Protein 7REJ (pdb70)

Secondary structure (DSSP, 8-state):
---S---BTB---SS----------S-----TT------B---S---TT-EEEETTTTEEEEEETTTEEEESSS---EEEE----SEEE--TTEEEEE--TTS-EEEEPPPP-STT-EEEEEETTS-TTTSPEEEE-TTS-BTTB---EEE-STT-EEEEEE--TTT-EEEEEEES--EEEEEEEEEEEEE--S-EEEEE-SS--SSEEEEETTEEPPGGGEEEETTEEEEEEEE-TT-EEEEEEEEEEE----EEESGGG----S--EEE-SS--S---EEEETTEEEEBTTTEEEETTTTEEEESSPPPSS--EEEE-S---/---S---BTB---SS----------S-----TT----PPB---S---TT-EEEETTTTEEEEEETTTEEEESS--S-EEEEE---SEEE--TTEEEEE--TTS-EEEE-----STT-EEEEEETTS-TTTSPEEEE-TTS-BSS----EEE-STT-EEEEEE--TTTBEEEEEEES--EEEEEEEEEEEEE-SS--SEEE-SS--SSEEEEETTEEPPTTSEEEETTEEEESS---SS-EEEEEEEEEEE--

Sequence (576 aa):
KPTQPLFPLGLETSESSNIKGFNNSGTIEHSPGAVMTFPEDTEVTGLPSSVRYNPDSDEFEGYYENGGWLSLGGGGIRWETLPHAPSSNLLEGRGYLINNTTGTSTVVLPSPTRIGDSVTICDAYGKFATYPLTVSPSGNNLYGSTEDMAITTDNVSATFTWSGPEQGWVITSGVGLGQGRVYSREIFTQILASETSAVTLNTPPTIVDVYADGKRLAESKYSLDGNVITFSPSLPASTELQVIEYTPIQLGNITWVYNGGSAIGGETEITLDIVVDDVPAIDINGSRQYKNLGFTFDPLTSKITLAQELDAEDEVVVIINGTPKPTQPLFPLGLETSESSNIKGFNNSGTIEHSPGAVMTFPEDTEVTGLPSSVRYNPDSDEFEGYYENGGWLSLGGGGIRWETLPHAPSSNLLEGRGYLINNTTGTSTVVLPSPTRIGDSVTICDAYGKFATYPLTVSPSGNNLYGSTEDMAITTDNVSATFTWSGPEQGWVITSGVGLGQGRVYSREIFTQILASETSAVTLNTPPTIVDVYADGKRLAESKYSLDGNVITFSPSLPASTELQVIEYTPIQLG

Organism: NCBI:txid2886902

Nearest PDB structures (foldseek):
  7rej-assembly1_A  TM=1.003E+00  e=3.665E-66  Kuttervirus CBA120
  7rfo-assembly1_B  TM=7.747E-01  e=1.160E-56  Kuttervirus CBA120
  7rfo-assembly1_C  TM=7.831E-01  e=1.621E-54  Kuttervirus CBA120
  7rej-assembly2_B  TM=8.461E-01  e=1.291E-44  Kuttervirus CBA120
  7rfv-assembly1_A  TM=7.328E-01  e=1.284E-39  Kuttervirus CBA120

Solvent-accessible surface area: 35900 Å² total; per-residue (Å²): 138,130,129,135,107,147,116,111,180,49,120,158,75,97,152,111,55,151,120,214,54,140,146,64,120,53,120,104,139,109,81,140,70,52,135,131,106,63,88,125,48,68,105,139,112,23,132,68,102,44,57,10,53,9,54,119,58,83,52,109,20,5,39,84,117,131,72,11,37,36,30,80,69,54,70,70,89,88,117,61,104,20,100,68,31,118,65,18,121,1,96,66,22,58,0,6,64,2,45,0,70,106,10,58,11,38,1,35,4,25,91,29,105,135,140,40,5,29,1,6,0,24,2,47,126,14,68,0,31,41,39,4,0,34,0,13,1,56,62,54,32,8,71,35,48,71,85,68,5,3,9,8,47,52,92,0,21,1,20,0,21,19,48,4,96,118,96,0,0,38,27,83,67,35,91,49,42,28,67,3,14,36,54,72,157,87,28,29,89,88,125,7,102,73,77,17,72,45,20,93,8,160,60,100,15,109,67,5,0,0,14,16,85,34,86,16,28,47,92,87,99,20,61,49,102,53,55,48,0,60,7,83,98,55,17,94,45,87,9,104,2,50,1,20,27,3,79,56,39,106,50,40,194,138,88,68,84,21,98,75,22,54,9,129,16,58,49,59,77,23,80,7,130,73,106,10,116,56,0,45,2,4,30,39,71,87,59,114,81,115,79,106,148,16,7,67,15,55,68,73,60,5,81,2,56,26,80,152,76,31,104,82,159,22,101,17,41,2,31,27,26,22,138,154,222,121,128,137,112,145,122,112,184,44,120,159,85,99,153,108,55,154,118,214,52,142,146,72,121,56,111,102,141,104,81,88,61,55,132,136,111,67,90,123,47,74,110,131,106,38,133,50,107,36,60,12,47,15,66,121,50,105,72,109,17,8,47,94,142,137,65,10,34,85,55,84,71,63,82,68,84,161,117,62,96,26,110,73,31,118,61,21,117,3,90,77,27,59,0,6,57,3,50,0,55,114,10,65,8,37,0,30,5,28,98,28,118,162,138,38,5,29,1,8,0,25,2,48,106,18,78,0,26,50,28,4,0,30,0,14,2,64,58,56,36,3,68,34,40,75,55,66,0,3,3,11,43,62,84,0,22,0,20,0,23,22,54,5,96,135,96,0,1,36,30,82,69,36,93,41,39,38,76,0,23,24,44,62,165,84,44,47,78,84,77,19,100,84,127,30,35,53,24,106,16,142,76,91,23,110,74,8,4,0,18,11,86,32,88,31,34,57,80,106,110,26,46,58,90,52,52,92,11,51,11,66,98,75,16,91,32,109,14,111,2,55,3,22,35,9,88,47,47,136,32,75

B-factor: mean 80.29, std 32.5, range [29.86, 193.16]

Structure (mmCIF, N/CA/C/O backbone):
data_7REJ
#
_entry.id   7REJ
#
_cell.length_a   78.030
_cell.length_b   78.030
_cell.length_c   326.870
_cell.angle_alpha   90.000
_cell.angle_beta   90.000
_cell.angle_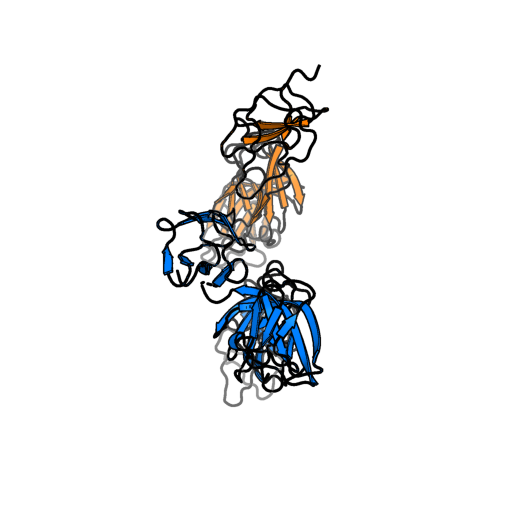gamma   120.000
#
_symmetry.space_group_name_H-M   'H 3'
#
loop_
_entity.id
_entity.type
_entity.pdbx_description
1 polymer 'Tailspike protein'
2 non-polymer IMIDAZOLE
3 water water
#
loop_
_atom_site.group_PDB
_atom_site.id
_atom_site.type_symbol
_atom_site.label_atom_id
_atom_site.label_alt_id
_atom_site.label_comp_id
_atom_site.label_asym_id
_atom_site.label_entity_id
_atom_site.label_seq_id
_atom_site.pdbx_PDB_ins_code
_atom_site.Cartn_x
_atom_site.Cartn_y
_atom_site.Cartn_z
_atom_site.occupancy
_atom_site.B_iso_or_equiv
_atom_site.auth_seq_id
_atom_site.auth_comp_id
_atom_site.auth_asym_id
_atom_site.auth_atom_id
_atom_site.pdbx_PDB_model_num
ATOM 1 N N . LYS A 1 4 ? -71.181 -27.561 -93.996 1.00 104.54 4 LYS A N 1
ATOM 2 C CA . LYS A 1 4 ? -71.583 -27.424 -92.554 1.00 102.59 4 LYS A CA 1
ATOM 3 C C . LYS A 1 4 ? -71.921 -28.807 -91.978 1.00 97.89 4 LYS A C 1
ATOM 4 O O . LYS A 1 4 ? -71.228 -29.269 -91.076 1.00 103.98 4 LYS A O 1
ATOM 6 N N . PRO A 1 5 ? -72.970 -29.526 -92.448 1.00 94.27 5 PRO A N 1
ATOM 7 C CA . PRO A 1 5 ? -73.351 -30.817 -91.857 1.00 92.62 5 PRO A CA 1
ATOM 8 C C . PRO A 1 5 ? -72.142 -31.747 -91.656 1.00 93.12 5 PRO A C 1
ATOM 9 O O . PRO A 1 5 ? -71.407 -32.059 -92.574 1.00 93.84 5 PRO A O 1
ATOM 13 N N . THR A 1 6 ? -71.956 -32.182 -90.421 1.00 95.69 6 THR A N 1
ATOM 14 C CA . THR A 1 6 ? -70.749 -32.949 -89.997 1.00 97.11 6 THR A CA 1
ATOM 15 C C . THR A 1 6 ? -70.988 -34.445 -90.210 1.00 90.18 6 THR A C 1
ATOM 16 O O . THR A 1 6 ? -70.014 -35.185 -90.462 1.00 89.38 6 THR A O 1
ATOM 20 N N . GLN A 1 7 ? -72.239 -34.876 -90.112 1.00 81.67 7 GLN A N 1
ATOM 21 C CA . GLN A 1 7 ? -72.533 -36.317 -90.197 1.00 77.27 7 GLN A CA 1
ATOM 22 C C . GLN A 1 7 ? -73.956 -36.546 -90.668 1.00 70.09 7 GLN A C 1
ATOM 23 O O . GLN A 1 7 ? -74.749 -35.610 -90.698 1.00 71.29 7 GLN A O 1
ATOM 29 N N . PRO A 1 8 ? -74.282 -37.798 -91.037 1.00 64.02 8 PRO A N 1
ATOM 30 C CA . PRO A 1 8 ? -75.605 -38.159 -91.512 1.00 63.61 8 PRO A CA 1
ATOM 31 C C . PRO A 1 8 ? -76.722 -37.796 -90.557 1.00 60.22 8 PRO A C 1
ATOM 32 O O . PRO A 1 8 ? -76.561 -38.030 -89.443 1.00 62.29 8 PRO A O 1
ATOM 36 N N . LEU A 1 9 ? -77.787 -37.242 -91.087 1.00 60.53 9 LEU A N 1
ATOM 37 C CA . LEU A 1 9 ? -78.952 -36.804 -90.306 1.00 63.14 9 LEU A CA 1
ATOM 38 C C . LEU A 1 9 ? -80.123 -37.747 -90.591 1.00 62.33 9 LEU A C 1
ATOM 39 O O . LEU A 1 9 ? -80.416 -38.017 -91.733 1.00 67.60 9 LEU A O 1
ATOM 44 N N . PHE A 1 10 ? -80.773 -38.232 -89.561 1.00 61.88 10 PHE A N 1
ATOM 45 C CA . PHE A 1 10 ? -81.963 -39.126 -89.648 1.00 60.72 10 PHE A CA 1
ATOM 46 C C . PHE A 1 10 ? -83.145 -38.391 -89.016 1.00 64.00 10 PHE A C 1
ATOM 47 O O . PHE A 1 10 ? -83.441 -38.553 -87.837 1.00 71.03 10 PHE A O 1
ATOM 55 N N . PRO A 1 11 ? -83.877 -37.548 -89.756 1.00 60.47 11 PRO A N 1
ATOM 56 C CA . PRO A 1 11 ? -84.930 -36.731 -89.167 1.00 62.07 11 PRO A CA 1
ATOM 57 C C . PRO A 1 11 ? -86.102 -37.407 -88.452 1.00 64.41 11 PRO A C 1
ATOM 58 O O . PRO A 1 11 ? -86.761 -36.731 -87.690 1.00 72.20 11 PRO A O 1
ATOM 62 N N . LEU A 1 12 ? -86.341 -38.685 -88.694 1.00 60.80 12 LEU A N 1
ATOM 63 C CA . LEU A 1 12 ? -87.433 -39.408 -87.989 1.00 59.69 12 LEU A CA 1
ATOM 64 C C . LEU A 1 12 ? -86.834 -40.439 -87.032 1.00 56.67 12 LEU A C 1
ATOM 65 O O . LEU A 1 12 ? -87.540 -41.347 -86.589 1.00 57.93 12 LEU A O 1
ATOM 70 N N . GLY A 1 13 ? -85.559 -40.288 -86.733 1.00 56.31 13 GLY A N 1
ATOM 71 C CA . GLY A 1 13 ? -84.800 -41.300 -85.969 1.00 56.34 13 GLY A CA 1
ATOM 72 C C . GLY A 1 13 ? -84.565 -42.542 -86.806 1.00 54.73 13 GLY A C 1
ATOM 73 O O . GLY A 1 13 ? -84.770 -42.448 -88.014 1.00 54.95 13 GLY A O 1
ATOM 74 N N . LEU A 1 14 ? -84.153 -43.645 -86.182 1.00 55.20 14 LEU A N 1
ATOM 75 C CA . LEU A 1 14 ? -83.914 -44.939 -86.865 1.00 57.91 14 LEU A CA 1
ATOM 76 C C . LEU A 1 14 ? -84.375 -46.044 -85.930 1.00 58.81 14 LEU A C 1
ATOM 77 O O . LEU A 1 14 ? -84.242 -45.847 -84.734 1.00 64.76 14 LEU A O 1
ATOM 82 N N . GLU A 1 15 ? -84.892 -47.139 -86.479 1.00 57.95 15 GLU A N 1
ATOM 83 C CA . GLU A 1 15 ? -85.118 -48.392 -85.732 1.00 59.25 15 GLU A CA 1
ATOM 84 C C . GLU A 1 15 ? -83.907 -49.286 -85.987 1.00 58.31 15 GLU A C 1
ATOM 85 O O . GLU A 1 15 ? -83.306 -49.155 -87.047 1.00 54.58 15 GLU A O 1
ATOM 91 N N . THR A 1 16 ? -83.618 -50.137 -85.012 1.00 59.52 16 THR A N 1
ATOM 92 C CA . THR A 1 16 ? -82.518 -51.124 -85.027 1.00 61.54 16 THR A CA 1
ATOM 93 C C . THR A 1 16 ? -83.032 -52.447 -84.473 1.00 63.64 16 THR A C 1
ATOM 94 O O . THR A 1 16 ? -83.699 -52.416 -83.465 1.00 70.77 16 THR A O 1
ATOM 98 N N . SER A 1 17 ? -82.733 -53.572 -85.107 1.00 63.68 17 SER A N 1
ATOM 99 C CA . SER A 1 17 ? -83.350 -54.866 -84.743 1.00 63.44 17 SER A CA 1
ATOM 100 C C . SER A 1 17 ? -82.305 -55.790 -84.128 1.00 65.53 17 SER A C 1
ATOM 101 O O . SER A 1 17 ? -82.703 -56.848 -83.657 1.00 72.72 17 SER A O 1
ATOM 104 N N . GLU A 1 18 ? -81.017 -55.420 -84.126 1.00 67.26 18 GLU A N 1
ATOM 105 C CA . GLU A 1 18 ? -79.983 -56.156 -83.331 1.00 68.34 18 GLU A CA 1
ATOM 106 C C . GLU A 1 18 ? -79.068 -55.162 -82.618 1.00 64.35 18 GLU A C 1
ATOM 107 O O . GLU A 1 18 ? -79.112 -53.973 -82.885 1.00 62.98 18 GLU A O 1
ATOM 113 N N . SER A 1 19 ? -78.246 -55.657 -81.715 1.00 65.48 19 SER A N 1
ATOM 114 C CA . SER A 1 19 ? -77.416 -54.775 -80.860 1.00 63.55 19 SER A CA 1
ATOM 115 C C . SER A 1 19 ? -76.494 -53.940 -81.755 1.00 60.38 19 SER A C 1
ATOM 116 O O . SER A 1 19 ? -75.783 -54.508 -82.570 1.00 59.29 19 SER A O 1
ATOM 119 N N . SER A 1 20 ? -76.523 -52.628 -81.588 1.00 59.22 20 SER A N 1
ATOM 120 C CA . SER A 1 20 ? -75.561 -51.727 -82.269 1.00 60.55 20 SER A CA 1
ATOM 121 C C . SER A 1 20 ? -74.248 -51.669 -81.495 1.00 61.10 20 SER A C 1
ATOM 122 O O . SER A 1 20 ? -74.190 -52.238 -80.411 1.00 68.72 20 SER A O 1
ATOM 125 N N . ASN A 1 21 ? -73.238 -51.002 -82.043 1.00 58.74 21 ASN A N 1
ATOM 126 C CA . ASN A 1 21 ? -71.899 -50.874 -81.412 1.00 58.76 21 ASN A CA 1
ATOM 127 C C . ASN A 1 21 ? -71.466 -49.424 -81.520 1.00 59.56 21 ASN A C 1
ATOM 128 O O . ASN A 1 21 ? -70.767 -49.072 -82.471 1.00 56.83 21 ASN A O 1
ATOM 133 N N . ILE A 1 22 ? -71.887 -48.627 -80.553 1.00 60.38 22 ILE A N 1
ATOM 134 C CA . ILE A 1 22 ? -71.878 -47.147 -80.642 1.00 61.56 22 ILE A CA 1
ATOM 135 C C . ILE A 1 22 ? -70.767 -46.571 -79.789 1.00 63.56 22 ILE A C 1
ATOM 136 O O . ILE A 1 22 ? -70.771 -46.863 -78.619 1.00 69.36 22 ILE A O 1
ATOM 141 N N . LYS A 1 23 ? -69.867 -45.790 -80.365 1.00 64.96 23 LYS A N 1
ATOM 142 C CA . LYS A 1 23 ? -68.828 -45.060 -79.591 1.00 66.94 23 LYS A CA 1
ATOM 143 C C . LYS A 1 23 ? -69.451 -43.760 -79.073 1.00 65.79 23 LYS A C 1
ATOM 144 O O . LYS A 1 23 ? -69.035 -42.666 -79.454 1.00 70.87 23 LYS A O 1
ATOM 150 N N . GLY A 1 24 ? -70.438 -43.897 -78.213 1.00 64.28 24 GLY A N 1
ATOM 151 C CA . GLY A 1 24 ? -70.976 -42.801 -77.392 1.00 67.64 24 GLY A CA 1
ATOM 152 C C . GLY A 1 24 ? -71.916 -41.877 -78.147 1.00 63.15 24 GLY A C 1
ATOM 153 O O . GLY A 1 24 ? -71.949 -41.946 -79.381 1.00 66.88 24 GLY A O 1
ATOM 154 N N . PHE A 1 25 ? -72.647 -41.045 -77.402 1.00 60.88 25 PHE A N 1
ATOM 155 C CA . PHE A 1 25 ? -73.459 -39.942 -77.960 1.00 60.99 25 PHE A CA 1
ATOM 156 C C . PHE A 1 25 ? -73.886 -38.878 -76.950 1.00 62.94 25 PHE A C 1
ATOM 157 O O . PHE A 1 25 ? -74.283 -39.247 -75.829 1.00 61.38 25 PHE A O 1
ATOM 165 N N . ASN A 1 26 ? -73.809 -37.598 -77.336 1.00 64.47 26 ASN A N 1
ATOM 166 C CA . ASN A 1 26 ? -74.622 -36.569 -76.628 1.00 67.91 26 ASN A CA 1
ATOM 167 C C . ASN A 1 26 ? -76.115 -36.787 -76.931 1.00 67.01 26 ASN A C 1
ATOM 168 O O . ASN A 1 26 ? -76.533 -36.650 -78.102 1.00 75.20 26 ASN A O 1
ATOM 173 N N . ASN A 1 27 ? -76.896 -37.118 -75.906 1.00 64.13 27 ASN A N 1
ATOM 174 C CA . ASN A 1 27 ? -78.360 -37.322 -76.007 1.00 62.32 27 ASN A CA 1
ATOM 175 C C . ASN A 1 27 ? -79.131 -36.087 -75.548 1.00 63.52 27 ASN A C 1
ATOM 176 O O . ASN A 1 27 ? -78.793 -35.503 -74.529 1.00 65.72 27 ASN A O 1
ATOM 181 N N . SER A 1 28 ? -80.147 -35.732 -76.316 1.00 65.38 28 SER A N 1
ATOM 182 C CA . SER A 1 28 ? -80.912 -34.465 -76.216 1.00 68.70 28 SER A CA 1
ATOM 183 C C . SER A 1 28 ? -82.407 -34.747 -75.973 1.00 70.89 28 SER A C 1
ATOM 184 O O . SER A 1 28 ? -83.202 -33.777 -75.919 1.00 77.45 28 SER A O 1
ATOM 187 N N . GLY A 1 29 ? -82.783 -36.024 -75.830 1.00 68.75 29 GLY A N 1
ATOM 188 C CA . GLY A 1 29 ? -84.181 -36.468 -75.696 1.00 69.09 29 GLY A CA 1
ATOM 189 C C . GLY A 1 29 ? -84.359 -37.521 -74.624 1.00 68.13 29 GLY A C 1
ATOM 190 O O . GLY A 1 29 ? -83.449 -37.785 -73.866 1.00 70.28 29 GLY A O 1
ATOM 191 N N . THR A 1 30 ? -85.531 -38.113 -74.568 1.00 69.75 30 THR A N 1
ATOM 192 C CA . THR A 1 30 ? -85.884 -39.126 -73.540 1.00 71.65 30 THR A CA 1
ATOM 193 C C . THR A 1 30 ? -85.285 -40.505 -73.884 1.00 69.95 30 THR A C 1
ATOM 194 O O . THR A 1 30 ? -85.612 -41.087 -74.939 1.00 73.20 30 THR A O 1
ATOM 198 N N . ILE A 1 31 ? -84.423 -41.028 -73.020 1.00 66.31 31 ILE A N 1
ATOM 199 C CA . ILE A 1 31 ? -84.011 -42.463 -73.020 1.00 64.97 31 ILE A CA 1
ATOM 200 C C . ILE A 1 31 ? -85.072 -43.257 -72.253 1.00 68.82 31 ILE A C 1
ATOM 201 O O . ILE A 1 31 ? -85.070 -43.193 -71.025 1.00 70.39 31 ILE A O 1
ATOM 206 N N . GLU A 1 32 ? -85.942 -43.976 -72.957 1.00 71.51 32 GLU A N 1
ATOM 207 C CA . GLU A 1 32 ? -86.999 -44.819 -72.336 1.00 71.91 32 GLU A CA 1
ATOM 208 C C . GLU A 1 32 ? -86.601 -46.278 -72.455 1.00 69.23 32 GLU A C 1
ATOM 209 O O . GLU A 1 32 ? -85.562 -46.536 -72.991 1.00 65.78 32 GLU A O 1
ATOM 215 N N . HIS A 1 33 ? -87.425 -47.186 -71.958 1.00 73.33 33 HIS A N 1
ATOM 216 C CA . HIS A 1 33 ? -87.172 -48.640 -72.068 1.00 72.46 33 HIS A CA 1
ATOM 217 C C . HIS A 1 33 ? -88.483 -49.379 -72.331 1.00 75.10 33 HIS A C 1
ATOM 218 O O . HIS A 1 33 ? -89.558 -48.835 -72.055 1.00 81.83 33 HIS A O 1
ATOM 225 N N . SER A 1 34 ? -88.392 -50.584 -72.851 1.00 74.72 34 SER A N 1
ATOM 226 C CA . SER A 1 34 ? -89.559 -51.451 -73.138 1.00 80.12 34 SER A CA 1
ATOM 227 C C . SER A 1 34 ? -89.438 -52.664 -72.228 1.00 84.29 34 SER A C 1
ATOM 228 O O . SER A 1 34 ? -88.416 -52.854 -71.574 1.00 83.12 34 SER A O 1
ATOM 231 N N . PRO A 1 35 ? -90.460 -53.535 -72.142 1.00 91.46 35 PRO A N 1
ATOM 232 C CA . PRO A 1 35 ? -90.332 -54.717 -71.288 1.00 94.36 35 PRO A CA 1
ATOM 233 C C . PRO A 1 35 ? -89.154 -55.535 -71.853 1.00 93.79 35 PRO A C 1
ATOM 234 O O . PRO A 1 35 ? -89.042 -55.715 -73.065 1.00 92.91 35 PRO A O 1
ATOM 238 N N . GLY A 1 36 ? -88.286 -56.018 -70.980 1.00 91.06 36 GLY A N 1
ATOM 239 C CA . GLY A 1 36 ? -87.143 -56.845 -71.410 1.00 87.93 36 GLY A CA 1
ATOM 240 C C . GLY A 1 36 ? -85.878 -56.013 -71.395 1.00 84.71 36 GLY A C 1
ATOM 241 O O . GLY A 1 36 ? -84.811 -56.581 -71.130 1.00 85.76 36 GLY A O 1
ATOM 242 N N . ALA A 1 37 ? -85.982 -54.711 -71.668 1.00 78.19 37 ALA A N 1
ATOM 243 C CA . ALA A 1 37 ? -84.834 -53.783 -71.705 1.00 72.30 37 ALA A CA 1
ATOM 244 C C . ALA A 1 37 ? -83.967 -53.997 -70.469 1.00 73.50 37 ALA A C 1
ATOM 245 O O . ALA A 1 37 ? -84.388 -53.580 -69.420 1.00 79.70 37 ALA A O 1
ATOM 247 N N . VAL A 1 38 ? -82.799 -54.620 -70.573 1.00 70.84 38 VAL A N 1
ATOM 248 C CA . VAL A 1 38 ? -81.825 -54.606 -69.446 1.00 69.94 38 VAL A CA 1
ATOM 249 C C . VAL A 1 38 ? -80.851 -53.477 -69.752 1.00 65.43 38 VAL A C 1
ATOM 250 O O . VAL A 1 38 ? -80.663 -53.176 -70.909 1.00 65.25 38 VAL A O 1
ATOM 254 N N . MET A 1 39 ? -80.279 -52.905 -68.706 1.00 67.80 39 MET A N 1
ATOM 255 C CA . MET A 1 39 ? -79.416 -51.699 -68.750 1.00 68.14 39 MET A CA 1
ATOM 256 C C . MET A 1 39 ? -78.297 -51.791 -67.714 1.00 69.78 39 MET A C 1
ATOM 257 O O . MET A 1 39 ? -78.501 -52.343 -66.619 1.00 75.12 39 MET A O 1
ATOM 262 N N . THR A 1 40 ? -77.140 -51.255 -68.060 1.00 68.57 40 THR A N 1
ATOM 263 C CA . THR A 1 40 ? -75.889 -51.544 -67.334 1.00 70.68 40 THR A CA 1
ATOM 264 C C . THR A 1 40 ? -75.108 -50.261 -67.120 1.00 69.70 40 THR A C 1
ATOM 265 O O . THR A 1 40 ? -75.305 -49.307 -67.861 1.00 70.19 40 THR A O 1
ATOM 269 N N . PHE A 1 41 ? -74.249 -50.273 -66.119 1.00 71.47 41 PHE A N 1
ATOM 270 C CA . PHE A 1 41 ? -73.230 -49.224 -65.917 1.00 71.20 41 PHE A CA 1
ATOM 271 C C . PHE A 1 41 ? -71.902 -49.805 -66.351 1.00 70.11 41 PHE A C 1
ATOM 272 O O . PHE A 1 41 ? -71.718 -51.010 -66.278 1.00 70.87 41 PHE A O 1
ATOM 280 N N . PRO A 1 42 ? -70.960 -48.972 -66.804 1.00 70.31 42 PRO A N 1
ATOM 281 C CA . PRO A 1 42 ? -69.637 -49.461 -67.183 1.00 74.36 42 PRO A CA 1
ATOM 282 C C . PRO A 1 42 ? -68.770 -49.819 -65.967 1.00 79.66 42 PRO A C 1
ATOM 283 O O . PRO A 1 42 ? -68.783 -49.091 -65.021 1.00 81.36 42 PRO A O 1
ATOM 287 N N . GLU A 1 43 ? -68.039 -50.927 -66.022 1.00 84.96 43 GLU A N 1
ATOM 288 C CA . GLU A 1 43 ? -67.017 -51.269 -64.991 1.00 89.08 43 GLU A CA 1
ATOM 289 C C . GLU A 1 43 ? -65.887 -50.218 -65.038 1.00 90.66 43 GLU A C 1
ATOM 290 O O . GLU A 1 43 ? -65.611 -49.739 -66.130 1.00 91.45 43 GLU A O 1
ATOM 296 N N . ASP A 1 44 ? -65.269 -49.883 -63.894 1.00 93.79 44 ASP A N 1
ATOM 297 C CA . ASP A 1 44 ? -64.202 -48.830 -63.794 1.00 95.96 44 ASP A CA 1
ATOM 298 C C . ASP A 1 44 ? -63.687 -48.684 -62.351 1.00 99.25 44 ASP A C 1
ATOM 299 O O . ASP A 1 44 ? -64.517 -48.465 -61.443 1.00 98.37 44 ASP A O 1
ATOM 304 N N . THR A 1 45 ? -62.364 -48.802 -62.153 1.00 102.53 45 THR A N 1
ATOM 305 C CA . THR A 1 45 ? -61.679 -48.575 -60.854 1.00 105.14 45 THR A CA 1
ATOM 306 C C . THR A 1 45 ? -60.575 -47.542 -61.046 1.00 110.75 45 THR A C 1
ATOM 307 O O . THR A 1 45 ? -59.394 -47.954 -61.134 1.00 121.49 45 THR A O 1
ATOM 311 N N . GLU A 1 46 ? -60.946 -46.262 -61.107 1.00 109.18 46 GLU A N 1
ATOM 312 C CA . GLU A 1 46 ? -60.009 -45.127 -61.351 1.00 111.12 46 GLU A CA 1
ATOM 313 C C . GLU A 1 46 ? -60.479 -43.897 -60.574 1.00 109.05 46 GLU A C 1
ATOM 314 O O . GLU A 1 46 ? -61.662 -43.826 -60.250 1.00 104.39 46 GLU A O 1
ATOM 320 N N . VAL A 1 47 ? -59.551 -42.983 -60.309 1.00 111.22 47 VAL A N 1
ATOM 321 C CA . VAL A 1 47 ? -59.742 -41.809 -59.400 1.00 112.84 47 VAL A CA 1
ATOM 322 C C . VAL A 1 47 ? -60.310 -40.644 -60.225 1.00 115.06 47 VAL A C 1
ATOM 323 O O . VAL A 1 47 ? -61.225 -39.926 -59.742 1.00 119.33 47 VAL A O 1
ATOM 327 N N . THR A 1 48 ? -59.769 -40.477 -61.432 1.00 112.65 48 THR A N 1
ATOM 328 C CA . THR A 1 48 ? -60.236 -39.507 -62.447 1.00 111.10 48 THR A CA 1
ATOM 329 C C . THR A 1 48 ? -61.727 -39.706 -62.719 1.00 109.45 48 THR A C 1
ATOM 330 O O . THR A 1 48 ? -62.159 -40.868 -62.807 1.00 110.03 48 THR A O 1
ATOM 334 N N . GLY A 1 49 ? -62.473 -38.613 -62.846 1.00 109.35 49 GLY A N 1
ATOM 335 C CA . GLY A 1 49 ? -63.917 -38.647 -63.131 1.00 105.65 49 GLY A CA 1
ATOM 336 C C . GLY A 1 49 ? -64.475 -37.248 -63.287 1.00 105.64 49 GLY A C 1
ATOM 337 O O . GLY A 1 49 ? -63.754 -36.282 -62.970 1.00 114.26 49 GLY A O 1
ATOM 338 N N . LEU A 1 50 ? -65.713 -37.134 -63.760 1.00 98.82 50 LEU A N 1
ATOM 339 C CA . LEU A 1 50 ? -66.389 -35.828 -63.893 1.00 99.32 50 LEU A CA 1
ATOM 340 C C . LEU A 1 50 ? -67.749 -35.919 -63.233 1.00 97.30 50 LEU A C 1
ATOM 341 O O . LEU A 1 50 ? -68.389 -36.957 -63.309 1.00 92.72 50 LEU A O 1
ATOM 346 N N . PRO A 1 51 ? -68.239 -34.854 -62.574 1.00 97.88 51 PRO A N 1
ATOM 347 C CA . PRO A 1 51 ? -69.547 -34.917 -61.941 1.00 93.97 51 PRO A CA 1
ATOM 348 C C . PRO A 1 51 ? -70.641 -35.371 -62.910 1.00 87.93 51 PRO A C 1
ATOM 349 O O . PRO A 1 51 ? -70.690 -34.881 -64.011 1.00 84.16 51 PRO A O 1
ATOM 353 N N . SER A 1 52 ? -71.444 -36.299 -62.385 1.00 84.31 52 SER A N 1
ATOM 354 C CA . SER A 1 52 ? -72.607 -37.042 -62.930 1.00 78.06 52 SER A CA 1
ATOM 355 C C . SER A 1 52 ? -72.167 -38.348 -63.574 1.00 75.07 52 SER A C 1
ATOM 356 O O . SER A 1 52 ? -73.081 -39.126 -63.927 1.00 77.65 52 SER A O 1
ATOM 359 N N . SER A 1 53 ? -70.866 -38.589 -63.724 1.00 72.76 53 SER A N 1
ATOM 360 C CA . SER A 1 53 ? -70.400 -39.886 -64.288 1.00 71.84 53 SER A CA 1
ATOM 361 C C . SER A 1 53 ? -70.847 -40.979 -63.319 1.00 73.93 53 SER A C 1
ATOM 362 O O . SER A 1 53 ? -70.646 -40.783 -62.138 1.00 80.57 53 SER A O 1
ATOM 365 N N . VAL A 1 54 ? -71.425 -42.087 -63.755 1.00 72.41 54 VAL A N 1
ATOM 366 C CA . VAL A 1 54 ? -71.798 -43.153 -62.777 1.00 72.24 54 VAL A CA 1
ATOM 367 C C . VAL A 1 54 ? -71.080 -44.439 -63.174 1.00 72.45 54 VAL A C 1
ATOM 368 O O . VAL A 1 54 ? -70.768 -44.596 -64.385 1.00 69.75 54 VAL A O 1
ATOM 372 N N . ARG A 1 55 ? -70.827 -45.326 -62.207 1.00 74.05 55 ARG A N 1
ATOM 373 C CA . ARG A 1 55 ? -70.126 -46.612 -62.509 1.00 78.13 55 ARG A CA 1
ATOM 374 C C . ARG A 1 55 ? -70.552 -47.742 -61.590 1.00 77.39 55 ARG A C 1
ATOM 375 O O . ARG A 1 55 ? -71.135 -47.494 -60.552 1.00 84.97 55 ARG A O 1
ATOM 383 N N . TYR A 1 56 ? -70.236 -48.952 -62.018 1.00 77.06 56 TYR A N 1
ATOM 384 C CA . TYR A 1 56 ? -70.229 -50.152 -61.158 1.00 80.71 56 TYR A CA 1
ATOM 385 C C . TYR A 1 56 ? -68.757 -50.485 -60.880 1.00 84.68 56 TYR A C 1
ATOM 386 O O . TYR A 1 56 ? -68.007 -50.686 -61.872 1.00 82.02 56 TYR A O 1
ATOM 395 N N . ASN A 1 57 ? -68.369 -50.538 -59.591 1.00 86.65 57 ASN A N 1
ATOM 396 C CA . ASN A 1 57 ? -67.004 -50.949 -59.178 1.00 90.34 57 ASN A CA 1
ATOM 397 C C . ASN A 1 57 ? -66.955 -52.454 -59.000 1.00 94.21 57 ASN A C 1
ATOM 398 O O . ASN A 1 57 ? -67.604 -52.969 -58.094 1.00 93.00 57 ASN A O 1
ATOM 403 N N . PRO A 1 58 ? -66.187 -53.177 -59.857 1.00 99.88 58 PRO A N 1
ATOM 404 C CA . PRO A 1 58 ? -66.156 -54.648 -59.833 1.00 103.92 58 PRO A CA 1
ATOM 405 C C . PRO A 1 58 ? -65.313 -55.212 -58.674 1.00 105.31 58 PRO A C 1
ATOM 406 O O . PRO A 1 58 ? -65.645 -56.260 -58.131 1.00 105.79 58 PRO A O 1
ATOM 410 N N . ASP A 1 59 ? -64.246 -54.485 -58.340 1.00 106.44 59 ASP A N 1
ATOM 411 C CA . ASP A 1 59 ? -63.371 -54.764 -57.174 1.00 108.55 59 ASP A CA 1
ATOM 412 C C . ASP A 1 59 ? -64.234 -54.739 -55.908 1.00 110.92 59 ASP A C 1
ATOM 413 O O . ASP A 1 59 ? -64.251 -55.774 -55.178 1.00 116.17 59 ASP A O 1
ATOM 418 N N . SER A 1 60 ? -64.903 -53.595 -55.690 1.00 106.61 60 SER A N 1
ATOM 419 C CA . SER A 1 60 ? -65.638 -53.219 -54.448 1.00 103.67 60 SER A CA 1
ATOM 420 C C . SER A 1 60 ? -67.113 -53.668 -54.470 1.00 102.31 60 SER A C 1
ATOM 421 O O . SER A 1 60 ? -67.763 -53.583 -53.417 1.00 105.49 60 SER A O 1
ATOM 424 N N . ASP A 1 61 ? -67.638 -54.126 -55.602 1.00 98.63 61 ASP A N 1
ATOM 425 C CA . ASP A 1 61 ? -69.055 -54.565 -55.737 1.00 99.64 61 ASP A CA 1
ATOM 426 C C . ASP A 1 61 ? -70.057 -53.440 -55.390 1.00 97.75 61 ASP A C 1
ATOM 427 O O . ASP A 1 61 ? -71.188 -53.768 -55.000 1.00 96.32 61 ASP A O 1
ATOM 432 N N . GLU A 1 62 ? -69.673 -52.166 -55.522 1.00 98.22 62 GLU A N 1
ATOM 433 C CA . GLU A 1 62 ? -70.542 -51.012 -55.172 1.00 100.19 62 GLU A CA 1
ATOM 434 C C . GLU A 1 62 ? -70.787 -50.147 -56.411 1.00 99.14 62 GLU A C 1
ATOM 435 O O . GLU A 1 62 ? -69.816 -49.846 -57.180 1.00 95.54 62 GLU A O 1
ATOM 441 N N . PHE A 1 63 ? -72.058 -49.767 -56.587 1.00 97.36 63 PHE A N 1
ATOM 442 C CA . PHE A 1 63 ? -72.510 -48.763 -57.596 1.00 90.23 63 PHE A CA 1
ATOM 443 C C . PHE A 1 63 ? -72.157 -47.356 -57.104 1.00 91.16 63 PHE A C 1
ATOM 444 O O . PHE A 1 63 ? -72.830 -46.791 -56.195 1.00 98.15 63 PHE A O 1
ATOM 452 N N . GLU A 1 64 ? -71.109 -46.801 -57.700 1.00 87.74 64 GLU A N 1
ATOM 453 C CA . GLU A 1 64 ? -70.566 -45.478 -57.306 1.00 88.66 64 GLU A CA 1
ATOM 454 C C . GLU A 1 64 ? -71.042 -44.465 -58.337 1.00 83.74 64 GLU A C 1
ATOM 455 O O . GLU A 1 64 ? -71.105 -44.852 -59.480 1.00 87.18 64 GLU A O 1
ATOM 461 N N . GLY A 1 65 ? -71.356 -43.234 -57.935 1.00 83.49 65 GLY A N 1
ATOM 462 C CA . GLY A 1 65 ? -71.384 -42.032 -58.795 1.00 79.07 65 GLY A CA 1
ATOM 463 C C . GLY A 1 65 ? -70.212 -41.140 -58.439 1.00 80.98 65 GLY A C 1
ATOM 464 O O . GLY A 1 65 ? -69.631 -41.317 -57.324 1.00 86.09 65 GLY A O 1
ATOM 465 N N . TYR A 1 66 ? -69.854 -40.216 -59.317 1.00 78.29 66 TYR A N 1
ATOM 466 C CA . TYR A 1 66 ? -68.678 -39.332 -59.110 1.00 82.28 66 TYR A CA 1
ATOM 467 C C . TYR A 1 66 ? -69.167 -37.941 -58.721 1.00 85.77 66 TYR A C 1
ATOM 468 O O . TYR A 1 66 ? -69.614 -37.175 -59.611 1.00 82.39 66 TYR A O 1
ATOM 477 N N . TYR A 1 67 ? -69.077 -37.639 -57.417 1.00 91.44 67 TYR A N 1
ATOM 478 C CA . TYR A 1 67 ? -69.610 -36.393 -56.806 1.00 93.40 67 TYR A CA 1
ATOM 479 C C . TYR A 1 67 ? -68.538 -35.311 -56.895 1.00 97.77 67 TYR A C 1
ATOM 480 O O . TYR A 1 67 ? -67.356 -35.648 -56.676 1.00 99.41 67 TYR A O 1
ATOM 489 N N . GLU A 1 68 ? -68.964 -34.079 -57.205 1.00 103.36 68 GLU A N 1
ATOM 490 C CA . GLU A 1 68 ? -68.108 -32.871 -57.431 1.00 110.58 68 GLU A CA 1
ATOM 491 C C . GLU A 1 68 ? -66.939 -32.882 -56.427 1.00 114.40 68 GLU A C 1
ATOM 492 O O . GLU A 1 68 ? -65.750 -33.012 -56.819 1.00 115.52 68 GLU A O 1
ATOM 498 N N . ASN A 1 69 ? -67.274 -32.747 -55.161 1.00 114.40 69 ASN A N 1
ATOM 499 C CA . ASN A 1 69 ? -66.297 -32.729 -54.057 1.00 121.40 69 ASN A CA 1
ATOM 500 C C . ASN A 1 69 ? -66.166 -34.160 -53.530 1.00 119.34 69 ASN A C 1
ATOM 501 O O . ASN A 1 69 ? -67.139 -34.641 -52.876 1.00 112.86 69 ASN A O 1
ATOM 506 N N . GLY A 1 70 ? -65.023 -34.808 -53.799 1.00 119.11 70 GLY A N 1
ATOM 507 C CA . GLY A 1 70 ? -64.712 -36.153 -53.272 1.00 115.13 70 GLY A CA 1
ATOM 508 C C . GLY A 1 70 ? -64.853 -37.236 -54.329 1.00 109.48 70 GLY A C 1
ATOM 509 O O . GLY A 1 70 ? -64.790 -38.422 -53.959 1.00 105.61 70 GLY A O 1
ATOM 510 N N . GLY A 1 71 ? -65.035 -36.847 -55.595 1.00 105.69 71 GLY A N 1
ATOM 511 C CA . GLY A 1 71 ? -65.170 -37.770 -56.739 1.00 100.29 71 GLY A CA 1
ATOM 512 C C . GLY A 1 71 ? -66.077 -38.963 -56.456 1.00 96.62 71 GLY A C 1
ATOM 513 O O . GLY A 1 71 ? -67.232 -38.797 -55.990 1.00 94.08 71 GLY A O 1
ATOM 514 N N . TRP A 1 72 ? -65.557 -40.150 -56.737 1.00 94.70 72 TRP A N 1
ATOM 515 C CA . TRP A 1 72 ? -66.281 -41.431 -56.602 1.00 93.55 72 TRP A CA 1
ATOM 516 C C . TRP A 1 72 ? -66.815 -41.622 -55.178 1.00 94.45 72 TRP A C 1
ATOM 517 O O . TRP A 1 72 ? -66.085 -41.341 -54.202 1.00 91.49 72 TRP A O 1
ATOM 528 N N . LEU A 1 73 ? -68.059 -42.090 -55.083 1.00 94.11 73 LEU A N 1
ATOM 529 C CA . LEU A 1 73 ? -68.733 -42.410 -53.802 1.00 93.64 73 LEU A CA 1
ATOM 530 C C . LEU A 1 73 ? -69.971 -43.248 -54.114 1.00 90.61 73 LEU A C 1
ATOM 531 O O . LEU A 1 73 ? -70.402 -43.258 -55.261 1.00 88.41 73 LEU A O 1
ATOM 533 N N . SER A 1 74 ? -70.513 -43.922 -53.119 1.00 93.38 74 SER A N 1
ATOM 534 C CA . SER A 1 74 ? -71.702 -44.797 -53.288 1.00 93.53 74 SER A CA 1
ATOM 535 C C . SER A 1 74 ? -72.890 -43.915 -53.645 1.00 94.56 74 SER A C 1
ATOM 536 O O . SER A 1 74 ? -72.858 -42.744 -53.232 1.00 94.14 74 SER A O 1
ATOM 539 N N . LEU A 1 75 ? -73.872 -44.448 -54.367 1.00 99.10 75 LEU A N 1
ATOM 540 C CA . LEU A 1 75 ? -74.952 -43.594 -54.915 1.00 102.65 75 LEU A CA 1
ATOM 541 C C . LEU A 1 75 ? -75.996 -43.304 -53.832 1.00 118.93 75 LEU A C 1
ATOM 542 O O . LEU A 1 75 ? -76.385 -44.253 -53.095 1.00 122.05 75 LEU A O 1
ATOM 547 N N . GLY A 1 76 ? -76.421 -42.034 -53.755 1.00 113.93 76 GLY A N 1
ATOM 548 C CA . GLY A 1 76 ? -77.199 -41.493 -52.621 1.00 116.88 76 GLY A CA 1
ATOM 549 C C . GLY A 1 76 ? -76.525 -41.871 -51.309 1.00 117.86 76 GLY A C 1
ATOM 550 O O . GLY A 1 76 ? -77.035 -42.802 -50.639 1.00 123.28 76 GLY A O 1
ATOM 551 N N . GLY A 1 77 ? -75.426 -41.181 -50.955 1.00 120.40 77 GLY A N 1
ATOM 552 C CA . GLY A 1 77 ? -74.576 -41.538 -49.794 1.00 121.85 77 GLY A CA 1
ATOM 553 C C . GLY A 1 77 ? -74.340 -43.047 -49.727 1.00 122.94 77 GLY A C 1
ATOM 554 O O . GLY A 1 77 ? -73.916 -43.597 -50.759 1.00 130.66 77 GLY A O 1
ATOM 555 N N . GLY A 1 78 ? -74.595 -43.703 -48.581 1.00 116.89 78 GLY A N 1
ATOM 556 C CA . GLY A 1 78 ? -74.482 -45.173 -48.414 1.00 111.84 78 GLY A CA 1
ATOM 557 C C . GLY A 1 78 ? -75.678 -45.818 -47.712 1.00 104.02 78 GLY A C 1
ATOM 558 O O . GLY A 1 78 ? -76.830 -45.453 -48.046 1.00 108.83 78 GLY A O 1
ATOM 559 N N . GLY A 1 79 ? -75.393 -46.740 -46.779 1.00 91.79 79 GLY A N 1
ATOM 560 C CA . GLY A 1 79 ? -76.350 -47.654 -46.113 1.00 86.27 79 GLY A CA 1
ATOM 561 C C . GLY A 1 79 ? -75.715 -48.993 -45.727 1.00 78.78 79 GLY A C 1
ATOM 562 O O . GLY A 1 79 ? -74.610 -49.327 -46.249 1.00 81.99 79 GLY A O 1
ATOM 563 N N . ILE A 1 80 ? -76.358 -49.762 -44.846 1.00 65.04 80 ILE A N 1
ATOM 564 C CA . ILE A 1 80 ? -75.674 -50.939 -44.223 1.00 60.53 80 ILE A CA 1
ATOM 565 C C . ILE A 1 80 ? -75.929 -52.236 -44.986 1.00 59.36 80 ILE A C 1
ATOM 566 O O . ILE A 1 80 ? -77.056 -52.516 -45.284 1.00 67.12 80 ILE A O 1
ATOM 571 N N . ARG A 1 81 ? -74.890 -52.991 -45.279 1.00 57.45 81 ARG A N 1
ATOM 572 C CA . ARG A 1 81 ? -75.051 -54.309 -45.942 1.00 63.15 81 ARG A CA 1
ATOM 573 C C . ARG A 1 81 ? -74.952 -55.395 -44.869 1.00 57.18 81 ARG A C 1
ATOM 574 O O . ARG A 1 81 ? -73.854 -55.777 -44.500 1.00 53.64 81 ARG A O 1
ATOM 582 N N . TRP A 1 82 ? -76.089 -55.861 -44.398 1.00 54.94 82 TRP A N 1
ATOM 583 C CA . TRP A 1 82 ? -76.159 -56.863 -43.298 1.00 54.72 82 TRP A CA 1
ATOM 584 C C . TRP A 1 82 ? -75.783 -58.242 -43.818 1.00 56.91 82 TRP A C 1
ATOM 585 O O . TRP A 1 82 ? -76.194 -58.556 -44.943 1.00 61.45 82 TRP A O 1
ATOM 596 N N . GLU A 1 83 ? -75.034 -58.995 -43.004 1.00 55.76 83 GLU A N 1
ATOM 597 C CA . GLU A 1 83 ? -74.762 -60.431 -43.201 1.00 57.22 83 GLU A CA 1
ATOM 598 C C . GLU A 1 83 ? -74.561 -61.120 -41.848 1.00 53.37 83 GLU A C 1
ATOM 599 O O . GLU A 1 83 ? -74.059 -60.509 -40.980 1.00 47.89 83 GLU A O 1
ATOM 605 N N . THR A 1 84 ? -74.972 -62.385 -41.728 1.00 56.97 84 THR A N 1
ATOM 606 C CA . THR A 1 84 ? -74.628 -63.307 -40.615 1.00 53.10 84 THR A CA 1
ATOM 607 C C . THR A 1 84 ? -73.112 -63.479 -40.604 1.00 56.32 84 THR A C 1
ATOM 608 O O . THR A 1 84 ? -72.508 -63.464 -41.690 1.00 63.84 84 THR A O 1
ATOM 612 N N . LEU A 1 85 ? -72.521 -63.634 -39.416 1.00 55.43 85 LEU A N 1
ATOM 613 C CA . LEU A 1 85 ? -71.069 -63.884 -39.255 1.00 52.51 85 LEU A CA 1
ATOM 614 C C . LEU A 1 85 ? -70.883 -65.249 -38.617 1.00 52.43 85 LEU A C 1
ATOM 615 O O . LEU A 1 85 ? -71.336 -65.466 -37.504 1.00 49.87 85 LEU A O 1
ATOM 620 N N . PRO A 1 86 ? -70.211 -66.187 -39.319 1.00 54.62 86 PRO A N 1
ATOM 621 C CA . PRO A 1 86 ? -69.832 -67.465 -38.711 1.00 51.81 86 PRO A CA 1
ATOM 622 C C . PRO A 1 86 ? -69.003 -67.129 -37.479 1.00 51.19 86 PRO A C 1
ATOM 623 O O . PRO A 1 86 ? -68.016 -66.344 -37.566 1.00 54.19 86 PRO A O 1
ATOM 627 N N . HIS A 1 87 ? -69.393 -67.710 -36.359 1.00 50.42 87 HIS A N 1
ATOM 628 C CA . HIS A 1 87 ? -68.561 -67.628 -35.143 1.00 51.27 87 HIS A CA 1
ATOM 629 C C . HIS A 1 87 ? -67.177 -68.177 -35.483 1.00 57.18 87 HIS A C 1
ATOM 630 O O . HIS A 1 87 ? -67.059 -69.372 -35.776 1.00 68.54 87 HIS A O 1
ATOM 637 N N . ALA A 1 88 ? -66.155 -67.336 -35.449 1.00 55.31 88 ALA A N 1
ATOM 638 C CA . ALA A 1 88 ? -64.753 -67.765 -35.628 1.00 55.26 88 ALA A CA 1
ATOM 639 C C . ALA A 1 88 ? -64.009 -67.176 -34.445 1.00 56.61 88 ALA A C 1
ATOM 640 O O . ALA A 1 88 ? -64.484 -66.195 -33.876 1.00 53.39 88 ALA A O 1
ATOM 642 N N . PRO A 1 89 ? -62.845 -67.713 -34.014 1.00 61.84 89 PRO A N 1
ATOM 643 C CA . PRO A 1 89 ? -62.034 -66.992 -33.042 1.00 60.72 89 PRO A CA 1
ATOM 644 C C . PRO A 1 89 ? -61.748 -65.587 -33.604 1.00 57.54 89 PRO A C 1
ATOM 645 O O . PRO A 1 89 ? -61.798 -64.647 -32.861 1.00 57.75 89 PRO A O 1
ATOM 649 N N . SER A 1 90 ? -61.456 -65.450 -34.894 1.00 52.01 90 SER A N 1
ATOM 650 C CA . SER A 1 90 ? -61.197 -64.112 -35.468 1.00 50.09 90 SER A CA 1
ATOM 651 C C . SER A 1 90 ? -61.720 -63.980 -36.895 1.00 52.41 90 SER A C 1
ATOM 652 O O . SER A 1 90 ? -61.810 -64.972 -37.607 1.00 59.65 90 SER A O 1
ATOM 655 N N . SER A 1 91 ? -62.047 -62.746 -37.260 1.00 50.35 91 SER A N 1
ATOM 656 C CA . SER A 1 91 ? -62.827 -62.390 -38.457 1.00 49.01 91 SER A CA 1
ATOM 657 C C . SER A 1 91 ? -62.403 -60.990 -38.911 1.00 51.66 91 SER A C 1
ATOM 658 O O . SER A 1 91 ? -62.420 -60.074 -38.043 1.00 52.99 91 SER A O 1
ATOM 661 N N . ASN A 1 92 ? -62.045 -60.830 -40.192 1.00 49.91 92 ASN A N 1
ATOM 662 C CA . ASN A 1 92 ? -61.797 -59.509 -40.798 1.00 49.56 92 ASN A CA 1
ATOM 663 C C . ASN A 1 92 ? -63.150 -58.992 -41.277 1.00 48.05 92 ASN A C 1
ATOM 664 O O . ASN A 1 92 ? -63.817 -59.720 -41.941 1.00 49.60 92 ASN A O 1
ATOM 669 N N . LEU A 1 93 ? -63.524 -57.760 -40.935 1.00 49.71 93 LEU A N 1
ATOM 670 C CA . LEU A 1 93 ? -64.762 -57.109 -41.467 1.00 51.45 93 LEU A CA 1
ATOM 671 C C . LEU A 1 93 ? -64.406 -56.129 -42.591 1.00 51.73 93 LEU A C 1
ATOM 672 O O . LEU A 1 93 ? -63.263 -55.648 -42.645 1.00 49.94 93 LEU A O 1
ATOM 677 N N . LEU A 1 94 ? -65.388 -55.867 -43.446 1.00 49.14 94 LEU A N 1
ATOM 678 C CA . LEU A 1 94 ? -65.262 -54.986 -44.626 1.00 46.79 94 LEU A CA 1
ATOM 679 C C . LEU A 1 94 ? -66.043 -53.694 -44.399 1.00 45.28 94 LEU A C 1
ATOM 680 O O . LEU A 1 94 ? -67.068 -53.722 -43.700 1.00 41.59 94 LEU A O 1
ATOM 685 N N . GLU A 1 95 ? -65.553 -52.604 -44.981 1.00 46.29 95 GLU A N 1
ATOM 686 C CA . GLU A 1 95 ? -66.233 -51.302 -44.875 1.00 46.25 95 GLU A CA 1
ATOM 687 C C . GLU A 1 95 ? -67.660 -51.539 -45.383 1.00 46.97 95 GLU A C 1
ATOM 688 O O . GLU A 1 95 ? -67.804 -52.366 -46.289 1.00 50.29 95 GLU A O 1
ATOM 694 N N . GLY A 1 96 ? -68.657 -50.844 -44.818 1.00 44.60 96 GLY A N 1
ATOM 695 C CA . GLY A 1 96 ? -70.034 -50.798 -45.339 1.00 45.94 96 GLY A CA 1
ATOM 696 C C . GLY A 1 96 ? -70.900 -51.991 -44.978 1.00 46.24 96 GLY A C 1
ATOM 697 O O . GLY A 1 96 ? -72.137 -51.873 -45.129 1.00 49.35 96 GLY A O 1
ATOM 698 N N . ARG A 1 97 ? -70.312 -53.091 -44.527 1.00 47.23 97 ARG A N 1
ATOM 699 C CA . ARG A 1 97 ? -71.079 -54.266 -44.076 1.00 50.61 97 ARG A CA 1
ATOM 700 C C . ARG A 1 97 ? -71.589 -54.016 -42.657 1.00 49.70 97 ARG A C 1
ATOM 701 O O . ARG A 1 97 ? -71.061 -53.123 -41.997 1.00 49.29 97 ARG A O 1
ATOM 709 N N . GLY A 1 98 ? -72.587 -54.795 -42.221 1.00 48.80 98 GLY A N 1
ATOM 710 C CA . GLY A 1 98 ? -72.948 -54.991 -40.806 1.00 45.64 98 GLY A CA 1
ATOM 711 C C . GLY A 1 98 ? -72.891 -56.469 -40.444 1.00 46.33 98 GLY A C 1
ATOM 712 O O . GLY A 1 98 ? -73.275 -57.314 -41.245 1.00 49.95 98 GLY A O 1
ATOM 713 N N . TYR A 1 99 ? -72.428 -56.807 -39.271 1.00 43.66 99 TYR A N 1
ATOM 714 C CA . TYR A 1 99 ? -72.212 -58.213 -38.902 1.00 45.63 99 TYR A CA 1
ATOM 715 C C . TYR A 1 99 ? -73.110 -58.540 -37.705 1.00 47.27 99 TYR A C 1
ATOM 716 O O . TYR A 1 99 ? -72.903 -58.046 -36.598 1.00 47.47 99 TYR A O 1
ATOM 725 N N . LEU A 1 100 ? -74.105 -59.378 -37.945 1.00 49.35 100 LEU A N 1
ATOM 726 C CA . LEU A 1 100 ? -74.818 -60.111 -36.882 1.00 45.80 100 LEU A CA 1
ATOM 727 C C . LEU A 1 100 ? -73.816 -61.118 -36.337 1.00 46.82 100 LEU A C 1
ATOM 728 O O . LEU A 1 100 ? -73.422 -61.991 -37.091 1.00 56.09 100 LEU A O 1
ATOM 733 N N . ILE A 1 101 ? -73.448 -60.961 -35.067 1.00 44.90 101 ILE A N 1
ATOM 734 C CA . ILE A 1 101 ? -72.498 -61.829 -34.319 1.00 44.68 101 ILE A CA 1
ATOM 735 C C . ILE A 1 101 ? -73.262 -62.839 -33.462 1.00 44.57 101 ILE A C 1
ATOM 736 O O . ILE A 1 101 ? -74.293 -62.487 -32.867 1.00 45.00 101 ILE A O 1
ATOM 741 N N . ASN A 1 102 ? -72.764 -64.066 -33.402 1.00 48.40 102 ASN A N 1
ATOM 742 C CA . ASN A 1 102 ? -73.299 -65.163 -32.529 1.00 46.69 102 ASN A CA 1
ATOM 743 C C . ASN A 1 102 ? -72.163 -65.649 -31.606 1.00 46.12 102 ASN A C 1
ATOM 744 O O . ASN A 1 102 ? -71.317 -66.451 -32.068 1.00 47.82 102 ASN A O 1
ATOM 749 N N . ASN A 1 103 ? -72.173 -65.163 -30.358 1.00 45.91 103 ASN A N 1
ATOM 750 C CA . ASN A 1 103 ? -71.157 -65.431 -29.302 1.00 44.98 103 ASN A CA 1
ATOM 751 C C . ASN A 1 103 ? -71.762 -66.397 -28.272 1.00 47.38 103 ASN A C 1
ATOM 752 O O . ASN A 1 103 ? -71.165 -66.582 -27.221 1.00 52.12 103 ASN A O 1
ATOM 757 N N . THR A 1 104 ? -72.915 -66.990 -28.580 1.00 48.07 104 THR A N 1
ATOM 758 C CA . THR A 1 104 ? -73.535 -68.126 -27.832 1.00 51.33 104 THR A CA 1
ATOM 759 C C . THR A 1 104 ? -72.459 -69.146 -27.406 1.00 51.20 104 THR A C 1
ATOM 760 O O . THR A 1 104 ? -72.522 -69.644 -26.314 1.00 54.71 104 THR A O 1
ATOM 764 N N . THR A 1 105 ? -71.507 -69.429 -28.269 1.00 52.17 105 THR A N 1
ATOM 765 C CA . THR A 1 105 ? -70.534 -70.531 -28.080 1.00 52.95 105 THR A CA 1
ATOM 766 C C . THR A 1 105 ? -69.332 -70.071 -27.273 1.00 53.54 105 THR A C 1
ATOM 767 O O . THR A 1 105 ? -68.706 -70.912 -26.634 1.00 56.66 105 THR A O 1
ATOM 771 N N . GLY A 1 106 ? -69.042 -68.782 -27.319 1.00 52.91 106 GLY A N 1
ATOM 772 C CA . GLY A 1 106 ? -67.898 -68.225 -26.587 1.00 53.61 106 GLY A CA 1
ATOM 773 C C . GLY A 1 106 ? -67.432 -66.885 -27.124 1.00 53.45 106 GLY A C 1
ATOM 774 O O . GLY A 1 106 ? -68.032 -66.356 -28.091 1.00 51.42 106 GLY A O 1
ATOM 775 N N . THR A 1 107 ? -66.381 -66.330 -26.518 1.00 52.43 107 THR A N 1
ATOM 776 C CA . THR A 1 107 ? -65.886 -64.999 -26.944 1.00 47.98 107 THR A CA 1
ATOM 777 C C . THR A 1 107 ? -65.435 -65.069 -28.411 1.00 49.36 107 THR A C 1
ATOM 778 O O . THR A 1 107 ? -65.306 -66.133 -28.976 1.00 48.16 107 THR A O 1
ATOM 782 N N . SER A 1 108 ? -65.203 -63.915 -29.006 1.00 52.70 108 SER A N 1
ATOM 783 C CA . SER A 1 108 ? -64.659 -63.791 -30.381 1.00 50.79 108 SER A CA 1
ATOM 784 C C . SER A 1 108 ? -64.130 -62.371 -30.599 1.00 50.00 108 SER A C 1
ATOM 785 O O . SER A 1 108 ? -64.399 -61.441 -29.757 1.00 45.53 108 SER A O 1
ATOM 788 N N . THR A 1 109 ? -63.406 -62.238 -31.700 1.00 49.09 109 THR A N 1
ATOM 789 C CA . THR A 1 109 ? -62.622 -61.028 -32.051 1.00 51.56 109 THR A CA 1
ATOM 790 C C . THR A 1 109 ? -63.018 -60.618 -33.459 1.00 50.31 109 THR A C 1
ATOM 791 O O . THR A 1 109 ? -63.150 -61.509 -34.325 1.00 51.98 109 THR A O 1
ATOM 795 N N . VAL A 1 110 ? -63.199 -59.322 -33.679 1.00 47.12 110 VAL A N 1
ATOM 796 C CA . VAL A 1 110 ? -63.350 -58.820 -35.064 1.00 44.23 110 VAL A CA 1
ATOM 797 C C . VAL A 1 110 ? -62.297 -57.771 -35.295 1.00 45.39 110 VAL A C 1
ATOM 798 O O . VAL A 1 110 ? -61.933 -57.058 -34.393 1.00 53.67 110 VAL A O 1
ATOM 802 N N . VAL A 1 111 ? -61.839 -57.715 -36.517 1.00 47.13 111 VAL A N 1
ATOM 803 C CA . VAL A 1 111 ? -60.704 -56.839 -36.887 1.00 45.94 111 VAL A CA 1
ATOM 804 C C . VAL A 1 111 ? -61.228 -55.845 -37.891 1.00 43.84 111 VAL A C 1
ATOM 805 O O . VAL A 1 111 ? -61.732 -56.273 -38.915 1.00 41.74 111 VAL A O 1
ATOM 809 N N . LEU A 1 112 ? -61.093 -54.571 -37.565 1.00 46.58 112 LEU A N 1
ATOM 810 C CA . LEU A 1 112 ? -61.569 -53.470 -38.422 1.00 44.60 112 LEU A CA 1
ATOM 811 C C . LEU A 1 112 ? -60.684 -53.414 -39.658 1.00 45.76 112 LEU A C 1
ATOM 812 O O . LEU A 1 112 ? -59.495 -53.748 -39.604 1.00 47.64 112 LEU A O 1
ATOM 817 N N . PRO A 1 113 ? -61.232 -52.995 -40.810 1.00 46.51 113 PRO A N 1
ATOM 818 C CA . PRO A 1 113 ? -60.456 -52.915 -42.055 1.00 49.72 113 PRO A CA 1
ATOM 819 C C . PRO A 1 113 ? -59.489 -51.744 -42.116 1.00 48.84 113 PRO A C 1
ATOM 820 O O . PRO A 1 113 ? -59.575 -50.905 -41.252 1.00 50.34 113 PRO A O 1
ATOM 824 N N . SER A 1 114 ? -58.617 -51.720 -43.113 1.00 54.64 114 SER A N 1
ATOM 825 C CA . SER A 1 114 ? -57.728 -50.546 -43.308 1.00 55.51 114 SER A CA 1
ATOM 826 C C . SER A 1 114 ? -58.629 -49.421 -43.726 1.00 55.40 114 SER A C 1
ATOM 827 O O . SER A 1 114 ? -59.382 -49.603 -44.669 1.00 62.87 114 SER A O 1
ATOM 830 N N . PRO A 1 115 ? -58.601 -48.256 -43.074 1.00 55.23 115 PRO A N 1
ATOM 831 C CA . PRO A 1 115 ? -59.470 -47.160 -43.484 1.00 53.69 115 PRO A CA 1
ATOM 832 C C . PRO A 1 115 ? -58.862 -46.510 -44.724 1.00 53.69 115 PRO A C 1
ATOM 833 O O . PRO A 1 115 ? -57.676 -46.474 -44.813 1.00 57.30 115 PRO A O 1
ATOM 837 N N . THR A 1 116 ? -59.708 -46.032 -45.617 1.00 56.77 116 THR A N 1
ATOM 838 C CA . THR A 1 116 ? -59.278 -45.400 -46.893 1.00 58.92 116 THR A CA 1
ATOM 839 C C . THR A 1 116 ? -59.946 -44.046 -47.032 1.00 58.26 116 THR A C 1
ATOM 840 O O . THR A 1 116 ? -59.444 -43.258 -47.790 1.00 61.72 116 THR A O 1
ATOM 844 N N . ARG A 1 117 ? -61.030 -43.807 -46.322 1.00 56.50 117 ARG A N 1
ATOM 845 C CA . ARG A 1 117 ? -61.799 -42.551 -46.457 1.00 55.79 117 ARG A CA 1
ATOM 846 C C . ARG A 1 117 ? -62.386 -42.146 -45.109 1.00 52.48 117 ARG A C 1
ATOM 847 O O . ARG A 1 117 ? -62.765 -42.974 -44.302 1.00 52.45 117 ARG A O 1
ATOM 855 N N . ILE A 1 118 ? -62.470 -40.875 -44.853 1.00 53.32 118 ILE A N 1
ATOM 856 C CA . ILE A 1 118 ? -63.106 -40.364 -43.626 1.00 49.65 118 ILE A CA 1
ATOM 857 C C . ILE A 1 118 ? -64.561 -40.808 -43.737 1.00 48.38 118 ILE A C 1
ATOM 858 O O . ILE A 1 118 ? -65.125 -40.608 -44.793 1.00 48.06 118 ILE A O 1
ATOM 863 N N . GLY A 1 119 ? -65.144 -41.387 -42.697 1.00 46.77 119 GLY A N 1
ATOM 864 C CA . GLY A 1 119 ? -66.543 -41.873 -42.743 1.00 46.92 119 GLY A CA 1
ATOM 865 C C . GLY A 1 119 ? -66.682 -43.343 -43.108 1.00 45.25 119 GLY A C 1
ATOM 866 O O . GLY A 1 119 ? -67.828 -43.857 -43.097 1.00 46.11 119 GLY A O 1
ATOM 867 N N . ASP A 1 120 ? -65.577 -44.021 -43.425 1.00 46.15 120 ASP A N 1
ATOM 868 C CA . ASP A 1 120 ? -65.532 -45.504 -43.537 1.00 44.87 120 ASP A CA 1
ATOM 869 C C . ASP A 1 120 ? -66.184 -46.071 -42.274 1.00 45.46 120 ASP A C 1
ATOM 870 O O . ASP A 1 120 ? -65.819 -45.645 -41.152 1.00 47.66 120 ASP A O 1
ATOM 875 N N . SER A 1 121 ? -67.121 -47.004 -42.431 1.00 45.24 121 SER A N 1
ATOM 876 C CA . SER A 1 121 ? -68.015 -47.488 -41.347 1.00 42.86 121 SER A CA 1
ATOM 877 C C . SER A 1 121 ? -68.200 -49.010 -41.392 1.00 47.58 121 SER A C 1
ATOM 878 O O . SER A 1 121 ? -68.223 -49.621 -42.492 1.00 51.63 121 SER A O 1
ATOM 881 N N . VAL A 1 122 ? -68.328 -49.595 -40.204 1.00 48.07 122 VAL A N 1
ATOM 882 C CA . VAL A 1 122 ? -68.527 -51.044 -39.956 1.00 45.98 122 VAL A CA 1
ATOM 883 C C . VAL A 1 122 ? -69.449 -51.159 -38.756 1.00 41.53 122 VAL A C 1
ATOM 884 O O . VAL A 1 122 ? -69.194 -50.508 -37.769 1.00 40.26 122 VAL A O 1
ATOM 888 N N . THR A 1 123 ? -70.478 -51.972 -38.868 1.00 40.20 123 THR A N 1
ATOM 889 C CA . THR A 1 123 ? -71.506 -52.140 -37.821 1.00 40.31 123 THR A CA 1
ATOM 890 C C . THR A 1 123 ? -71.431 -53.559 -37.285 1.00 40.09 123 THR A C 1
ATOM 891 O O . THR A 1 123 ? -71.338 -54.464 -38.060 1.00 41.23 123 THR A O 1
ATOM 895 N N . ILE A 1 124 ? -71.471 -53.727 -35.978 1.00 44.15 124 ILE A N 1
ATOM 896 C CA . ILE A 1 124 ? -71.585 -55.079 -35.368 1.00 44.51 124 ILE A CA 1
ATOM 897 C C . ILE A 1 124 ? -72.828 -55.118 -34.481 1.00 47.44 124 ILE A C 1
ATOM 898 O O . ILE A 1 124 ? -73.362 -54.033 -34.071 1.00 45.84 124 ILE A O 1
ATOM 903 N N . CYS A 1 125 ? -73.280 -56.341 -34.192 1.00 46.93 125 CYS A N 1
ATOM 904 C CA . CYS A 1 125 ? -74.534 -56.544 -33.424 1.00 44.01 125 CYS A CA 1
ATOM 905 C C . CYS A 1 125 ? -74.568 -57.905 -32.742 1.00 43.78 125 CYS A C 1
ATOM 906 O O . CYS A 1 125 ? -74.521 -58.969 -33.411 1.00 39.29 125 CYS A O 1
ATOM 909 N N . ASP A 1 126 ? -74.652 -57.836 -31.417 1.00 45.48 126 ASP A N 1
ATOM 910 C CA . ASP A 1 126 ? -74.881 -58.988 -30.526 1.00 41.98 126 ASP A CA 1
ATOM 911 C C . ASP A 1 126 ? -76.328 -59.419 -30.752 1.00 42.60 126 ASP A C 1
ATOM 912 O O . ASP A 1 126 ? -77.197 -59.103 -29.975 1.00 46.72 126 ASP A O 1
ATOM 917 N N . ALA A 1 127 ? -76.560 -60.139 -31.824 1.00 46.09 127 ALA A N 1
ATOM 918 C CA . ALA A 1 127 ? -77.919 -60.531 -32.238 1.00 48.60 127 ALA A CA 1
ATOM 919 C C . ALA A 1 127 ? -78.472 -61.533 -31.230 1.00 44.00 127 ALA A C 1
ATOM 920 O O . ALA A 1 127 ? -79.693 -61.618 -31.120 1.00 43.17 127 ALA A O 1
ATOM 922 N N . TYR A 1 128 ? -77.614 -62.261 -30.525 1.00 43.75 128 TYR A N 1
ATOM 923 C CA . TYR A 1 128 ? -78.051 -63.395 -29.635 1.00 45.33 128 TYR A CA 1
ATOM 924 C C . TYR A 1 128 ? -78.059 -62.956 -28.156 1.00 48.76 128 TYR A C 1
ATOM 925 O O . TYR A 1 128 ? -78.374 -63.774 -27.285 1.00 50.64 128 TYR A O 1
ATOM 934 N N . GLY A 1 129 ? -77.725 -61.693 -27.849 1.00 52.17 129 GLY A N 1
ATOM 935 C CA . GLY A 1 129 ? -77.663 -61.179 -26.462 1.00 49.88 129 GLY A CA 1
ATOM 936 C C . GLY A 1 129 ? -76.692 -61.993 -25.608 1.00 48.75 129 GLY A C 1
ATOM 937 O O . GLY A 1 129 ? -77.130 -62.547 -24.579 1.00 52.61 129 GLY A O 1
ATOM 938 N N . LYS A 1 130 ? -75.420 -62.061 -26.021 1.00 47.30 130 LYS A N 1
ATOM 939 C CA . LYS A 1 130 ? -74.410 -62.944 -25.399 1.00 48.90 130 LYS A CA 1
ATOM 940 C C . LYS A 1 130 ? -73.120 -62.216 -25.007 1.00 49.84 130 LYS A C 1
ATOM 941 O O . LYS A 1 130 ? -72.162 -62.928 -24.615 1.00 55.19 130 LYS A O 1
ATOM 947 N N . PHE A 1 131 ? -73.033 -60.886 -25.083 1.00 48.32 131 PHE A N 1
ATOM 948 C CA . PHE A 1 131 ? -71.723 -60.186 -24.904 1.00 48.45 131 PHE A CA 1
ATOM 949 C C . PHE A 1 131 ? -71.414 -59.988 -23.421 1.00 47.36 131 PHE A C 1
ATOM 950 O O . PHE A 1 131 ? -70.242 -59.876 -23.078 1.00 50.91 131 PHE A O 1
ATOM 958 N N . ALA A 1 132 ? -72.422 -59.944 -22.552 1.00 47.37 132 ALA A N 1
ATOM 959 C CA . ALA A 1 132 ? -72.192 -59.878 -21.090 1.00 46.07 132 ALA A CA 1
ATOM 960 C C . ALA A 1 132 ? -71.356 -61.102 -20.707 1.00 48.41 132 ALA A C 1
ATOM 961 O O . ALA A 1 132 ? -70.459 -60.959 -19.858 1.00 49.92 132 ALA A O 1
ATOM 963 N N . THR A 1 133 ? -71.650 -62.256 -21.320 1.00 48.86 133 THR A N 1
ATOM 964 C CA . THR A 1 133 ? -71.033 -63.527 -20.877 1.00 52.72 133 THR A CA 1
ATOM 965 C C . THR A 1 133 ? -69.908 -63.933 -21.809 1.00 53.87 133 THR A C 1
ATOM 966 O O . THR A 1 133 ? -68.964 -64.560 -21.316 1.00 60.24 133 THR A O 1
ATOM 970 N N . TYR A 1 134 ? -70.007 -63.595 -23.079 1.00 48.55 134 TYR A N 1
ATOM 971 C CA . TYR A 1 134 ? -68.950 -63.919 -24.060 1.00 49.30 134 TYR A CA 1
ATOM 972 C C . TYR A 1 134 ? -68.627 -62.638 -24.819 1.00 48.00 134 TYR A C 1
ATOM 973 O O . TYR A 1 134 ? -69.072 -62.480 -25.949 1.00 45.46 134 TYR A O 1
ATOM 982 N N . PRO A 1 135 ? -67.853 -61.698 -24.226 1.00 47.08 135 PRO A N 1
ATOM 983 C CA . PRO A 1 135 ? -67.475 -60.452 -24.873 1.00 44.40 135 PRO A CA 1
ATOM 984 C C . PRO A 1 135 ? -66.904 -60.630 -26.263 1.00 46.22 135 PRO A C 1
ATOM 985 O O . PRO A 1 135 ? -66.211 -61.607 -26.567 1.00 46.79 135 PRO A O 1
ATOM 989 N N . LEU A 1 136 ? -67.260 -59.615 -27.047 1.00 48.54 136 LEU A N 1
ATOM 990 C CA . LEU A 1 136 ? -66.686 -59.345 -28.373 1.00 44.88 136 LEU A CA 1
ATOM 991 C C . LEU A 1 136 ? -65.529 -58.376 -28.240 1.00 44.37 136 LEU A C 1
ATOM 992 O O . LEU A 1 136 ? -65.761 -57.301 -27.697 1.00 46.74 136 LEU A O 1
ATOM 997 N N . THR A 1 137 ? -64.357 -58.768 -28.725 1.00 45.58 137 THR A N 1
ATOM 998 C CA . THR A 1 137 ? -63.181 -57.881 -28.816 1.00 48.16 137 THR A CA 1
ATOM 999 C C . THR A 1 137 ? -63.154 -57.276 -30.220 1.00 47.92 137 THR A C 1
ATOM 1000 O O . THR A 1 137 ? -63.338 -58.022 -31.194 1.00 46.59 137 THR A O 1
ATOM 1004 N N . VAL A 1 138 ? -62.928 -55.974 -30.292 1.00 49.71 138 VAL A N 1
ATOM 1005 C CA . VAL A 1 138 ? -62.902 -55.183 -31.552 1.00 50.60 138 VAL A CA 1
ATOM 1006 C C . VAL A 1 138 ? -61.458 -54.731 -31.681 1.00 52.41 138 VAL A C 1
ATOM 1007 O O . VAL A 1 138 ? -60.940 -54.166 -30.732 1.00 54.42 138 VAL A O 1
ATOM 1011 N N . SER A 1 139 ? -60.846 -54.982 -32.826 1.00 54.42 139 SER A N 1
ATOM 1012 C CA . SER A 1 139 ? -59.423 -54.652 -33.074 1.00 56.08 139 SER A CA 1
ATOM 1013 C C . SER A 1 139 ? -59.252 -53.563 -34.131 1.00 52.40 139 SER A C 1
ATOM 1014 O O . SER A 1 139 ? -59.709 -53.723 -35.250 1.00 53.76 139 SER A O 1
ATOM 1017 N N . PRO A 1 140 ? -58.595 -52.420 -33.841 1.00 52.01 140 PRO A N 1
ATOM 1018 C CA . PRO A 1 140 ? -58.365 -51.381 -34.844 1.00 53.36 140 PRO A CA 1
ATOM 1019 C C . PRO A 1 140 ? -57.082 -51.714 -35.605 1.00 57.75 140 PRO A C 1
ATOM 1020 O O . PRO A 1 140 ? -56.513 -50.852 -36.241 1.00 60.46 140 PRO A O 1
ATOM 1024 N N . SER A 1 141 ? -56.653 -52.972 -35.520 1.00 63.27 141 SER A N 1
ATOM 1025 C CA . SER A 1 141 ? -55.374 -53.382 -36.144 1.00 63.72 141 SER A CA 1
ATOM 1026 C C . SER A 1 141 ? -54.301 -52.429 -35.595 1.00 61.62 141 SER A C 1
ATOM 1027 O O . SER A 1 141 ? -54.180 -52.331 -34.343 1.00 69.81 141 SER A O 1
ATOM 1030 N N . GLY A 1 142 ? -53.554 -51.754 -36.442 1.00 52.45 142 GLY A N 1
ATOM 1031 C CA . GLY A 1 142 ? -52.498 -50.861 -35.946 1.00 55.35 142 GLY A CA 1
ATOM 1032 C C . GLY A 1 142 ? -53.000 -49.440 -35.816 1.00 58.90 142 GLY A C 1
ATOM 1033 O O . GLY A 1 142 ? -52.350 -48.614 -35.158 1.00 65.41 142 GLY A O 1
ATOM 1034 N N . ASN A 1 143 ? -54.142 -49.135 -36.429 1.00 56.25 143 ASN A N 1
ATOM 1035 C CA . ASN A 1 143 ? -54.729 -47.776 -36.332 1.00 52.91 143 ASN A CA 1
ATOM 1036 C C . ASN A 1 143 ? -55.353 -47.581 -34.960 1.00 50.34 143 ASN A C 1
ATOM 1037 O O . ASN A 1 143 ? -55.753 -48.537 -34.360 1.00 51.27 143 ASN A O 1
ATOM 1042 N N . ASN A 1 144 ? -55.436 -46.363 -34.468 1.00 52.38 144 ASN A N 1
ATOM 1043 C CA . ASN A 1 144 ? -55.993 -46.221 -33.104 1.00 58.25 144 ASN A CA 1
ATOM 1044 C C . ASN A 1 144 ? -57.525 -46.150 -33.140 1.00 55.54 144 ASN A C 1
ATOM 1045 O O . ASN A 1 144 ? -58.123 -45.798 -34.146 1.00 55.77 144 ASN A O 1
ATOM 1050 N N . LEU A 1 145 ? -58.094 -46.510 -31.990 1.00 56.93 145 LEU A N 1
ATOM 1051 C CA . LEU A 1 145 ? -59.525 -46.489 -31.643 1.00 50.41 145 LEU A CA 1
ATOM 1052 C C . LEU A 1 145 ? -59.620 -45.574 -30.435 1.00 48.05 145 LEU A C 1
ATOM 1053 O O . LEU A 1 145 ? -58.951 -45.781 -29.416 1.00 45.23 145 LEU A O 1
ATOM 1058 N N . TYR A 1 146 ? -60.444 -44.562 -30.540 1.00 48.67 146 TYR A N 1
ATOM 1059 C CA . TYR A 1 146 ? -60.566 -43.531 -29.483 1.00 48.45 146 TYR A CA 1
ATOM 1060 C C . TYR A 1 146 ? -59.165 -43.041 -29.097 1.00 51.19 146 TYR A C 1
ATOM 1061 O O . TYR A 1 146 ? -58.839 -42.988 -27.922 1.00 56.08 146 TYR A O 1
ATOM 1070 N N . GLY A 1 147 ? -58.351 -42.689 -30.084 1.00 49.80 147 GLY A N 1
ATOM 1071 C CA . GLY A 1 147 ? -57.017 -42.117 -29.859 1.00 51.06 147 GLY A CA 1
ATOM 1072 C C . GLY A 1 147 ? -55.971 -43.157 -29.412 1.00 53.80 147 GLY A C 1
ATOM 1073 O O . GLY A 1 147 ? -54.800 -42.783 -29.186 1.00 55.65 147 GLY A O 1
ATOM 1074 N N . SER A 1 148 ? -56.305 -44.437 -29.266 1.00 54.92 148 SER A N 1
ATOM 1075 C CA . SER A 1 148 ? -55.298 -45.462 -28.865 1.00 55.73 148 SER A CA 1
ATOM 1076 C C . SER A 1 148 ? -55.430 -46.731 -29.712 1.00 51.70 148 SER A C 1
ATOM 1077 O O . SER A 1 148 ? -56.556 -47.001 -30.160 1.00 51.19 148 SER A O 1
ATOM 1080 N N . THR A 1 149 ? -54.329 -47.462 -29.911 1.00 50.31 149 THR A N 1
ATOM 1081 C CA . THR A 1 149 ? -54.294 -48.666 -30.794 1.00 52.03 149 THR A CA 1
ATOM 1082 C C . THR A 1 149 ? -54.700 -49.924 -30.035 1.00 53.68 149 THR A C 1
ATOM 1083 O O . THR A 1 149 ? -54.725 -51.039 -30.619 1.00 52.42 149 THR A O 1
ATOM 1087 N N . GLU A 1 150 ? -55.010 -49.748 -28.765 1.00 58.22 150 GLU A N 1
ATOM 1088 C CA . GLU A 1 150 ? -55.496 -50.844 -27.908 1.00 61.16 150 GLU A CA 1
ATOM 1089 C C . GLU A 1 150 ? -56.817 -51.412 -28.435 1.00 61.66 150 GLU A C 1
ATOM 1090 O O . GLU A 1 150 ? -57.753 -50.640 -28.740 1.00 62.31 150 GLU A O 1
ATOM 1096 N N . ASP A 1 151 ? -56.879 -52.745 -28.534 1.00 63.11 151 ASP A N 1
ATOM 1097 C CA . ASP A 1 151 ? -58.132 -53.504 -28.765 1.00 55.07 151 ASP A CA 1
ATOM 1098 C C . ASP A 1 151 ? -59.141 -53.048 -27.712 1.00 53.05 151 ASP A C 1
ATOM 1099 O O . ASP A 1 151 ? -58.702 -52.569 -26.676 1.00 53.46 151 ASP A O 1
ATOM 1104 N N . MET A 1 152 ? -60.441 -53.198 -27.977 1.00 50.97 152 MET A N 1
ATOM 1105 C CA . MET A 1 152 ? -61.548 -52.920 -27.019 1.00 48.13 152 MET A CA 1
ATOM 1106 C C . MET A 1 152 ? -62.560 -54.080 -26.999 1.00 47.97 152 MET A C 1
ATOM 1107 O O . MET A 1 152 ? -62.856 -54.704 -28.043 1.00 45.15 152 MET A O 1
ATOM 1112 N N . ALA A 1 153 ? -63.091 -54.374 -25.827 1.00 46.73 153 ALA A N 1
ATOM 1113 C CA . ALA A 1 153 ? -64.100 -55.453 -25.681 1.00 46.47 153 ALA A CA 1
ATOM 1114 C C . ALA A 1 153 ? -65.480 -54.879 -25.305 1.00 45.91 153 ALA A C 1
ATOM 1115 O O . ALA A 1 153 ? -65.594 -53.967 -24.498 1.00 42.53 153 ALA A O 1
ATOM 1117 N N . ILE A 1 154 ? -66.525 -55.411 -25.888 1.00 43.63 154 ILE A N 1
ATOM 1118 C CA . ILE A 1 154 ? -67.872 -54.968 -25.514 1.00 46.28 154 ILE A CA 1
ATOM 1119 C C . ILE A 1 154 ? -68.517 -56.090 -24.688 1.00 45.69 154 ILE A C 1
ATOM 1120 O O . ILE A 1 154 ? -68.728 -57.203 -25.190 1.00 47.64 154 ILE A O 1
ATOM 1125 N N . THR A 1 155 ? -68.818 -55.785 -23.437 1.00 46.31 155 THR A N 1
ATOM 1126 C CA . THR A 1 155 ? -69.329 -56.778 -22.483 1.00 44.91 155 THR A CA 1
ATOM 1127 C C . THR A 1 155 ? -70.778 -56.495 -22.103 1.00 44.55 155 THR A C 1
ATOM 1128 O O . THR A 1 155 ? -71.151 -56.903 -21.014 1.00 46.14 155 THR A O 1
ATOM 1132 N N . THR A 1 156 ? -71.549 -55.836 -22.952 1.00 43.93 156 THR A N 1
ATOM 1133 C CA . THR A 1 156 ? -72.988 -55.636 -22.714 1.00 45.00 156 THR A CA 1
ATOM 1134 C C . THR A 1 156 ? -73.721 -56.473 -23.736 1.00 46.05 156 THR A C 1
ATOM 1135 O O . THR A 1 156 ? -73.421 -56.310 -24.922 1.00 47.51 156 THR A O 1
ATOM 1139 N N . ASP A 1 157 ? -74.650 -57.343 -23.343 1.00 54.72 157 ASP A N 1
ATOM 1140 C CA . ASP A 1 157 ? -75.341 -58.125 -24.409 1.00 63.15 157 ASP A CA 1
ATOM 1141 C C . ASP A 1 157 ? -76.416 -57.265 -25.084 1.00 58.18 157 ASP A C 1
ATOM 1142 O O . ASP A 1 157 ? -76.880 -56.306 -24.426 1.00 52.13 157 ASP A O 1
ATOM 1147 N N . ASN A 1 158 ? -76.776 -57.616 -26.345 1.00 53.96 158 ASN A N 1
ATOM 1148 C CA . ASN A 1 158 ? -77.795 -56.910 -27.182 1.00 49.11 158 ASN A CA 1
ATOM 1149 C C . ASN A 1 158 ? -77.245 -55.550 -27.635 1.00 45.83 158 ASN A C 1
ATOM 1150 O O . ASN A 1 158 ? -77.950 -54.733 -28.128 1.00 49.01 158 ASN A O 1
ATOM 1155 N N . VAL A 1 159 ? -75.982 -55.288 -27.480 1.00 46.24 159 VAL A N 1
ATOM 1156 C CA . VAL A 1 159 ? -75.413 -54.008 -27.966 1.00 49.92 159 VAL A CA 1
ATOM 1157 C C . VAL A 1 159 ? -75.188 -54.085 -29.473 1.00 47.64 159 VAL A C 1
ATOM 1158 O O . VAL A 1 159 ? -74.758 -55.145 -29.999 1.00 51.14 159 VAL A O 1
ATOM 1162 N N . SER A 1 160 ? -75.477 -52.979 -30.138 1.00 42.97 160 SER A N 1
ATOM 1163 C CA . SER A 1 160 ? -75.144 -52.795 -31.556 1.00 41.81 160 SER A CA 1
ATOM 1164 C C . SER A 1 160 ? -74.343 -51.492 -31.704 1.00 39.25 160 SER A C 1
ATOM 1165 O O . SER A 1 160 ? -74.514 -50.608 -30.917 1.00 41.03 160 SER A O 1
ATOM 1168 N N . ALA A 1 161 ? -73.487 -51.388 -32.696 1.00 39.54 161 ALA A N 1
ATOM 1169 C CA . ALA A 1 161 ? -72.462 -50.319 -32.738 1.00 41.89 161 ALA A CA 1
ATOM 1170 C C . ALA A 1 161 ? -71.861 -50.160 -34.136 1.00 42.02 161 ALA A C 1
ATOM 1171 O O . ALA A 1 161 ? -71.349 -51.196 -34.691 1.00 38.52 161 ALA A O 1
ATOM 1173 N N . THR A 1 162 ? -71.939 -48.913 -34.641 1.00 39.09 162 THR A N 1
ATOM 1174 C CA . THR A 1 162 ? -71.223 -48.515 -35.877 1.00 40.87 162 THR A CA 1
ATOM 1175 C C . THR A 1 162 ? -69.926 -47.789 -35.554 1.00 39.58 162 THR A C 1
ATOM 1176 O O . THR A 1 162 ? -69.992 -46.744 -34.844 1.00 38.66 162 THR A O 1
ATOM 1180 N N . PHE A 1 163 ? -68.819 -48.327 -36.057 1.00 38.78 163 PHE A N 1
ATOM 1181 C CA . PHE A 1 163 ? -67.478 -47.719 -35.918 1.00 40.80 163 PHE A CA 1
ATOM 1182 C C . PHE A 1 163 ? -67.229 -46.900 -37.169 1.00 41.25 163 PHE A C 1
ATOM 1183 O O . PHE A 1 163 ? -67.468 -47.411 -38.232 1.00 40.95 163 PHE A O 1
ATOM 1191 N N . THR A 1 164 ? -66.761 -45.664 -37.014 1.00 43.56 164 THR A N 1
ATOM 1192 C CA . THR A 1 164 ? -66.571 -44.707 -38.126 1.00 43.42 164 THR A CA 1
ATOM 1193 C C . THR A 1 164 ? -65.170 -44.114 -38.043 1.00 43.63 164 THR A C 1
ATOM 1194 O O . THR A 1 164 ? -64.738 -43.719 -36.966 1.00 46.74 164 THR A O 1
ATOM 1198 N N . TRP A 1 165 ? -64.488 -44.062 -39.175 1.00 41.87 165 TRP A N 1
ATOM 1199 C CA . TRP A 1 165 ? -63.110 -43.558 -39.238 1.00 40.13 165 TRP A CA 1
ATOM 1200 C C . TRP A 1 165 ? -63.111 -42.043 -39.207 1.00 39.26 165 TRP A C 1
ATOM 1201 O O . TRP A 1 165 ? -63.649 -41.486 -40.114 1.00 40.60 165 TRP A O 1
ATOM 1212 N N . SER A 1 166 ? -62.519 -41.428 -38.185 1.00 39.95 166 SER A N 1
ATOM 1213 C CA . SER A 1 166 ? -62.467 -39.964 -37.993 1.00 41.51 166 SER A CA 1
ATOM 1214 C C . SER A 1 166 ? -61.149 -39.422 -38.538 1.00 45.01 166 SER A C 1
ATOM 1215 O O . SER A 1 166 ? -60.917 -38.235 -38.398 1.00 50.81 166 SER A O 1
ATOM 1218 N N . GLY A 1 167 ? -60.329 -40.287 -39.138 1.00 48.73 167 GLY A N 1
ATOM 1219 C CA . GLY A 1 167 ? -58.906 -40.028 -39.438 1.00 48.85 167 GLY A CA 1
ATOM 1220 C C . GLY A 1 167 ? -57.973 -40.583 -38.369 1.00 49.56 167 GLY A C 1
ATOM 1221 O O . GLY A 1 167 ? -58.366 -40.990 -37.298 1.00 52.89 167 GLY A O 1
ATOM 1222 N N . PRO A 1 168 ? -56.664 -40.615 -38.634 1.00 56.03 168 PRO A N 1
ATOM 1223 C CA . PRO A 1 168 ? -55.720 -41.387 -37.832 1.00 54.01 168 PRO A CA 1
ATOM 1224 C C . PRO A 1 168 ? -55.481 -40.868 -36.417 1.00 52.11 168 PRO A C 1
ATOM 1225 O O . PRO A 1 168 ? -55.002 -41.619 -35.594 1.00 57.84 168 PRO A O 1
ATOM 1229 N N . GLU A 1 169 ? -55.805 -39.624 -36.149 1.00 49.51 169 GLU A N 1
ATOM 1230 C CA . GLU A 1 169 ? -55.451 -39.048 -34.824 1.00 55.06 169 GLU A CA 1
ATOM 1231 C C . GLU A 1 169 ? -56.361 -39.710 -33.774 1.00 51.96 169 GLU A C 1
ATOM 1232 O O . GLU A 1 169 ? -55.857 -40.341 -32.867 1.00 51.25 169 GLU A O 1
ATOM 1238 N N . GLN A 1 170 ? -57.666 -39.586 -33.874 1.00 49.65 170 GLN A N 1
ATOM 1239 C CA . GLN A 1 170 ? -58.531 -40.316 -32.931 1.00 46.48 170 GLN A CA 1
ATOM 1240 C C . GLN A 1 170 ? -58.902 -41.673 -33.498 1.00 45.20 170 GLN A C 1
ATOM 1241 O O . GLN A 1 170 ? -59.233 -42.560 -32.720 1.00 47.95 170 GLN A O 1
ATOM 1247 N N . GLY A 1 171 ? -58.859 -41.858 -34.804 1.00 42.56 171 GLY A N 1
ATOM 1248 C CA . GLY A 1 171 ? -59.134 -43.189 -35.373 1.00 41.68 171 GLY A CA 1
ATOM 1249 C C . GLY A 1 171 ? -60.610 -43.563 -35.333 1.00 41.11 171 GLY A C 1
ATOM 1250 O O . GLY A 1 171 ? -61.468 -42.669 -35.471 1.00 41.12 171 GLY A O 1
ATOM 1251 N N . TRP A 1 172 ? -60.916 -44.848 -35.150 1.00 41.10 172 TRP A N 1
ATOM 1252 C CA . TRP A 1 172 ? -62.317 -45.324 -35.161 1.00 38.67 172 TRP A CA 1
ATOM 1253 C C . TRP A 1 172 ? -62.988 -44.727 -33.931 1.00 40.24 172 TRP A C 1
ATOM 1254 O O . TRP A 1 172 ? -62.330 -44.707 -32.876 1.00 41.59 172 TRP A O 1
ATOM 1265 N N . VAL A 1 173 ? -64.236 -44.270 -34.083 1.00 39.36 173 VAL A N 1
ATOM 1266 C CA . VAL A 1 173 ? -65.126 -43.763 -33.003 1.00 39.39 173 VAL A CA 1
ATOM 1267 C C . VAL A 1 173 ? -66.493 -44.379 -33.262 1.00 41.52 173 VAL A C 1
ATOM 1268 O O . VAL A 1 173 ? -66.809 -44.606 -34.462 1.00 45.32 173 VAL A O 1
ATOM 1272 N N . ILE A 1 174 ? -67.291 -44.652 -32.232 1.00 39.94 174 ILE A N 1
ATOM 1273 C CA . ILE A 1 174 ? -68.632 -45.239 -32.498 1.00 40.55 174 ILE A CA 1
ATOM 1274 C C . ILE A 1 174 ? -69.560 -44.067 -32.811 1.00 40.51 174 ILE A C 1
ATOM 1275 O O . ILE A 1 174 ? -69.604 -43.208 -32.011 1.00 37.74 174 ILE A O 1
ATOM 1280 N N . THR A 1 175 ? -70.254 -44.082 -33.948 1.00 40.60 175 THR A N 1
ATOM 1281 C CA . THR A 1 175 ? -71.132 -42.947 -34.336 1.00 42.88 175 THR A CA 1
ATOM 1282 C C . THR A 1 175 ? -72.591 -43.286 -34.112 1.00 40.37 175 THR A C 1
ATOM 1283 O O . THR A 1 175 ? -73.373 -42.392 -34.186 1.00 37.99 175 THR A O 1
ATOM 1287 N N . SER A 1 176 ? -72.900 -44.542 -33.853 1.00 39.97 176 SER A N 1
ATOM 1288 C CA . SER A 1 176 ? -74.290 -45.027 -33.796 1.00 41.88 176 SER A CA 1
ATOM 1289 C C . SER A 1 176 ? -74.332 -46.339 -33.058 1.00 42.72 176 SER A C 1
ATOM 1290 O O . SER A 1 176 ? -73.372 -47.084 -33.142 1.00 47.03 176 SER A O 1
ATOM 1293 N N . GLY A 1 177 ? -75.412 -46.607 -32.359 1.00 45.44 177 GLY A N 1
ATOM 1294 C CA . GLY A 1 177 ? -75.420 -47.803 -31.501 1.00 44.34 177 GLY A CA 1
ATOM 1295 C C . GLY A 1 177 ? -76.594 -47.863 -30.565 1.00 44.20 177 GLY A C 1
ATOM 1296 O O . GLY A 1 177 ? -77.453 -46.964 -30.590 1.00 49.16 177 GLY A O 1
ATOM 1297 N N . VAL A 1 178 ? -76.609 -48.907 -29.766 1.00 43.86 178 VAL A N 1
ATOM 1298 C CA . VAL A 1 178 ? -77.718 -49.186 -28.805 1.00 48.83 178 VAL A CA 1
ATOM 1299 C C . VAL A 1 178 ? -77.130 -50.110 -27.755 1.00 48.69 178 VAL A C 1
ATOM 1300 O O . VAL A 1 178 ? -76.316 -50.942 -28.150 1.00 45.90 178 VAL A O 1
ATOM 1304 N N . GLY A 1 179 ? -77.532 -49.958 -26.489 1.00 51.90 179 GLY A N 1
ATOM 1305 C CA . GLY A 1 179 ? -77.057 -50.838 -25.397 1.00 52.84 179 GLY A CA 1
ATOM 1306 C C . GLY A 1 179 ? -75.653 -50.502 -24.871 1.00 56.04 179 GLY A C 1
ATOM 1307 O O . GLY A 1 179 ? -75.190 -51.189 -23.948 1.00 61.65 179 GLY A O 1
ATOM 1308 N N . LEU A 1 180 ? -74.967 -49.496 -25.406 1.00 55.89 180 LEU A N 1
ATOM 1309 C CA . LEU A 1 180 ? -73.545 -49.289 -25.070 1.00 55.43 180 LEU A CA 1
ATOM 1310 C C . LEU A 1 180 ? -73.377 -48.871 -23.603 1.00 58.55 180 LEU A C 1
ATOM 1311 O O . LEU A 1 180 ? -73.908 -47.809 -23.241 1.00 55.94 180 LEU A O 1
ATOM 1316 N N . GLY A 1 181 ? -72.660 -49.696 -22.817 1.00 59.17 181 GLY A N 1
ATOM 1317 C CA . GLY A 1 181 ? -72.128 -49.337 -21.483 1.00 62.86 181 GLY A CA 1
ATOM 1318 C C . GLY A 1 181 ? -70.664 -48.903 -21.448 1.00 61.92 181 GLY A C 1
ATOM 1319 O O . GLY A 1 181 ? -70.284 -47.989 -22.184 1.00 60.54 181 GLY A O 1
ATOM 1320 N N . GLN A 1 182 ? -69.852 -49.548 -20.603 1.00 63.01 182 GLN A N 1
ATOM 1321 C CA . GLN A 1 182 ? -68.390 -49.282 -20.515 1.00 64.83 182 GLN A CA 1
ATOM 1322 C C . GLN A 1 182 ? -67.650 -50.202 -21.479 1.00 61.71 182 GLN A C 1
ATOM 1323 O O . GLN A 1 182 ? -67.675 -51.462 -21.303 1.00 67.69 182 GLN A O 1
ATOM 1329 N N . GLY A 1 183 ? -67.003 -49.632 -22.475 1.00 61.15 183 GLY A N 1
ATOM 1330 C CA . GLY A 1 183 ? -65.932 -50.389 -23.146 1.00 58.34 183 GLY A CA 1
ATOM 1331 C C . GLY A 1 183 ? -64.864 -50.785 -22.129 1.00 59.76 183 GLY A C 1
ATOM 1332 O O . GLY A 1 183 ? -64.684 -50.073 -21.120 1.00 61.47 183 GLY A O 1
ATOM 1333 N N . ARG A 1 184 ? -64.180 -51.887 -22.391 1.00 56.82 184 ARG A N 1
ATOM 1334 C CA . ARG A 1 184 ? -63.052 -52.367 -21.574 1.00 57.49 184 ARG A CA 1
ATOM 1335 C C . ARG A 1 184 ? -61.838 -52.349 -22.483 1.00 56.61 184 ARG A C 1
ATOM 1336 O O . ARG A 1 184 ? -61.964 -52.828 -23.622 1.00 55.71 184 ARG A O 1
ATOM 1344 N N . VAL A 1 185 ? -60.730 -51.815 -21.979 1.00 59.71 185 VAL A N 1
ATOM 1345 C CA . VAL A 1 185 ? -59.395 -51.927 -22.631 1.00 60.24 185 VAL A CA 1
ATOM 1346 C C . VAL A 1 185 ? -58.476 -52.762 -21.744 1.00 63.92 185 VAL A C 1
ATOM 1347 O O . VAL A 1 185 ? -57.759 -52.176 -20.955 1.00 70.75 185 VAL A O 1
ATOM 1351 N N . TYR A 1 186 ? -58.526 -54.087 -21.901 1.00 66.90 186 TYR A N 1
ATOM 1352 C CA . TYR A 1 186 ? -57.726 -55.019 -21.068 1.00 73.13 186 TYR A CA 1
ATOM 1353 C C . TYR A 1 186 ? -56.232 -54.670 -21.218 1.00 78.13 186 TYR A C 1
ATOM 1354 O O . TYR A 1 186 ? -55.716 -54.712 -22.346 1.00 76.86 186 TYR A O 1
ATOM 1363 N N . SER A 1 187 ? -55.560 -54.335 -20.108 1.00 84.54 187 SER A N 1
ATOM 1364 C CA . SER A 1 187 ? -54.097 -54.051 -20.042 1.00 91.50 187 SER A CA 1
ATOM 1365 C C . SER A 1 187 ? -53.317 -55.361 -19.810 1.00 98.42 187 SER A C 1
ATOM 1366 O O . SER A 1 187 ? -52.384 -55.651 -20.599 1.00 107.07 187 SER A O 1
ATOM 1369 N N . ARG A 1 188 ? -53.681 -56.118 -18.771 1.00 95.05 188 ARG A N 1
ATOM 1370 C CA . ARG A 1 188 ? -52.883 -57.288 -18.328 1.00 100.31 188 ARG A CA 1
ATOM 1371 C C . ARG A 1 188 ? -53.766 -58.411 -17.767 1.00 96.71 188 ARG A C 1
ATOM 1372 O O . ARG A 1 188 ? -54.617 -58.122 -16.900 1.00 91.84 188 ARG A O 1
ATOM 1380 N N . GLU A 1 189 ? -53.546 -59.641 -18.266 1.00 91.38 189 GLU A N 1
ATOM 1381 C CA . GLU A 1 189 ? -53.953 -60.900 -17.580 1.00 92.03 189 GLU A CA 1
ATOM 1382 C C . GLU A 1 189 ? -53.103 -61.061 -16.307 1.00 90.89 189 GLU A C 1
ATOM 1383 O O . GLU A 1 189 ? -52.020 -61.669 -16.392 1.00 98.37 189 GLU A O 1
ATOM 1389 N N . ILE A 1 190 ? -53.579 -60.538 -15.173 1.00 85.10 190 ILE A N 1
ATOM 1390 C CA . ILE A 1 190 ? -52.772 -60.355 -13.937 1.00 89.22 190 ILE A CA 1
ATOM 1391 C C . ILE A 1 190 ? -52.882 -61.589 -13.045 1.00 89.95 190 ILE A C 1
ATOM 1392 O O . ILE A 1 190 ? -52.163 -61.653 -12.026 1.00 94.78 190 ILE A O 1
ATOM 1397 N N . PHE A 1 191 ? -53.750 -62.532 -13.414 1.00 85.20 191 PHE A N 1
ATOM 1398 C CA . PHE A 1 191 ? -53.887 -63.827 -12.702 1.00 83.45 191 PHE A CA 1
ATOM 1399 C C . PHE A 1 191 ? -54.383 -64.904 -13.654 1.00 80.80 191 PHE A C 1
ATOM 1400 O O . PHE A 1 191 ? -55.359 -64.666 -14.373 1.00 76.95 191 PHE A O 1
ATOM 1408 N N . THR A 1 192 ? -53.703 -66.054 -13.631 1.00 87.08 192 THR A N 1
ATOM 1409 C CA . THR A 1 192 ? -54.076 -67.263 -14.419 1.00 88.57 192 THR A CA 1
ATOM 1410 C C . THR A 1 192 ? -53.930 -68.491 -13.518 1.00 90.89 192 THR A C 1
ATOM 1411 O O . THR A 1 192 ? -52.947 -68.533 -12.746 1.00 94.30 192 THR A O 1
ATOM 1415 N N . GLN A 1 193 ? -54.869 -69.445 -13.613 1.00 88.71 193 GLN A N 1
ATOM 1416 C CA . GLN A 1 193 ? -54.829 -70.661 -12.749 1.00 87.87 193 GLN A CA 1
ATOM 1417 C C . GLN A 1 193 ? -55.940 -71.658 -13.088 1.00 83.91 193 GLN A C 1
ATOM 1418 O O . GLN A 1 193 ? -57.128 -71.250 -13.118 1.00 77.29 193 GLN A O 1
ATOM 1424 N N . ILE A 1 194 ? -55.554 -72.918 -13.332 1.00 82.62 194 ILE A N 1
ATOM 1425 C CA . ILE A 1 194 ? -56.455 -74.096 -13.199 1.00 77.96 194 ILE A CA 1
ATOM 1426 C C . ILE A 1 194 ? -56.627 -74.376 -11.714 1.00 79.37 194 ILE A C 1
ATOM 1427 O O . ILE A 1 194 ? -55.727 -75.011 -11.154 1.00 81.04 194 ILE A O 1
ATOM 1432 N N . LEU A 1 195 ? -57.743 -73.909 -11.139 1.00 77.79 195 LEU A N 1
ATOM 1433 C CA . LEU A 1 195 ? -58.148 -74.132 -9.722 1.00 81.41 195 LEU A CA 1
ATOM 1434 C C . LEU A 1 195 ? -58.097 -75.615 -9.344 1.00 85.33 195 LEU A C 1
ATOM 1435 O O . LEU A 1 195 ? -58.584 -76.442 -10.124 1.00 86.60 195 LEU A O 1
ATOM 1440 N N . ALA A 1 196 ? -57.521 -75.912 -8.179 1.00 88.34 196 ALA A N 1
ATOM 1441 C CA . ALA A 1 196 ? -57.228 -77.279 -7.694 1.00 92.54 196 ALA A CA 1
ATOM 1442 C C . ALA A 1 196 ? -58.253 -77.698 -6.647 1.00 94.89 196 ALA A C 1
ATOM 1443 O O . ALA A 1 196 ? -58.452 -78.909 -6.503 1.00 98.69 196 ALA A O 1
ATOM 1445 N N . SER A 1 197 ? -58.864 -76.731 -5.959 1.00 93.88 197 SER A N 1
ATOM 1446 C CA . SER A 1 197 ? -59.993 -76.976 -5.009 1.00 92.68 197 SER A CA 1
ATOM 1447 C C . SER A 1 197 ? -61.141 -76.002 -5.264 1.00 86.28 197 SER A C 1
ATOM 1448 O O . SER A 1 197 ? -60.989 -75.123 -6.116 1.00 82.28 197 SER A O 1
ATOM 1451 N N . GLU A 1 198 ? -62.244 -76.177 -4.532 1.00 85.86 198 GLU A N 1
ATOM 1452 C CA . GLU A 1 198 ? -63.359 -75.187 -4.459 1.00 85.48 198 GLU A CA 1
ATOM 1453 C C . GLU A 1 198 ? -62.796 -73.889 -3.860 1.00 88.69 198 GLU A C 1
ATOM 1454 O O . GLU A 1 198 ? -62.041 -73.944 -2.859 1.00 93.21 198 GLU A O 1
ATOM 1456 N N . THR A 1 199 ? -63.154 -72.753 -4.458 1.00 85.70 199 THR A N 1
ATOM 1457 C CA . THR A 1 199 ? -62.407 -71.474 -4.302 1.00 86.90 199 THR A CA 1
ATOM 1458 C C . THR A 1 199 ? -63.365 -70.337 -3.919 1.00 86.59 199 THR A C 1
ATOM 1459 O O . THR A 1 199 ? -64.112 -69.881 -4.772 1.00 84.17 199 THR A O 1
ATOM 1463 N N . SER A 1 200 ? -63.332 -69.903 -2.666 1.00 91.61 200 SER A N 1
ATOM 1464 C CA . SER A 1 200 ? -64.153 -68.770 -2.161 1.00 92.83 200 SER A CA 1
ATOM 1465 C C . SER A 1 200 ? -63.449 -67.458 -2.485 1.00 92.59 200 SER A C 1
ATOM 1466 O O . SER A 1 200 ? -64.127 -66.426 -2.632 1.00 91.73 200 SER A O 1
ATOM 1469 N N . ALA A 1 201 ? -62.127 -67.505 -2.590 1.00 95.02 201 ALA A N 1
ATOM 1470 C CA . ALA A 1 201 ? -61.288 -66.296 -2.730 1.00 98.43 201 ALA A CA 1
ATOM 1471 C C . ALA A 1 201 ? -59.931 -66.645 -3.330 1.00 96.30 201 ALA A C 1
ATOM 1472 O O . ALA A 1 201 ? -59.521 -67.823 -3.284 1.00 94.48 201 ALA A O 1
ATOM 1474 N N . VAL A 1 202 ? -59.272 -65.629 -3.872 1.00 95.37 202 VAL A N 1
ATOM 1475 C CA . VAL A 1 202 ? -57.885 -65.757 -4.387 1.00 99.48 202 VAL A CA 1
ATOM 1476 C C . VAL A 1 202 ? -57.158 -64.448 -4.107 1.00 102.89 202 VAL A C 1
ATOM 1477 O O . VAL A 1 202 ? -57.813 -63.393 -4.114 1.00 106.44 202 VAL A O 1
ATOM 1481 N N . THR A 1 203 ? -55.855 -64.522 -3.871 1.00 103.94 203 THR A N 1
ATOM 1482 C CA . THR A 1 203 ? -55.037 -63.329 -3.582 1.00 106.38 203 THR A CA 1
ATOM 1483 C C . THR A 1 203 ? -54.168 -63.090 -4.808 1.00 104.55 203 THR A C 1
ATOM 1484 O O . THR A 1 203 ? -53.618 -64.069 -5.322 1.00 102.09 203 THR A O 1
ATOM 1488 N N . LEU A 1 204 ? -54.088 -61.823 -5.212 1.00 107.44 204 LEU A N 1
ATOM 1489 C CA . LEU A 1 204 ? -53.341 -61.339 -6.413 1.00 107.06 204 LEU A CA 1
ATOM 1490 C C . LEU A 1 204 ? -51.911 -60.893 -6.011 1.00 116.24 204 LEU A C 1
ATOM 1491 O O . LEU A 1 204 ? -51.689 -60.525 -4.811 1.00 115.91 204 LEU A O 1
ATOM 1496 N N . ASN A 1 205 ? -50.976 -60.925 -6.980 1.00 118.64 205 ASN A N 1
ATOM 1497 C CA . ASN A 1 205 ? -49.560 -60.470 -6.813 1.00 125.00 205 ASN A CA 1
ATOM 1498 C C . ASN A 1 205 ? -49.476 -58.946 -6.605 1.00 124.42 205 ASN A C 1
ATOM 1499 O O . ASN A 1 205 ? -48.376 -58.445 -6.265 1.00 122.00 205 ASN A O 1
ATOM 1504 N N . THR A 1 206 ? -50.590 -58.239 -6.801 1.00 120.88 206 THR A N 1
ATOM 1505 C CA . THR A 1 206 ? -50.666 -56.758 -6.839 1.00 122.51 206 THR A CA 1
ATOM 1506 C C . THR A 1 206 ? -52.110 -56.331 -6.567 1.00 123.36 206 THR A C 1
ATOM 1507 O O . THR A 1 206 ? -53.041 -56.984 -7.045 1.00 125.73 206 THR A O 1
ATOM 1511 N N . PRO A 1 207 ? -52.372 -55.238 -5.802 1.00 123.63 207 PRO A N 1
ATOM 1512 C CA . PRO A 1 207 ? -53.718 -54.653 -5.751 1.00 118.76 207 PRO A CA 1
ATOM 1513 C C . PRO A 1 207 ? -54.089 -54.050 -7.108 1.00 111.42 207 PRO A C 1
ATOM 1514 O O . PRO A 1 207 ? -53.410 -53.140 -7.596 1.00 110.58 207 PRO A O 1
ATOM 1518 N N . PRO A 1 208 ? -55.170 -54.523 -7.771 1.00 102.59 208 PRO A N 1
ATOM 1519 C CA . PRO A 1 208 ? -55.552 -53.983 -9.071 1.00 96.33 208 PRO A CA 1
ATOM 1520 C C . PRO A 1 208 ? -56.531 -52.818 -8.907 1.00 93.56 208 PRO A C 1
ATOM 1521 O O . PRO A 1 208 ? -57.151 -52.654 -7.863 1.00 92.59 208 PRO A O 1
ATOM 1525 N N . THR A 1 209 ? -56.640 -52.029 -9.966 1.00 94.43 209 THR A N 1
ATOM 1526 C CA . THR A 1 209 ? -57.613 -50.907 -10.043 1.00 91.70 209 THR A CA 1
ATOM 1527 C C . THR A 1 209 ? -59.007 -51.537 -10.194 1.00 87.24 209 THR A C 1
ATOM 1528 O O . THR A 1 209 ? -59.763 -51.561 -9.193 1.00 86.46 209 THR A O 1
ATOM 1532 N N . ILE A 1 210 ? -59.347 -52.032 -11.385 1.00 81.64 210 ILE A N 1
ATOM 1533 C CA . ILE A 1 210 ? -60.637 -52.750 -11.618 1.00 83.24 210 ILE A CA 1
ATOM 1534 C C . ILE A 1 210 ? -60.448 -53.971 -12.544 1.00 77.03 210 ILE A C 1
ATOM 1535 O O . ILE A 1 210 ? -59.653 -53.889 -13.496 1.00 76.41 210 ILE A O 1
ATOM 1540 N N . VAL A 1 211 ? -61.158 -55.074 -12.275 1.00 73.30 211 VAL A N 1
ATOM 1541 C CA . VAL A 1 211 ? -60.894 -56.364 -12.986 1.00 73.92 211 VAL A CA 1
ATOM 1542 C C . VAL A 1 211 ? -62.180 -56.996 -13.523 1.00 72.66 211 VAL A C 1
ATOM 1543 O O . VAL A 1 211 ? -63.230 -56.883 -12.857 1.00 72.05 211 VAL A O 1
ATOM 1547 N N . ASP A 1 212 ? -62.054 -57.634 -14.696 1.00 69.36 212 ASP A N 1
ATOM 1548 C CA . ASP A 1 212 ? -63.011 -58.659 -15.193 1.00 64.54 212 ASP A CA 1
ATOM 1549 C C . ASP A 1 212 ? -62.451 -60.021 -14.755 1.00 63.96 212 ASP A C 1
ATOM 1550 O O . ASP A 1 212 ? -61.238 -60.156 -14.565 1.00 63.65 212 ASP A O 1
ATOM 1555 N N . VAL A 1 213 ? -63.335 -60.998 -14.599 1.00 65.02 213 VAL A N 1
ATOM 1556 C CA . VAL A 1 213 ? -63.021 -62.403 -14.199 1.00 63.91 213 VAL A CA 1
ATOM 1557 C C . VAL A 1 213 ? -63.702 -63.325 -15.213 1.00 58.90 213 VAL A C 1
ATOM 1558 O O . VAL A 1 213 ? -64.826 -63.067 -15.585 1.00 52.10 213 VAL A O 1
ATOM 1562 N N . TYR A 1 214 ? -62.982 -64.363 -15.610 1.00 60.16 214 TYR A N 1
ATOM 1563 C CA . TYR A 1 214 ? -63.366 -65.335 -16.661 1.00 56.63 214 TYR A CA 1
ATOM 1564 C C . TYR A 1 214 ? -63.177 -66.743 -16.100 1.00 55.44 214 TYR A C 1
ATOM 1565 O O . TYR A 1 214 ? -62.094 -67.107 -15.716 1.00 53.41 214 TYR A O 1
ATOM 1574 N N . ALA A 1 215 ? -64.249 -67.514 -16.065 1.00 57.15 215 ALA A N 1
ATOM 1575 C CA . ALA A 1 215 ? -64.273 -68.954 -15.706 1.00 56.01 215 ALA A CA 1
ATOM 1576 C C . ALA A 1 215 ? -64.518 -69.787 -16.977 1.00 55.35 215 ALA A C 1
ATOM 1577 O O . ALA A 1 215 ? -65.625 -69.712 -17.542 1.00 53.22 215 ALA A O 1
ATOM 1579 N N . ASP A 1 216 ? -63.509 -70.550 -17.401 1.00 58.51 216 ASP A N 1
ATOM 1580 C CA . ASP A 1 216 ? -63.552 -71.433 -18.598 1.00 57.98 216 ASP A CA 1
ATOM 1581 C C . ASP A 1 216 ? -64.022 -70.617 -19.805 1.00 57.09 216 ASP A C 1
ATOM 1582 O O . ASP A 1 216 ? -64.954 -71.080 -20.550 1.00 58.78 216 ASP A O 1
ATOM 1587 N N . GLY A 1 217 ? -63.389 -69.450 -19.971 1.00 56.59 217 GLY A N 1
ATOM 1588 C CA . GLY A 1 217 ? -63.567 -68.488 -21.084 1.00 54.40 217 GLY A CA 1
ATOM 1589 C C . GLY A 1 217 ? -64.893 -67.743 -21.064 1.00 52.63 217 GLY A C 1
ATOM 1590 O O . GLY A 1 217 ? -65.195 -67.113 -22.062 1.00 51.45 217 GLY A O 1
ATOM 1591 N N . LYS A 1 218 ? -65.638 -67.827 -19.965 1.00 53.04 218 LYS A N 1
ATOM 1592 C CA . LYS A 1 218 ? -66.933 -67.145 -19.799 1.00 51.94 218 LYS A CA 1
ATOM 1593 C C . LYS A 1 218 ? -66.846 -66.080 -18.707 1.00 51.43 218 LYS A C 1
ATOM 1594 O O . LYS A 1 218 ? -66.616 -66.415 -17.552 1.00 49.76 218 LYS A O 1
ATOM 1600 N N . ARG A 1 219 ? -67.032 -64.821 -19.095 1.00 53.63 219 ARG A N 1
ATOM 1601 C CA . ARG A 1 219 ? -66.965 -63.643 -18.196 1.00 53.77 219 ARG A CA 1
ATOM 1602 C C . ARG A 1 219 ? -68.035 -63.701 -17.121 1.00 51.50 219 ARG A C 1
ATOM 1603 O O . ARG A 1 219 ? -69.229 -63.889 -17.402 1.00 48.07 219 ARG A O 1
ATOM 1611 N N . LEU A 1 220 ? -67.566 -63.534 -15.909 1.00 56.93 220 LEU A N 1
ATOM 1612 C CA . LEU A 1 220 ? -68.364 -63.636 -14.681 1.00 60.15 220 LEU A CA 1
ATOM 1613 C C . LEU A 1 220 ? -68.959 -62.261 -14.468 1.00 62.23 220 LEU A C 1
ATOM 1614 O O . LEU A 1 220 ? -68.239 -61.294 -14.733 1.00 67.69 220 LEU A O 1
ATOM 1619 N N . ALA A 1 221 ? -70.208 -62.177 -14.012 1.00 64.02 221 ALA A N 1
ATOM 1620 C CA . ALA A 1 221 ? -70.896 -60.895 -13.714 1.00 61.81 221 ALA A CA 1
ATOM 1621 C C . ALA A 1 221 ? -70.385 -60.313 -12.383 1.00 65.07 221 ALA A C 1
ATOM 1622 O O . ALA A 1 221 ? -70.098 -61.124 -11.465 1.00 63.40 221 ALA A O 1
ATOM 1624 N N . GLU A 1 222 ? -70.286 -58.972 -12.304 1.00 64.80 222 GLU A N 1
ATOM 1625 C CA . GLU A 1 222 ? -69.737 -58.214 -11.149 1.00 69.49 222 GLU A CA 1
ATOM 1626 C C . GLU A 1 222 ? -70.506 -58.553 -9.874 1.00 74.99 222 GLU A C 1
ATOM 1627 O O . GLU A 1 222 ? -69.943 -58.370 -8.791 1.00 83.11 222 GLU A O 1
ATOM 1633 N N . SER A 1 223 ? -71.745 -59.029 -9.979 1.00 76.16 223 SER A N 1
ATOM 1634 C CA . SER A 1 223 ? -72.563 -59.488 -8.822 1.00 77.31 223 SER A CA 1
ATOM 1635 C C . SER A 1 223 ? -71.962 -60.732 -8.178 1.00 80.91 223 SER A C 1
ATOM 1636 O O . SER A 1 223 ? -72.285 -60.991 -7.012 1.00 88.53 223 SER A O 1
ATOM 1639 N N . LYS A 1 224 ? -71.121 -61.478 -8.901 1.00 83.35 224 LYS A N 1
ATOM 1640 C CA . LYS A 1 224 ? -70.725 -62.869 -8.507 1.00 83.31 224 LYS A CA 1
ATOM 1641 C C . LYS A 1 224 ? -69.369 -62.893 -7.790 1.00 78.37 224 LYS A C 1
ATOM 1642 O O . LYS A 1 224 ? -69.005 -63.955 -7.254 1.00 75.83 224 LYS A O 1
ATOM 1648 N N . TYR A 1 225 ? -68.650 -61.784 -7.777 1.00 77.80 225 TYR A N 1
ATOM 1649 C CA . TYR A 1 225 ? -67.307 -61.735 -7.154 1.00 83.79 225 TYR A CA 1
ATOM 1650 C C . TYR A 1 225 ? -67.018 -60.330 -6.640 1.00 86.34 225 TYR A C 1
ATOM 1651 O O . TYR A 1 225 ? -67.625 -59.389 -7.170 1.00 86.26 225 TYR A O 1
ATOM 1660 N N . SER A 1 226 ? -66.136 -60.177 -5.656 1.00 92.51 226 SER A N 1
ATOM 1661 C CA . SER A 1 226 ? -65.796 -58.830 -5.132 1.00 94.87 226 SER A CA 1
ATOM 1662 C C . SER A 1 226 ? -64.294 -58.669 -4.968 1.00 95.86 226 SER A C 1
ATOM 1663 O O . SER A 1 226 ? -63.675 -59.570 -4.368 1.00 100.32 226 SER A O 1
ATOM 1666 N N . LEU A 1 227 ? -63.742 -57.573 -5.476 1.00 95.28 227 LEU A N 1
ATOM 1667 C CA . LEU A 1 227 ? -62.291 -57.286 -5.359 1.00 99.89 227 LEU A CA 1
ATOM 1668 C C . LEU A 1 227 ? -62.080 -56.258 -4.247 1.00 104.74 227 LEU A C 1
ATOM 1669 O O . LEU A 1 227 ? -62.395 -55.082 -4.460 1.00 108.17 227 LEU A O 1
ATOM 1674 N N . ASP A 1 228 ? -61.566 -56.686 -3.104 1.00 109.91 228 ASP A N 1
ATOM 1675 C CA . ASP A 1 228 ? -61.261 -55.771 -1.975 1.00 118.02 228 ASP A CA 1
ATOM 1676 C C . ASP A 1 228 ? -59.750 -55.813 -1.714 1.00 124.73 228 ASP A C 1
ATOM 1677 O O . ASP A 1 228 ? -59.236 -56.907 -1.399 1.00 125.77 228 ASP A O 1
ATOM 1682 N N . GLY A 1 229 ? -59.071 -54.667 -1.842 1.00 129.47 229 GLY A N 1
ATOM 1683 C CA . GLY A 1 229 ? -57.599 -54.570 -1.814 1.00 131.64 229 GLY A CA 1
ATOM 1684 C C . GLY A 1 229 ? -56.971 -55.400 -2.927 1.00 127.39 229 GLY A C 1
ATOM 1685 O O . GLY A 1 229 ? -56.996 -54.948 -4.096 1.00 121.27 229 GLY A O 1
ATOM 1686 N N . ASN A 1 230 ? -56.427 -56.573 -2.575 1.00 131.47 230 ASN A N 1
ATOM 1687 C CA . ASN A 1 230 ? -55.761 -57.518 -3.523 1.00 128.61 230 ASN A CA 1
ATOM 1688 C C . ASN A 1 230 ? -56.332 -58.944 -3.328 1.00 122.63 230 ASN A C 1
ATOM 1689 O O . ASN A 1 230 ? -55.682 -59.943 -3.721 1.00 124.11 230 ASN A O 1
ATOM 1694 N N . VAL A 1 231 ? -57.520 -59.058 -2.736 1.00 113.81 231 VAL A N 1
ATOM 1695 C CA . VAL A 1 231 ? -58.253 -60.350 -2.675 1.00 105.70 231 VAL A CA 1
ATOM 1696 C C . VAL A 1 231 ? -59.568 -60.214 -3.434 1.00 99.11 231 VAL A C 1
ATOM 1697 O O . VAL A 1 231 ? -60.346 -59.288 -3.111 1.00 96.03 231 VAL A O 1
ATOM 1701 N N . ILE A 1 232 ? -59.762 -61.125 -4.395 1.00 93.71 232 ILE A N 1
ATOM 1702 C CA . ILE A 1 232 ? -61.062 -61.413 -5.052 1.00 86.14 232 ILE A CA 1
ATOM 1703 C C . ILE A 1 232 ? -61.763 -62.504 -4.269 1.00 85.72 232 ILE A C 1
ATOM 1704 O O . ILE A 1 232 ? -61.159 -63.561 -4.110 1.00 85.72 232 ILE A O 1
ATOM 1709 N N . THR A 1 233 ? -62.984 -62.213 -3.822 1.00 86.52 233 THR A N 1
ATOM 1710 C CA . THR A 1 233 ? -63.892 -63.156 -3.127 1.00 89.37 233 THR A CA 1
ATOM 1711 C C . THR A 1 233 ? -65.020 -63.551 -4.076 1.00 87.37 233 THR A C 1
ATOM 1712 O O . THR A 1 233 ? -65.484 -62.669 -4.843 1.00 82.69 233 THR A O 1
ATOM 1716 N N . PHE A 1 234 ? -65.433 -64.823 -4.019 1.00 88.20 234 PHE A N 1
ATOM 1717 C CA . PHE A 1 234 ? -66.363 -65.439 -5.012 1.00 84.68 234 PHE A CA 1
ATOM 1718 C C . PHE A 1 234 ? -67.634 -65.951 -4.364 1.00 88.12 234 PHE A C 1
ATOM 1719 O O . PHE A 1 234 ? -67.531 -66.924 -3.600 1.00 94.04 234 PHE A O 1
ATOM 1727 N N . SER A 1 235 ? -68.766 -65.302 -4.677 1.00 90.15 235 SER A N 1
ATOM 1728 C CA . SER A 1 235 ? -70.114 -65.622 -4.127 1.00 91.60 235 SER A CA 1
ATOM 1729 C C . SER A 1 235 ? -71.125 -65.865 -5.250 1.00 90.20 235 SER A C 1
ATOM 1730 O O . SER A 1 235 ? -71.680 -64.911 -5.798 1.00 99.05 235 SER A O 1
ATOM 1733 N N . PRO A 1 236 ? -71.407 -67.136 -5.637 1.00 84.48 236 PRO A N 1
ATOM 1734 C CA . PRO A 1 236 ? -70.891 -68.306 -4.929 1.00 81.59 236 PRO A CA 1
ATOM 1735 C C . PRO A 1 236 ? -69.430 -68.611 -5.292 1.00 81.57 236 PRO A C 1
ATOM 1736 O O . PRO A 1 236 ? -68.793 -67.897 -6.063 1.00 84.68 236 PRO A O 1
ATOM 1740 N N . SER A 1 237 ? -68.925 -69.690 -4.715 1.00 82.82 237 SER A N 1
ATOM 1741 C CA . SER A 1 237 ? -67.589 -70.265 -5.015 1.00 83.34 237 SER A CA 1
ATOM 1742 C C . SER A 1 237 ? -67.555 -70.826 -6.438 1.00 78.29 237 SER A C 1
ATOM 1743 O O . SER A 1 237 ? -68.645 -70.841 -7.102 1.00 75.50 237 SER A O 1
ATOM 1746 N N . LEU A 1 238 ? -66.345 -71.254 -6.853 1.00 74.68 238 LEU A N 1
ATOM 1747 C CA . LEU A 1 238 ? -66.055 -71.926 -8.156 1.00 69.50 238 LEU A CA 1
ATOM 1748 C C . LEU A 1 238 ? -65.497 -73.332 -7.954 1.00 71.80 238 LEU A C 1
ATOM 1749 O O . LEU A 1 238 ? -64.646 -73.556 -7.073 1.00 72.20 238 LEU A O 1
ATOM 1754 N N . PRO A 1 239 ? -65.959 -74.319 -8.763 1.00 69.38 239 PRO A N 1
ATOM 1755 C CA . PRO A 1 239 ? -65.477 -75.688 -8.642 1.00 68.89 239 PRO A CA 1
ATOM 1756 C C . PRO A 1 239 ? -64.011 -75.845 -9.048 1.00 69.94 239 PRO A C 1
ATOM 1757 O O . PRO A 1 239 ? -63.564 -75.116 -9.941 1.00 67.08 239 PRO A O 1
ATOM 1761 N N . ALA A 1 240 ? -63.327 -76.787 -8.377 1.00 73.51 240 ALA A N 1
ATOM 1762 C CA . ALA A 1 240 ? -62.027 -77.369 -8.795 1.00 74.83 240 ALA A CA 1
ATOM 1763 C C . ALA A 1 240 ? -62.094 -77.709 -10.288 1.00 72.97 240 ALA A C 1
ATOM 1764 O O . ALA A 1 240 ? -63.205 -78.057 -10.734 1.00 72.07 240 ALA A O 1
ATOM 1766 N N . SER A 1 241 ? -60.958 -77.609 -11.004 1.00 72.01 241 SER A N 1
ATOM 1767 C CA . SER A 1 241 ? -60.757 -77.815 -12.475 1.00 69.40 241 SER A CA 1
ATOM 1768 C C . SER A 1 241 ? -61.050 -76.542 -13.279 1.00 65.99 241 SER A C 1
ATOM 1769 O O . SER A 1 241 ? -60.798 -76.521 -14.451 1.00 65.29 241 SER A O 1
ATOM 1772 N N . THR A 1 242 ? -61.572 -75.496 -12.671 1.00 65.90 242 THR A N 1
ATOM 1773 C CA . THR A 1 242 ? -62.035 -74.299 -13.404 1.00 64.39 242 THR A CA 1
ATOM 1774 C C . THR A 1 242 ? -60.823 -73.538 -13.938 1.00 63.30 242 THR A C 1
ATOM 1775 O O . THR A 1 242 ? -59.892 -73.272 -13.184 1.00 61.22 242 THR A O 1
ATOM 1779 N N . GLU A 1 243 ? -60.872 -73.210 -15.223 1.00 68.48 243 GLU A N 1
ATOM 1780 C CA . GLU A 1 243 ? -59.925 -72.262 -15.902 1.00 73.58 243 GLU A CA 1
ATOM 1781 C C . GLU A 1 243 ? -60.244 -70.794 -15.555 1.00 69.00 243 GLU A C 1
ATOM 1782 O O . GLU A 1 243 ? -61.059 -70.144 -16.215 1.00 65.33 243 GLU A O 1
ATOM 1788 N N . LEU A 1 244 ? -59.585 -70.299 -14.515 1.00 73.38 244 LEU A N 1
ATOM 1789 C CA . LEU A 1 244 ? -59.766 -68.934 -13.976 1.00 72.87 244 LEU A CA 1
ATOM 1790 C C . LEU A 1 244 ? -58.737 -67.958 -14.562 1.00 70.22 244 LEU A C 1
ATOM 1791 O O . LEU A 1 244 ? -57.502 -68.297 -14.641 1.00 70.08 244 LEU A O 1
ATOM 1796 N N . GLN A 1 245 ? -59.258 -66.795 -14.949 1.00 64.52 245 GLN A N 1
ATOM 1797 C CA . GLN A 1 245 ? -58.479 -65.645 -15.450 1.00 67.12 245 GLN A CA 1
ATOM 1798 C C . GLN A 1 245 ? -59.029 -64.374 -14.787 1.00 69.85 245 GLN A C 1
ATOM 1799 O O . GLN A 1 245 ? -60.302 -64.204 -14.712 1.00 65.39 245 GLN A O 1
ATOM 1805 N N . VAL A 1 246 ? -58.104 -63.519 -14.327 1.00 70.62 246 VAL A N 1
ATOM 1806 C CA . VAL A 1 246 ? -58.422 -62.152 -13.822 1.00 71.34 246 VAL A CA 1
ATOM 1807 C C . VAL A 1 246 ? -57.759 -61.167 -14.774 1.00 70.89 246 VAL A C 1
ATOM 1808 O O . VAL A 1 246 ? -56.601 -61.415 -15.126 1.00 76.90 246 VAL A O 1
ATOM 1812 N N . ILE A 1 247 ? -58.463 -60.106 -15.165 1.00 69.74 247 ILE A N 1
ATOM 1813 C CA . ILE A 1 247 ? -57.915 -59.169 -16.195 1.00 66.90 247 ILE A CA 1
ATOM 1814 C C . ILE A 1 247 ? -58.197 -57.731 -15.792 1.00 67.50 247 ILE A C 1
ATOM 1815 O O . ILE A 1 247 ? -59.383 -57.346 -15.768 1.00 60.65 247 ILE A O 1
ATOM 1820 N N . GLU A 1 248 ? -57.106 -57.010 -15.499 1.00 71.88 248 GLU A N 1
ATOM 1821 C CA . GLU A 1 248 ? -57.084 -55.548 -15.304 1.00 71.67 248 GLU A CA 1
ATOM 1822 C C . GLU A 1 248 ? -57.557 -54.907 -16.611 1.00 67.25 248 GLU A C 1
ATOM 1823 O O . GLU A 1 248 ? -57.177 -55.366 -17.707 1.00 60.57 248 GLU A O 1
ATOM 1829 N N . TYR A 1 249 ? -58.371 -53.868 -16.508 1.00 67.46 249 TYR A N 1
ATOM 1830 C CA . TYR A 1 249 ? -58.775 -53.077 -17.693 1.00 67.69 249 TYR A CA 1
ATOM 1831 C C . TYR A 1 249 ? -59.096 -51.637 -17.310 1.00 67.30 249 TYR A C 1
ATOM 1832 O O . TYR A 1 249 ? -59.380 -51.351 -16.157 1.00 73.06 249 TYR A O 1
ATOM 1841 N N . THR A 1 250 ? -59.037 -50.774 -18.307 1.00 65.56 250 THR A N 1
ATOM 1842 C CA . THR A 1 250 ? -59.407 -49.338 -18.239 1.00 67.45 250 THR A CA 1
ATOM 1843 C C . THR A 1 250 ? -60.762 -49.128 -18.913 1.00 65.45 250 THR A C 1
ATOM 1844 O O . THR A 1 250 ? -60.979 -49.470 -20.087 1.00 62.56 250 THR A O 1
ATOM 1848 N N . PRO A 1 251 ? -61.747 -48.557 -18.214 1.00 64.28 251 PRO A N 1
ATOM 1849 C CA . PRO A 1 251 ? -63.044 -48.353 -18.843 1.00 66.16 251 PRO A CA 1
ATOM 1850 C C . PRO A 1 251 ? -63.012 -47.280 -19.936 1.00 67.12 251 PRO A C 1
ATOM 1851 O O . PRO A 1 251 ? -62.138 -46.440 -19.911 1.00 65.89 251 PRO A O 1
ATOM 1855 N N . ILE A 1 252 ? -63.969 -47.352 -20.848 1.00 66.48 252 ILE A N 1
ATOM 1856 C CA . ILE A 1 252 ? -64.134 -46.295 -21.873 1.00 70.61 252 ILE A CA 1
ATOM 1857 C C . ILE A 1 252 ? -65.623 -45.934 -21.805 1.00 72.42 252 ILE A C 1
ATOM 1858 O O . ILE A 1 252 ? -66.460 -46.781 -22.101 1.00 67.98 252 ILE A O 1
ATOM 1863 N N . GLN A 1 253 ? -65.935 -44.705 -21.420 1.00 82.82 253 GLN A N 1
ATOM 1864 C CA . GLN A 1 253 ? -67.327 -44.346 -21.078 1.00 96.14 253 GLN A CA 1
ATOM 1865 C C . GLN A 1 253 ? -68.051 -43.842 -22.325 1.00 97.59 253 GLN A C 1
ATOM 1866 O O . GLN A 1 253 ? -67.602 -42.874 -22.970 1.00 103.84 253 GLN A O 1
ATOM 1872 N N . LEU A 1 254 ? -69.151 -44.497 -22.642 1.00 102.24 254 LEU A N 1
ATOM 1873 C CA . LEU A 1 254 ? -70.009 -44.087 -23.783 1.00 106.81 254 LEU A CA 1
ATOM 1874 C C . LEU A 1 254 ? -71.265 -43.437 -23.184 1.00 124.88 254 LEU A C 1
ATOM 1875 O O . LEU A 1 254 ? -71.350 -42.161 -23.255 1.00 120.56 254 LEU A O 1
ATOM 1880 N N . GLY A 1 255 ? -72.176 -44.263 -22.629 1.00 128.66 255 GLY A N 1
ATOM 1881 C CA . GLY A 1 255 ? -73.462 -43.838 -22.036 1.00 130.98 255 GLY A CA 1
ATOM 1882 C C . GLY A 1 255 ? -73.278 -42.733 -21.001 1.00 143.80 255 GLY A C 1
ATOM 1883 O O . GLY A 1 255 ? -72.508 -42.959 -20.047 1.00 161.79 255 GLY A O 1
ATOM 1884 N N . ASN A 1 256 ? -73.954 -41.583 -21.175 1.00 141.19 256 ASN A N 1
ATOM 1885 C CA . ASN A 1 256 ? -73.942 -40.430 -20.222 1.00 134.48 256 ASN A CA 1
ATOM 1886 C C . ASN A 1 256 ? -72.499 -40.151 -19.773 1.00 134.02 256 ASN A C 1
ATOM 1887 O O . ASN A 1 256 ? -72.308 -39.211 -18.978 1.00 127.33 256 ASN A O 1
ATOM 1892 N N . ILE A 1 265 ? -69.814 -47.997 -4.381 1.00 111.32 265 ILE A N 1
ATOM 1893 C CA . ILE A 1 265 ? -68.730 -47.004 -4.106 1.00 111.23 265 ILE A CA 1
ATOM 1894 C C . ILE A 1 265 ? -68.563 -46.823 -2.595 1.00 107.39 265 ILE A C 1
ATOM 1895 O O . ILE A 1 265 ? -68.815 -45.699 -2.105 1.00 104.36 265 ILE A O 1
ATOM 1900 N N . THR A 1 266 ? -68.159 -47.871 -1.879 1.00 106.00 266 THR A N 1
ATOM 1901 C CA . THR A 1 266 ? -68.064 -47.833 -0.401 1.00 103.30 266 THR A CA 1
ATOM 1902 C C . THR A 1 266 ? -66.640 -48.094 0.061 1.00 104.44 266 THR A C 1
ATOM 1903 O O . THR A 1 266 ? -66.026 -49.024 -0.475 1.00 106.23 266 THR A O 1
ATOM 1907 N N . TRP A 1 267 ? -66.145 -47.303 1.018 1.00 106.06 267 TRP A N 1
ATOM 1908 C CA . TRP A 1 267 ? -64.761 -47.452 1.540 1.00 106.43 267 TRP A CA 1
ATOM 1909 C C . TRP A 1 267 ? -64.768 -47.952 2.983 1.00 107.93 267 TRP A C 1
ATOM 1910 O O . TRP A 1 267 ? -65.488 -47.377 3.836 1.00 104.98 267 TRP A O 1
ATOM 1921 N N . VAL A 1 268 ? -63.978 -48.995 3.218 1.00 112.71 268 VAL A N 1
ATOM 1922 C CA . VAL A 1 268 ? -63.852 -49.656 4.544 1.00 115.99 268 VAL A CA 1
ATOM 1923 C C . VAL A 1 268 ? -62.528 -49.175 5.147 1.00 118.20 268 VAL A C 1
ATOM 1924 O O . VAL A 1 268 ? -61.490 -49.300 4.445 1.00 117.85 268 VAL A O 1
ATOM 1928 N N . TYR A 1 269 ? -62.566 -48.654 6.382 1.00 117.79 269 TYR A N 1
ATOM 1929 C CA . TYR A 1 269 ? -61.395 -48.085 7.102 1.00 118.32 269 TYR A CA 1
ATOM 1930 C C . TYR A 1 269 ? -60.905 -49.076 8.171 1.00 122.07 269 TYR A C 1
ATOM 1931 O O . TYR A 1 269 ? -61.704 -49.341 9.107 1.00 125.45 269 TYR A O 1
ATOM 1933 N N . ASN A 1 270 ? -59.666 -49.584 8.032 1.00 122.21 270 ASN A N 1
ATOM 1934 C CA . ASN A 1 270 ? -58.995 -50.477 9.030 1.00 123.25 270 ASN A CA 1
ATOM 1935 C C . ASN A 1 270 ? -59.874 -51.708 9.338 1.00 120.78 270 ASN A C 1
ATOM 1936 O O . ASN A 1 270 ? -60.007 -52.070 10.530 1.00 121.04 270 ASN A O 1
ATOM 1941 N N . GLY A 1 271 ? -60.449 -52.323 8.304 1.00 118.33 271 GLY A N 1
ATOM 1942 C CA . GLY A 1 271 ? -61.302 -53.529 8.425 1.00 119.11 271 GLY A CA 1
ATOM 1943 C C . GLY A 1 271 ? -62.404 -53.384 9.479 1.00 118.63 271 GLY A C 1
ATOM 1944 O O . GLY A 1 271 ? -62.640 -54.350 10.228 1.00 122.28 271 GLY A O 1
ATOM 1945 N N . GLY A 1 272 ? -63.051 -52.214 9.525 1.00 116.99 272 GLY A N 1
ATOM 1946 C CA . GLY A 1 272 ? -64.152 -51.886 10.460 1.00 116.46 272 GLY A CA 1
ATOM 1947 C C . GLY A 1 272 ? -63.687 -51.707 11.901 1.00 119.55 272 GLY A C 1
ATOM 1948 O O . GLY A 1 272 ? -64.544 -51.823 12.821 1.00 120.40 272 GLY A O 1
ATOM 1949 N N . SER A 1 273 ? -62.393 -51.434 12.118 1.00 120.25 273 SER A N 1
ATOM 1950 C CA . SER A 1 273 ? -61.792 -51.264 13.468 1.00 122.73 273 SER A CA 1
ATOM 1951 C C . SER A 1 273 ? -61.396 -49.803 13.641 1.00 122.65 273 SER A C 1
ATOM 1952 O O . SER A 1 273 ? -60.648 -49.328 12.776 1.00 119.71 273 SER A O 1
ATOM 1955 N N . ALA A 1 274 ? -61.868 -49.124 14.696 1.00 126.40 274 ALA A N 1
ATOM 1956 C CA . ALA A 1 274 ? -61.538 -47.693 14.918 1.00 127.85 274 ALA A CA 1
ATOM 1957 C C . ALA A 1 274 ? -60.316 -47.583 15.821 1.00 132.00 274 ALA A C 1
ATOM 1958 O O . ALA A 1 274 ? -60.367 -48.112 16.959 1.00 134.28 274 ALA A O 1
ATOM 1960 N N . ILE A 1 275 ? -59.282 -46.915 15.299 1.00 133.15 275 ILE A N 1
ATOM 1961 C CA . ILE A 1 275 ? -57.999 -46.627 16.011 1.00 138.02 275 ILE A CA 1
ATOM 1962 C C . ILE A 1 275 ? -58.305 -45.739 17.222 1.00 138.79 275 ILE A C 1
ATOM 1963 O O . ILE A 1 275 ? -57.672 -45.931 18.275 1.00 140.64 275 ILE A O 1
ATOM 1968 N N . GLY A 1 276 ? -59.246 -44.806 17.057 1.00 135.06 276 GLY A N 1
ATOM 1969 C CA . GLY A 1 276 ? -59.719 -43.924 18.137 1.00 135.21 276 GLY A CA 1
ATOM 1970 C C . GLY A 1 276 ? -58.899 -42.649 18.230 1.00 136.10 276 GLY A C 1
ATOM 1971 O O . GLY A 1 276 ? -57.700 -42.663 17.839 1.00 136.94 276 GLY A O 1
ATOM 1972 N N . GLY A 1 277 ? -59.523 -41.579 18.732 1.00 135.06 277 GLY A N 1
ATOM 1973 C CA . GLY A 1 277 ? -58.891 -40.262 18.909 1.00 136.70 277 GLY A CA 1
ATOM 1974 C C . GLY A 1 277 ? -58.147 -39.842 17.658 1.00 134.57 277 GLY A C 1
ATOM 1975 O O . GLY A 1 277 ? -56.981 -39.418 17.797 1.00 139.97 277 GLY A O 1
ATOM 1976 N N . GLU A 1 278 ? -58.779 -39.949 16.482 1.00 128.83 278 GLU A N 1
ATOM 1977 C CA . GLU A 1 278 ? -58.189 -39.409 15.231 1.00 126.21 278 GLU A CA 1
ATOM 1978 C C . GLU A 1 278 ? -59.261 -38.617 14.478 1.00 124.22 278 GLU A C 1
ATOM 1979 O O . GLU A 1 278 ? -60.455 -38.980 14.535 1.00 119.47 278 GLU A O 1
ATOM 1985 N N . THR A 1 279 ? -58.793 -37.570 13.808 1.00 127.90 279 THR A N 1
ATOM 1986 C CA . THR A 1 279 ? -59.593 -36.597 13.015 1.00 126.32 279 THR A CA 1
ATOM 1987 C C . THR A 1 279 ? -59.299 -36.697 11.509 1.00 125.49 279 THR A C 1
ATOM 1988 O O . THR A 1 279 ? -59.973 -35.957 10.756 1.00 127.12 279 THR A O 1
ATOM 1992 N N . GLU A 1 280 ? -58.361 -37.546 11.058 1.00 125.67 280 GLU A N 1
ATOM 1993 C CA . GLU A 1 280 ? -57.939 -37.556 9.628 1.00 122.64 280 GLU A CA 1
ATOM 1994 C C . GLU A 1 280 ? -58.048 -38.970 9.070 1.00 118.66 280 GLU A C 1
ATOM 1995 O O . GLU A 1 280 ? -57.448 -39.900 9.640 1.00 119.53 280 GLU A O 1
ATOM 2001 N N . ILE A 1 281 ? -58.798 -39.116 7.987 1.00 114.00 281 ILE A N 1
ATOM 2002 C CA . ILE A 1 281 ? -58.912 -40.406 7.252 1.00 112.06 281 ILE A CA 1
ATOM 2003 C C . ILE A 1 281 ? -58.379 -40.132 5.861 1.00 111.26 281 ILE A C 1
ATOM 2004 O O . ILE A 1 281 ? -58.874 -39.158 5.260 1.00 107.19 281 ILE A O 1
ATOM 2006 N N . THR A 1 282 ? -57.433 -40.931 5.369 1.00 113.46 282 THR A N 1
ATOM 2007 C CA . THR A 1 282 ? -56.903 -40.691 4.002 1.00 114.75 282 THR A CA 1
ATOM 2008 C C . THR A 1 282 ? -57.302 -41.848 3.093 1.00 114.99 282 THR A C 1
ATOM 2009 O O . THR A 1 282 ? -57.069 -43.016 3.446 1.00 114.43 282 THR A O 1
ATOM 2013 N N . LEU A 1 283 ? -57.887 -41.495 1.958 1.00 115.63 283 LEU A N 1
ATOM 2014 C CA . LEU A 1 283 ? -58.402 -42.456 0.961 1.00 117.12 283 LEU A CA 1
ATOM 2015 C C . LEU A 1 283 ? -57.366 -42.579 -0.146 1.00 121.53 283 LEU A C 1
ATOM 2016 O O . LEU A 1 283 ? -57.024 -41.547 -0.750 1.00 125.10 283 LEU A O 1
ATOM 2021 N N . ASP A 1 284 ? -56.914 -43.809 -0.368 1.00 125.51 284 ASP A N 1
ATOM 2022 C CA . ASP A 1 284 ? -55.804 -44.148 -1.306 1.00 131.53 284 ASP A CA 1
ATOM 2023 C C . ASP A 1 284 ? -56.087 -43.573 -2.704 1.00 131.35 284 ASP A C 1
ATOM 2024 O O . ASP A 1 284 ? -55.149 -42.954 -3.304 1.00 134.04 284 ASP A O 1
ATOM 2029 N N . ILE A 1 285 ? -57.321 -43.771 -3.194 1.00 123.64 285 ILE A N 1
ATOM 2030 C CA . ILE A 1 285 ? -57.768 -43.233 -4.514 1.00 120.82 285 ILE A CA 1
ATOM 2031 C C . ILE A 1 285 ? -58.093 -41.764 -4.275 1.00 116.74 285 ILE A C 1
ATOM 2032 O O . ILE A 1 285 ? -58.755 -41.522 -3.240 1.00 113.79 285 ILE A O 1
ATOM 2034 N N . VAL A 1 286 ? -57.672 -40.832 -5.146 1.00 116.61 286 VAL A N 1
ATOM 2035 C CA . VAL A 1 286 ? -58.200 -39.442 -5.016 1.00 114.74 286 VAL A CA 1
ATOM 2036 C C . VAL A 1 286 ? -59.679 -39.576 -5.362 1.00 112.22 286 VAL A C 1
ATOM 2037 O O . VAL A 1 286 ? -59.999 -40.156 -6.432 1.00 109.52 286 VAL A O 1
ATOM 2041 N N . VAL A 1 287 ? -60.549 -39.063 -4.497 1.00 113.05 287 VAL A N 1
ATOM 2042 C CA . VAL A 1 287 ? -62.010 -39.240 -4.709 1.00 112.34 287 VAL A CA 1
ATOM 2043 C C . VAL A 1 287 ? -62.605 -37.911 -5.198 1.00 112.28 287 VAL A C 1
ATOM 2044 O O . VAL A 1 287 ? -62.107 -36.813 -4.803 1.00 113.04 287 VAL A O 1
ATOM 2048 N N . ASP A 1 288 ? -63.636 -38.028 -6.031 1.00 111.91 288 ASP A N 1
ATOM 2049 C CA . ASP A 1 288 ? -64.413 -36.896 -6.606 1.00 111.84 288 ASP A CA 1
ATOM 2050 C C . ASP A 1 288 ? -65.164 -36.205 -5.452 1.00 110.50 288 ASP A C 1
ATOM 2051 O O . ASP A 1 288 ? -65.044 -34.967 -5.292 1.00 112.35 288 ASP A O 1
ATOM 2056 N N . ASP A 1 289 ? -65.913 -36.976 -4.671 1.00 108.41 289 ASP A N 1
ATOM 2057 C CA . ASP A 1 289 ? -66.735 -36.420 -3.568 1.00 106.02 289 ASP A CA 1
ATOM 2058 C C . ASP A 1 289 ? -67.053 -37.491 -2.527 1.00 102.36 289 ASP A C 1
ATOM 2059 O O . ASP A 1 289 ? -67.095 -38.681 -2.876 1.00 102.84 289 ASP A O 1
ATOM 2064 N N . VAL A 1 290 ? -67.265 -37.039 -1.295 1.00 98.42 290 VAL A N 1
ATOM 2065 C CA . VAL A 1 290 ? -67.626 -37.876 -0.123 1.00 95.50 290 VAL A CA 1
ATOM 2066 C C . VAL A 1 290 ? -68.830 -37.241 0.556 1.00 94.36 290 VAL A C 1
ATOM 2067 O O . VAL A 1 290 ? -68.684 -36.485 1.506 1.00 92.93 290 VAL A O 1
ATOM 2071 N N . PRO A 1 291 ? -70.067 -37.519 0.096 1.00 95.33 291 PRO A N 1
ATOM 2072 C CA . PRO A 1 291 ? -71.253 -36.954 0.735 1.00 95.33 291 PRO A CA 1
ATOM 2073 C C . PRO A 1 291 ? -71.424 -37.382 2.194 1.00 95.60 291 PRO A C 1
ATOM 2074 O O . PRO A 1 291 ? -71.769 -36.542 3.005 1.00 95.02 291 PRO A O 1
ATOM 2078 N N . ALA A 1 292 ? -71.186 -38.656 2.501 1.00 96.24 292 ALA A N 1
ATOM 2079 C CA . ALA A 1 292 ? -71.496 -39.175 3.848 1.00 98.18 292 ALA A CA 1
ATOM 2080 C C . ALA A 1 292 ? -70.557 -40.304 4.279 1.00 98.13 292 ALA A C 1
ATOM 2081 O O . ALA A 1 292 ? -69.916 -40.964 3.421 1.00 94.09 292 ALA A O 1
ATOM 2083 N N . ILE A 1 293 ? -70.516 -40.477 5.603 1.00 99.17 293 ILE A N 1
ATOM 2084 C CA . ILE A 1 293 ? -69.723 -41.518 6.319 1.00 100.53 293 ILE A CA 1
ATOM 2085 C C . ILE A 1 293 ? -70.634 -42.188 7.329 1.00 101.78 293 ILE A C 1
ATOM 2086 O O . ILE A 1 293 ? -71.267 -41.456 8.133 1.00 102.50 293 ILE A O 1
ATOM 2091 N N . ASP A 1 294 ? -70.693 -43.517 7.289 1.00 101.92 294 ASP A N 1
ATOM 2092 C CA . ASP A 1 294 ? -71.512 -44.274 8.274 1.00 102.39 294 ASP A CA 1
ATOM 2093 C C . ASP A 1 294 ? -70.584 -44.637 9.428 1.00 103.49 294 ASP A C 1
ATOM 2094 O O . ASP A 1 294 ? -69.543 -45.271 9.164 1.00 101.48 294 ASP A O 1
ATOM 2099 N N . ILE A 1 295 ? -70.933 -44.259 10.654 1.00 104.48 295 ILE A N 1
ATOM 2100 C CA . ILE A 1 295 ? -70.092 -44.640 11.822 1.00 107.65 295 ILE A CA 1
ATOM 2101 C C . ILE A 1 295 ? -70.918 -45.500 12.765 1.00 110.38 295 ILE A C 1
ATOM 2102 O O . ILE A 1 295 ? -71.813 -44.949 13.407 1.00 109.17 295 ILE A O 1
ATOM 2107 N N . ASN A 1 296 ? -70.607 -46.798 12.825 1.00 113.83 296 ASN A N 1
ATOM 2108 C CA . ASN A 1 296 ? -71.292 -47.753 13.740 1.00 118.03 296 ASN A CA 1
ATOM 2109 C C . ASN A 1 296 ? -72.817 -47.629 13.563 1.00 120.24 296 ASN A C 1
ATOM 2110 O O . ASN A 1 296 ? -73.529 -47.530 14.591 1.00 122.20 296 ASN A O 1
ATOM 2112 N N . GLY A 1 297 ? -73.295 -47.635 12.309 1.00 120.26 297 GLY A N 1
ATOM 2113 C CA . GLY A 1 297 ? -74.729 -47.619 11.947 1.00 121.49 297 GLY A CA 1
ATOM 2114 C C . GLY A 1 297 ? -75.381 -46.254 12.124 1.00 121.95 297 GLY A C 1
ATOM 2115 O O . GLY A 1 297 ? -76.616 -46.198 12.251 1.00 125.93 297 GLY A O 1
ATOM 2116 N N . SER A 1 298 ? -74.583 -45.186 12.133 1.00 119.88 298 SER A N 1
ATOM 2117 C CA . SER A 1 298 ? -75.044 -43.775 12.193 1.00 119.46 298 SER A CA 1
ATOM 2118 C C . SER A 1 298 ? -74.401 -42.999 11.042 1.00 115.60 298 SER A C 1
ATOM 2119 O O . SER A 1 298 ? -73.144 -42.985 10.931 1.00 113.00 298 SER A O 1
ATOM 2122 N N . ARG A 1 299 ? -75.231 -42.374 10.213 1.00 113.78 299 ARG A N 1
ATOM 2123 C CA . ARG A 1 299 ? -74.744 -41.645 9.018 1.00 109.45 299 ARG A CA 1
ATOM 2124 C C . ARG A 1 299 ? -74.370 -40.226 9.428 1.00 109.07 299 ARG A C 1
ATOM 2125 O O . ARG A 1 299 ? -75.145 -39.614 10.211 1.00 106.50 299 ARG A O 1
ATOM 2133 N N . GLN A 1 300 ? -73.233 -39.740 8.916 1.00 107.57 300 GLN A N 1
ATOM 2134 C CA . GLN A 1 300 ? -72.788 -38.347 9.150 1.00 105.92 300 GLN A CA 1
ATOM 2135 C C . GLN A 1 300 ? -72.713 -37.674 7.779 1.00 103.14 300 GLN A C 1
ATOM 2136 O O . GLN A 1 300 ? -72.280 -38.354 6.831 1.00 100.20 300 GLN A O 1
ATOM 2142 N N . TYR A 1 301 ? -73.113 -36.404 7.677 1.00 103.42 301 TYR A N 1
ATOM 2143 C CA . TYR A 1 301 ? -73.172 -35.706 6.370 1.00 102.85 301 TYR A CA 1
ATOM 2144 C C . TYR A 1 301 ? -72.087 -34.644 6.275 1.00 102.39 301 TYR A C 1
ATOM 2145 O O . TYR A 1 301 ? -71.788 -33.974 7.280 1.00 104.69 301 TYR A O 1
ATOM 2154 N N . LYS A 1 302 ? -71.542 -34.537 5.063 1.00 100.33 302 LYS A N 1
ATOM 2155 C CA . LYS A 1 302 ? 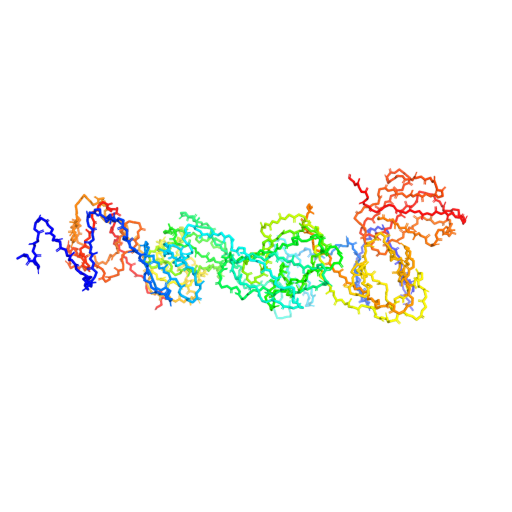-70.458 -33.580 4.721 1.00 99.55 302 LYS A CA 1
ATOM 2156 C C . LYS A 1 302 ? -70.898 -32.140 4.989 1.00 99.59 302 LYS A C 1
ATOM 2157 O O . LYS A 1 302 ? -72.008 -31.801 4.610 1.00 100.01 302 LYS A O 1
ATOM 2163 N N . ASN A 1 303 ? -70.022 -31.356 5.625 1.00 100.49 303 ASN A N 1
ATOM 2164 C CA . ASN A 1 303 ? -70.186 -29.921 5.991 1.00 103.25 303 ASN A CA 1
ATOM 2165 C C . ASN A 1 303 ? -71.165 -29.784 7.165 1.00 105.95 303 ASN A C 1
ATOM 2166 O O . ASN A 1 303 ? -71.676 -28.694 7.390 1.00 109.91 303 ASN A O 1
ATOM 2171 N N . LEU A 1 304 ? -71.397 -30.878 7.871 1.00 107.06 304 LEU A N 1
ATOM 2172 C CA . LEU A 1 304 ? -72.129 -30.919 9.161 1.00 110.35 304 LEU A CA 1
ATOM 2173 C C . LEU A 1 304 ? -71.245 -31.750 10.088 1.00 111.87 304 LEU A C 1
ATOM 2174 O O . LEU A 1 304 ? -70.426 -31.188 10.850 1.00 114.18 304 LEU A O 1
ATOM 2179 N N . GLY A 1 305 ? -71.424 -33.064 10.006 1.00 111.64 305 GLY A N 1
ATOM 2180 C CA . GLY A 1 305 ? -70.631 -34.007 10.801 1.00 113.48 305 GLY A CA 1
ATOM 2181 C C . GLY A 1 305 ? -69.154 -33.876 10.470 1.00 115.50 305 GLY A C 1
ATOM 2182 O O . GLY A 1 305 ? -68.368 -33.983 11.423 1.00 119.76 305 GLY A O 1
ATOM 2183 N N . PHE A 1 306 ? -68.788 -33.656 9.187 1.00 114.84 306 PHE A N 1
ATOM 2184 C CA . PHE A 1 306 ? -67.378 -33.689 8.694 1.00 111.50 306 PHE A CA 1
ATOM 2185 C C . PHE A 1 306 ? -67.118 -32.774 7.485 1.00 108.15 306 PHE A C 1
ATOM 2186 O O . PHE A 1 306 ? -68.047 -32.300 6.797 1.00 106.63 306 PHE A O 1
ATOM 2194 N N . THR A 1 307 ? -65.822 -32.553 7.266 1.00 106.69 307 THR A N 1
ATOM 2195 C CA . THR A 1 307 ? -65.221 -31.764 6.152 1.00 106.58 307 THR A CA 1
ATOM 2196 C C . THR A 1 307 ? -64.288 -32.682 5.373 1.00 106.04 307 THR A C 1
ATOM 2197 O O . THR A 1 307 ? -63.452 -33.330 6.014 1.00 108.47 307 THR A O 1
ATOM 2201 N N . PHE A 1 308 ? -64.407 -32.749 4.053 1.00 105.46 308 PHE A N 1
ATOM 2202 C CA . PHE A 1 308 ? -63.482 -33.606 3.265 1.00 106.63 308 PHE A CA 1
ATOM 2203 C C . PHE A 1 308 ? -62.775 -32.796 2.182 1.00 109.41 308 PHE A C 1
ATOM 2204 O O . PHE A 1 308 ? -63.454 -32.072 1.419 1.00 105.89 308 PHE A O 1
ATOM 2212 N N . ASP A 1 309 ? -61.442 -32.918 2.120 1.00 112.90 309 ASP A N 1
ATOM 2213 C CA . ASP A 1 309 ? -60.654 -32.167 1.102 1.00 112.74 309 ASP A CA 1
ATOM 2214 C C . ASP A 1 309 ? -60.336 -33.108 -0.059 1.00 111.97 309 ASP A C 1
ATOM 2215 O O . ASP A 1 309 ? -59.647 -34.111 0.146 1.00 110.74 309 ASP A O 1
ATOM 2220 N N . PRO A 1 310 ? -60.828 -32.808 -1.294 1.00 111.29 310 PRO A N 1
ATOM 2221 C CA . PRO A 1 310 ? -60.668 -33.697 -2.452 1.00 110.69 310 PRO A CA 1
ATOM 2222 C C . PRO A 1 310 ? -59.263 -33.947 -3.013 1.00 110.26 310 PRO A C 1
ATOM 2223 O O . PRO A 1 310 ? -59.001 -35.077 -3.321 1.00 111.39 310 PRO A O 1
ATOM 2227 N N . LEU A 1 311 ? -58.410 -32.937 -3.138 1.00 110.48 311 LEU A N 1
ATOM 2228 C CA . LEU A 1 311 ? -57.070 -33.178 -3.723 1.00 115.41 311 LEU A CA 1
ATOM 2229 C C . LEU A 1 311 ? -56.281 -34.030 -2.722 1.00 117.10 311 LEU A C 1
ATOM 2230 O O . LEU A 1 311 ? -55.620 -35.015 -3.183 1.00 115.07 311 LEU A O 1
ATOM 2235 N N . THR A 1 312 ? -56.375 -33.636 -1.430 1.00 117.74 312 THR A N 1
ATOM 2236 C CA . THR A 1 312 ? -55.636 -34.220 -0.266 1.00 118.26 312 THR A CA 1
ATOM 2237 C C . THR A 1 312 ? -56.184 -35.607 0.090 1.00 117.18 312 THR A C 1
ATOM 2238 O O . THR A 1 312 ? -55.446 -36.401 0.740 1.00 119.12 312 THR A O 1
ATOM 2242 N N . SER A 1 313 ? -57.429 -35.892 -0.315 1.00 115.26 313 SER A N 1
ATOM 2243 C CA . SER A 1 313 ? -58.141 -37.169 -0.025 1.00 111.85 313 SER A CA 1
ATOM 2244 C C . SER A 1 313 ? -58.240 -37.374 1.494 1.00 111.15 313 SER A C 1
ATOM 2245 O O . SER A 1 313 ? -58.142 -38.547 1.928 1.00 114.64 313 SER A O 1
ATOM 2248 N N . LYS A 1 314 ? -58.424 -36.301 2.275 1.00 108.80 314 LYS A N 1
ATOM 2249 C CA . LYS A 1 314 ? -58.357 -36.361 3.761 1.00 109.18 314 LYS A CA 1
ATOM 2250 C C . LYS A 1 314 ? -59.715 -36.001 4.351 1.00 106.86 314 LYS A C 1
ATOM 2251 O O . LYS A 1 314 ? -60.210 -34.906 4.042 1.00 106.92 314 LYS A O 1
ATOM 2257 N N . ILE A 1 315 ? -60.288 -36.887 5.165 1.00 105.84 315 ILE A N 1
ATOM 2258 C CA . ILE A 1 315 ? -61.615 -36.619 5.789 1.00 104.12 315 ILE A CA 1
ATOM 2259 C C . ILE A 1 315 ? -61.286 -35.988 7.134 1.00 106.15 315 ILE A C 1
ATOM 2260 O O . ILE A 1 315 ? -60.632 -36.663 7.936 1.00 106.49 315 ILE A O 1
ATOM 2262 N N . THR A 1 316 ? -61.724 -34.750 7.356 1.00 107.37 316 THR A N 1
ATOM 2263 C CA . THR A 1 316 ? -61.452 -33.997 8.606 1.00 109.53 316 THR A CA 1
ATOM 2264 C C . THR A 1 316 ? -62.606 -34.281 9.567 1.00 111.20 316 THR A C 1
ATOM 2265 O O . THR A 1 316 ? -63.623 -33.588 9.473 1.00 111.01 316 THR A O 1
ATOM 2269 N N . LEU A 1 317 ? -62.449 -35.262 10.453 1.00 115.83 317 LEU A N 1
ATOM 2270 C CA . LEU A 1 317 ? -63.509 -35.658 11.427 1.00 117.17 317 LEU A CA 1
ATOM 2271 C C . LEU A 1 317 ? -63.692 -34.542 12.460 1.00 123.26 317 LEU A C 1
ATOM 2272 O O . LEU A 1 317 ? -62.674 -33.964 12.894 1.00 129.88 317 LEU A O 1
ATOM 2277 N N . ALA A 1 318 ? -64.945 -34.263 12.827 1.00 124.83 318 ALA A N 1
ATOM 2278 C CA . ALA A 1 318 ? -65.293 -33.217 13.829 1.00 129.00 318 ALA A CA 1
ATOM 2279 C C . ALA A 1 318 ? -64.774 -33.622 15.228 1.00 134.89 318 ALA A C 1
ATOM 2280 O O . ALA A 1 318 ? -64.201 -32.738 15.935 1.00 140.91 318 ALA A O 1
ATOM 2282 N N . GLN A 1 319 ? -64.959 -34.893 15.624 1.00 132.78 319 GLN A N 1
ATOM 2283 C CA . GLN A 1 319 ? -64.605 -35.367 16.992 1.00 134.29 319 GLN A CA 1
ATOM 2284 C C . GLN A 1 319 ? -63.696 -36.607 16.948 1.00 131.14 319 GLN A C 1
ATOM 2285 O O . GLN A 1 319 ? -63.680 -37.354 15.932 1.00 123.36 319 GLN A O 1
ATOM 2291 N N . GLU A 1 320 ? -62.963 -36.798 18.048 1.00 134.36 320 GLU A N 1
ATOM 2292 C CA . GLU A 1 320 ? -61.987 -37.913 18.222 1.00 135.92 320 GLU A CA 1
ATOM 2293 C C . GLU A 1 320 ? -62.747 -39.240 18.089 1.00 133.17 320 GLU A C 1
ATOM 2294 O O . GLU A 1 320 ? -63.890 -39.326 18.569 1.00 133.47 320 GLU A O 1
ATOM 2296 N N . LEU A 1 321 ? -62.139 -40.244 17.459 1.00 130.65 321 LEU A N 1
ATOM 2297 C CA . LEU A 1 321 ? -62.757 -41.590 17.314 1.00 128.49 321 LEU A CA 1
ATOM 2298 C C . LEU A 1 321 ? -62.710 -42.338 18.651 1.00 131.37 321 LEU A C 1
ATOM 2299 O O . LEU A 1 321 ? -61.802 -42.056 19.470 1.00 134.97 321 LEU A O 1
ATOM 2304 N N . ASP A 1 322 ? -63.653 -43.254 18.860 1.00 129.37 322 ASP A N 1
ATOM 2305 C CA . ASP A 1 322 ? -63.579 -44.194 20.009 1.00 132.95 322 ASP A CA 1
ATOM 2306 C C . ASP A 1 322 ? -62.777 -45.398 19.520 1.00 133.19 322 ASP A C 1
ATOM 2307 O O . ASP A 1 322 ? -62.566 -45.508 18.283 1.00 129.89 322 ASP A O 1
ATOM 2312 N N . ALA A 1 323 ? -62.352 -46.257 20.447 1.00 136.79 323 ALA A N 1
ATOM 2313 C CA . ALA A 1 323 ? -61.696 -47.543 20.110 1.00 135.79 323 ALA A CA 1
ATOM 2314 C C . ALA A 1 323 ? -62.801 -48.528 19.716 1.00 133.52 323 ALA A C 1
ATOM 2315 O O . ALA A 1 323 ? -63.895 -48.475 20.310 1.00 133.25 323 ALA A O 1
ATOM 2317 N N . GLU A 1 324 ? -62.523 -49.395 18.748 1.00 131.33 324 GLU A N 1
ATOM 2318 C CA . GLU A 1 324 ? -63.460 -50.454 18.274 1.00 129.80 324 GLU A CA 1
ATOM 2319 C C . GLU A 1 324 ? -64.799 -49.847 17.805 1.00 128.17 324 GLU A C 1
ATOM 2320 O O . GLU A 1 324 ? -65.865 -50.232 18.356 1.00 127.77 324 GLU A O 1
ATOM 2326 N N . ASP A 1 325 ? -64.745 -48.935 16.827 1.00 123.95 325 ASP A N 1
ATOM 2327 C CA . ASP A 1 325 ? -65.920 -48.384 16.096 1.00 120.69 325 ASP A CA 1
ATOM 2328 C C . ASP A 1 325 ? -65.824 -48.846 14.652 1.00 120.00 325 ASP A C 1
ATOM 2329 O O . ASP A 1 325 ? -64.701 -49.182 14.225 1.00 120.42 325 ASP A O 1
ATOM 2334 N N . GLU A 1 326 ? -66.957 -48.856 13.949 1.00 120.59 326 GLU A N 1
ATOM 2335 C CA . GLU A 1 326 ? -67.037 -49.270 12.523 1.00 119.50 326 GLU A CA 1
ATOM 2336 C C . GLU A 1 326 ? -67.293 -48.033 11.654 1.00 117.02 326 GLU A C 1
ATOM 2337 O O . GLU A 1 326 ? -68.334 -47.350 11.886 1.00 116.52 326 GLU A O 1
ATOM 2343 N N . VAL A 1 327 ? -66.396 -47.751 10.698 1.00 113.11 327 VAL A N 1
ATOM 2344 C CA . VAL A 1 327 ? -66.519 -46.537 9.833 1.00 109.92 327 VAL A CA 1
ATOM 2345 C C . VAL A 1 327 ? -66.636 -46.892 8.351 1.00 107.77 327 VAL A C 1
ATOM 2346 O O . VAL A 1 327 ? -65.746 -47.596 7.838 1.00 109.63 327 VAL A O 1
ATOM 2350 N N . VAL A 1 328 ? -67.690 -46.424 7.688 1.00 106.39 328 VAL A N 1
ATOM 2351 C CA . VAL A 1 328 ? -67.858 -46.716 6.240 1.00 106.74 328 VAL A CA 1
ATOM 2352 C C . VAL A 1 328 ? -68.034 -45.393 5.517 1.00 106.04 328 VAL A C 1
ATOM 2353 O O . VAL A 1 328 ? -68.774 -44.532 6.055 1.00 106.43 328 VAL A O 1
ATOM 2357 N N . VAL A 1 329 ? -67.384 -45.250 4.360 1.00 103.49 329 VAL A N 1
ATOM 2358 C CA . VAL A 1 329 ? -67.428 -43.979 3.594 1.00 101.27 329 VAL A CA 1
ATOM 2359 C C . VAL A 1 329 ? -68.183 -44.178 2.293 1.00 99.39 329 VAL A C 1
ATOM 2360 O O . VAL A 1 329 ? -67.989 -45.214 1.656 1.00 98.95 329 VAL A O 1
ATOM 2364 N N . ILE A 1 330 ? -69.007 -43.200 1.942 1.00 98.22 330 ILE A N 1
ATOM 2365 C CA . ILE A 1 330 ? -69.749 -43.196 0.653 1.00 99.32 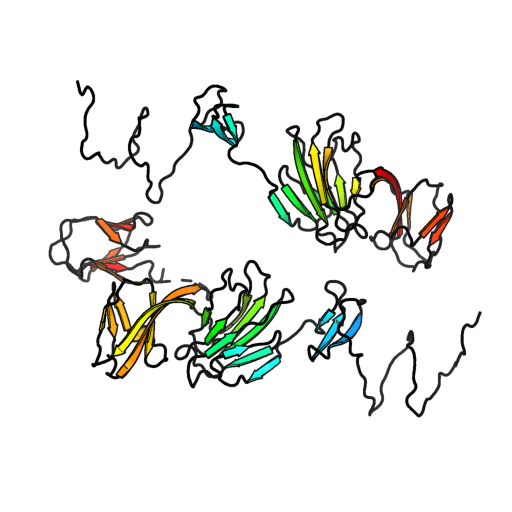330 ILE A CA 1
ATOM 2366 C C . ILE A 1 330 ? -68.934 -42.331 -0.301 1.00 102.08 330 ILE A C 1
ATOM 2367 O O . ILE A 1 330 ? -68.584 -41.194 0.108 1.00 102.38 330 ILE A O 1
ATOM 2372 N N . ILE A 1 331 ? -68.637 -42.818 -1.506 1.00 104.96 331 ILE A N 1
ATOM 2373 C CA . ILE A 1 331 ? -67.776 -42.026 -2.432 1.00 108.67 331 ILE A CA 1
ATOM 2374 C C . ILE A 1 331 ? -68.581 -41.577 -3.660 1.00 113.85 331 ILE A C 1
ATOM 2375 O O . ILE A 1 331 ? -68.894 -42.443 -4.518 1.00 118.89 331 ILE A O 1
ATOM 2380 N N . ASN A 1 332 ? -68.901 -40.280 -3.742 1.00 116.65 332 ASN A N 1
ATOM 2381 C CA . ASN A 1 332 ? -69.601 -39.669 -4.910 1.00 122.06 332 ASN A CA 1
ATOM 2382 C C . ASN A 1 332 ? -70.794 -40.531 -5.374 1.00 129.13 332 ASN A C 1
ATOM 2383 O O . ASN A 1 332 ? -70.860 -40.812 -6.599 1.00 135.03 332 ASN A O 1
ATOM 2385 N N . GLY A 1 333 ? -71.684 -40.925 -4.447 1.00 132.85 333 GLY A N 1
ATOM 2386 C CA . GLY A 1 333 ? -72.739 -41.947 -4.677 1.00 134.93 333 GLY A CA 1
ATOM 2387 C C . GLY A 1 333 ? -74.123 -41.381 -5.021 1.00 134.25 333 GLY A C 1
ATOM 2388 O O . GLY A 1 333 ? -74.721 -40.682 -4.149 1.00 129.88 333 GLY A O 1
ATOM 2389 N N . THR A 1 334 ? -74.621 -41.663 -6.239 1.00 133.40 334 THR A N 1
ATOM 2390 C CA . THR A 1 334 ? -75.973 -41.261 -6.743 1.00 133.40 334 THR A CA 1
ATOM 2391 C C . THR A 1 334 ? -76.251 -39.788 -6.404 1.00 135.03 334 THR A C 1
ATOM 2392 O O . THR A 1 334 ? -77.278 -39.469 -5.782 1.00 134.00 334 THR A O 1
ATOM 2396 N N . PRO A 1 335 ? -75.346 -38.841 -6.801 1.00 134.62 335 PRO A N 1
ATOM 2397 C CA . PRO A 1 335 ? -75.525 -37.411 -6.521 1.00 132.96 335 PRO A CA 1
ATOM 2398 C C . PRO A 1 335 ? -76.545 -36.772 -7.482 1.00 133.69 335 PRO A C 1
ATOM 2399 O O . PRO A 1 335 ? -77.754 -37.044 -7.384 1.00 132.87 335 PRO A O 1
ATOM 2403 N N . LYS B 1 4 ? -19.924 -22.392 15.912 1.00 116.48 4 LYS B N 1
ATOM 2404 C CA . LYS B 1 4 ? -20.665 -21.137 15.546 1.00 116.35 4 LYS B CA 1
ATOM 2405 C C . LYS B 1 4 ? -21.872 -21.461 14.652 1.00 112.31 4 LYS B C 1
ATOM 2406 O O . LYS B 1 4 ? -21.916 -21.106 13.477 1.00 116.98 4 LYS B O 1
ATOM 2412 N N . PRO B 1 5 ? -22.908 -22.152 15.169 1.00 104.26 5 PRO B N 1
ATOM 2413 C CA . PRO B 1 5 ? -24.086 -22.479 14.366 1.00 97.94 5 PRO B CA 1
ATOM 2414 C C . PRO B 1 5 ? -24.784 -21.183 13.927 1.00 98.16 5 PRO B C 1
ATOM 2415 O O . PRO B 1 5 ? -25.244 -21.069 12.757 1.00 98.71 5 PRO B O 1
ATOM 2419 N N . THR B 1 6 ? -24.858 -20.223 14.863 1.00 93.06 6 THR B N 1
ATOM 2420 C CA . THR B 1 6 ? -25.428 -18.857 14.669 1.00 97.32 6 THR B CA 1
ATOM 2421 C C . THR B 1 6 ? -26.948 -18.867 14.462 1.00 92.04 6 THR B C 1
ATOM 2422 O O . THR B 1 6 ? -27.594 -18.155 15.258 1.00 96.80 6 THR B O 1
ATOM 2426 N N . GLN B 1 7 ? -27.513 -19.599 13.487 1.00 77.83 7 GLN B N 1
ATOM 2427 C CA . GLN B 1 7 ? -28.987 -19.589 13.289 1.00 71.88 7 GLN B CA 1
ATOM 2428 C C . GLN B 1 7 ? -29.663 -20.886 13.773 1.00 67.49 7 GLN B C 1
ATOM 2429 O O . GLN B 1 7 ? -29.073 -21.968 13.848 1.00 66.13 7 GLN B O 1
ATOM 2435 N N . PRO B 1 8 ? -30.964 -20.817 14.127 1.00 62.52 8 PRO B N 1
ATOM 2436 C CA . PRO B 1 8 ? -31.691 -21.972 14.636 1.00 61.20 8 PRO B CA 1
ATOM 2437 C C . PRO B 1 8 ? -31.605 -23.206 13.743 1.00 58.99 8 PRO B C 1
ATOM 2438 O O . PRO B 1 8 ? -31.653 -23.069 12.562 1.00 58.96 8 PRO B O 1
ATOM 2442 N N . LEU B 1 9 ? -31.481 -24.376 14.340 1.00 59.11 9 LEU B N 1
ATOM 2443 C CA . LEU B 1 9 ? -31.362 -25.632 13.570 1.00 57.75 9 LEU B CA 1
ATOM 2444 C C . LEU B 1 9 ? -32.598 -26.505 13.768 1.00 56.29 9 LEU B C 1
ATOM 2445 O O . LEU B 1 9 ? -33.004 -26.721 14.871 1.00 57.84 9 LEU B O 1
ATOM 2450 N N . PHE B 1 10 ? -33.169 -26.989 12.692 1.00 54.08 10 PHE B N 1
ATOM 2451 C CA . PHE B 1 10 ? -34.354 -27.876 12.731 1.00 54.66 10 PHE B CA 1
ATOM 2452 C C . PHE B 1 10 ? -33.935 -29.172 12.064 1.00 56.94 10 PHE B C 1
ATOM 2453 O O . PHE B 1 10 ? -34.111 -29.368 10.862 1.00 54.36 10 PHE B O 1
ATOM 2461 N N . PRO B 1 11 ? -33.362 -30.109 12.823 1.00 62.07 11 PRO B N 1
ATOM 2462 C CA . PRO B 1 11 ? -32.750 -31.288 12.234 1.00 66.71 11 PRO B CA 1
ATOM 2463 C C . PRO B 1 11 ? -33.752 -32.248 11.583 1.00 64.31 11 PRO B C 1
ATOM 2464 O O . PRO B 1 11 ? -33.320 -32.978 10.775 1.00 73.39 11 PRO B O 1
ATOM 2468 N N . LEU B 1 12 ? -35.030 -32.221 11.943 1.00 59.28 12 LEU B N 1
ATOM 2469 C CA . LEU B 1 12 ? -36.003 -33.124 11.285 1.00 56.51 12 LEU B CA 1
ATOM 2470 C C . LEU B 1 12 ? -36.786 -32.327 10.262 1.00 53.92 12 LEU B C 1
ATOM 2471 O O . LEU B 1 12 ? -37.811 -32.837 9.778 1.00 57.35 12 LEU B O 1
ATOM 2476 N N . GLY B 1 13 ? -36.304 -31.128 9.961 1.00 50.52 13 GLY B N 1
ATOM 2477 C CA . GLY B 1 13 ? -37.090 -30.152 9.192 1.00 49.39 13 GLY B CA 1
ATOM 2478 C C . GLY B 1 13 ? -38.266 -29.711 10.009 1.00 49.22 13 GLY B C 1
ATOM 2479 O O . GLY B 1 13 ? -38.181 -29.884 11.232 1.00 61.62 13 GLY B O 1
ATOM 2480 N N . LEU B 1 14 ? -39.299 -29.176 9.382 1.00 48.41 14 LEU B N 1
ATOM 2481 C CA . LEU B 1 14 ? -40.423 -28.506 10.086 1.00 49.04 14 LEU B CA 1
ATOM 2482 C C . LEU B 1 14 ? -41.649 -28.483 9.185 1.00 48.03 14 LEU B C 1
ATOM 2483 O O . LEU B 1 14 ? -41.513 -28.785 8.008 1.00 50.68 14 LEU B O 1
ATOM 2488 N N . GLU B 1 15 ? -42.798 -28.133 9.725 1.00 48.73 15 GLU B N 1
ATOM 2489 C CA . GLU B 1 15 ? -44.063 -28.079 8.958 1.00 50.08 15 GLU B CA 1
ATOM 2490 C C . GLU B 1 15 ? -44.799 -26.748 9.208 1.00 52.16 15 GLU B C 1
ATOM 2491 O O . GLU B 1 15 ? -44.776 -26.189 10.335 1.00 55.75 15 GLU B O 1
ATOM 2497 N N . THR B 1 16 ? -45.441 -26.263 8.158 1.00 52.46 16 THR B N 1
ATOM 2498 C CA . THR B 1 16 ? -46.305 -25.046 8.136 1.00 53.67 16 THR B CA 1
ATOM 2499 C C . THR B 1 16 ? -47.684 -25.419 7.584 1.00 55.67 16 THR B C 1
ATOM 2500 O O . THR B 1 16 ? -47.760 -26.292 6.662 1.00 51.69 16 THR B O 1
ATOM 2504 N N . SER B 1 17 ? -48.713 -24.775 8.136 1.00 54.98 17 SER B N 1
ATOM 2505 C CA . SER B 1 17 ? -50.122 -24.991 7.769 1.00 55.44 17 SER B CA 1
ATOM 2506 C C . SER B 1 17 ? -50.666 -23.707 7.158 1.00 58.90 17 SER B C 1
ATOM 2507 O O . SER B 1 17 ? -51.864 -23.679 6.801 1.00 64.10 17 SER B O 1
ATOM 2510 N N . GLU B 1 18 ? -49.808 -22.688 7.047 1.00 58.40 18 GLU B N 1
ATOM 2511 C CA . GLU B 1 18 ? -50.142 -21.432 6.331 1.00 60.11 18 GLU B CA 1
ATOM 2512 C C . GLU B 1 18 ? -48.912 -20.795 5.673 1.00 55.58 18 GLU B C 1
ATOM 2513 O O . GLU B 1 18 ? -47.757 -21.233 5.931 1.00 52.09 18 GLU B O 1
ATOM 2519 N N . SER B 1 19 ? -49.157 -19.785 4.842 1.00 52.85 19 SER B N 1
ATOM 2520 C CA . SER B 1 19 ? -48.094 -19.174 4.022 1.00 48.17 19 SER B CA 1
ATOM 2521 C C . SER B 1 19 ? -47.088 -18.539 4.951 1.00 48.13 19 SER B C 1
ATOM 2522 O O . SER B 1 19 ? -47.484 -17.752 5.797 1.00 47.66 19 SER B O 1
ATOM 2525 N N . SER B 1 20 ? -45.835 -18.905 4.757 1.00 49.66 20 SER B N 1
ATOM 2526 C CA . SER B 1 20 ? -44.708 -18.286 5.475 1.00 52.86 20 SER B CA 1
ATOM 2527 C C . SER B 1 20 ? -44.284 -17.032 4.732 1.00 52.72 20 SER B C 1
ATOM 2528 O O . SER B 1 20 ? -44.681 -16.903 3.598 1.00 55.31 20 SER B O 1
ATOM 2531 N N . ASN B 1 21 ? -43.510 -16.173 5.382 1.00 51.15 21 ASN B N 1
ATOM 2532 C CA . ASN B 1 21 ? -42.987 -14.927 4.775 1.00 50.51 21 ASN B CA 1
ATOM 2533 C C . ASN B 1 21 ? -41.477 -15.000 4.807 1.00 48.50 21 ASN B C 1
ATOM 2534 O O . ASN B 1 21 ? -40.912 -14.735 5.824 1.00 47.18 21 ASN B O 1
ATOM 2539 N N . ILE B 1 22 ? -40.877 -15.358 3.687 1.00 49.96 22 ILE B N 1
ATOM 2540 C CA . ILE B 1 22 ? -39.498 -15.921 3.661 1.00 51.96 22 ILE B CA 1
ATOM 2541 C C . ILE B 1 22 ? -38.584 -15.082 2.773 1.00 51.16 22 ILE B C 1
ATOM 2542 O O . ILE B 1 22 ? -38.887 -14.947 1.609 1.00 48.69 22 ILE B O 1
ATOM 2547 N N . LYS B 1 23 ? -37.515 -14.565 3.361 1.00 51.61 23 LYS B N 1
ATOM 2548 C CA . LYS B 1 23 ? -36.516 -13.729 2.683 1.00 51.98 23 LYS B CA 1
ATOM 2549 C C . LYS B 1 23 ? -35.482 -14.701 2.133 1.00 46.49 23 LYS B C 1
ATOM 2550 O O . LYS B 1 23 ? -34.317 -14.659 2.504 1.00 49.11 23 LYS B O 1
ATOM 2556 N N . GLY B 1 24 ? -35.912 -15.563 1.256 1.00 42.32 24 GLY B N 1
ATOM 2557 C CA . GLY B 1 24 ? -34.967 -16.349 0.449 1.00 45.91 24 GLY B CA 1
ATOM 2558 C C . GLY B 1 24 ? -34.374 -17.536 1.196 1.00 47.46 24 GLY B C 1
ATOM 2559 O O . GLY B 1 24 ? -34.616 -17.702 2.405 1.00 45.72 24 GLY B O 1
ATOM 2560 N N . PHE B 1 25 ? -33.612 -18.346 0.483 1.00 46.95 25 PHE B N 1
ATOM 2561 C CA . PHE B 1 25 ? -32.925 -19.497 1.095 1.00 49.44 25 PHE B CA 1
ATOM 2562 C C . PHE B 1 25 ? -31.985 -20.164 0.111 1.00 50.84 25 PHE B C 1
ATOM 2563 O O . PHE B 1 25 ? -32.263 -20.197 -1.065 1.00 50.52 25 PHE B O 1
ATOM 2571 N N . ASN B 1 26 ? -30.890 -20.680 0.638 1.00 56.69 26 ASN B N 1
ATOM 2572 C CA . ASN B 1 26 ? -30.087 -21.696 -0.065 1.00 55.81 26 ASN B CA 1
ATOM 2573 C C . ASN B 1 26 ? -30.739 -23.070 0.112 1.00 54.30 26 ASN B C 1
ATOM 2574 O O . ASN B 1 26 ? -30.774 -23.588 1.236 1.00 62.51 26 ASN B O 1
ATOM 2579 N N . ASN B 1 27 ? -31.237 -23.635 -0.974 1.00 47.90 27 ASN B N 1
ATOM 2580 C CA . ASN B 1 27 ? -31.819 -25.000 -1.005 1.00 46.51 27 ASN B CA 1
ATOM 2581 C C . ASN B 1 27 ? -30.721 -26.050 -1.242 1.00 46.29 27 ASN B C 1
ATOM 2582 O O . ASN B 1 27 ? -29.961 -25.904 -2.144 1.00 51.53 27 ASN B O 1
ATOM 2587 N N . SER B 1 28 ? -30.651 -27.087 -0.439 1.00 48.42 28 SER B N 1
ATOM 2588 C CA . SER B 1 28 ? -29.674 -28.189 -0.607 1.00 50.95 28 SER B CA 1
ATOM 2589 C C . SER B 1 28 ? -30.393 -29.529 -0.808 1.00 51.44 28 SER B C 1
ATOM 2590 O O . SER B 1 28 ? -29.706 -30.539 -0.871 1.00 58.68 28 SER B O 1
ATOM 2593 N N . GLY B 1 29 ? -31.717 -29.548 -0.907 1.00 47.54 29 GLY B N 1
ATOM 2594 C CA . GLY B 1 29 ? -32.512 -30.784 -1.000 1.00 48.07 29 GLY B CA 1
ATOM 2595 C C . GLY B 1 29 ? -33.399 -30.760 -2.242 1.00 49.78 29 GLY B C 1
ATOM 2596 O O . GLY B 1 29 ? -33.025 -30.095 -3.246 1.00 48.74 29 GLY B O 1
ATOM 2597 N N . THR B 1 30 ? -34.535 -31.457 -2.177 1.00 49.23 30 THR B N 1
ATOM 2598 C CA . THR B 1 30 ? -35.542 -31.551 -3.260 1.00 47.22 30 THR B CA 1
ATOM 2599 C C . THR B 1 30 ? -36.707 -30.597 -2.995 1.00 47.05 30 THR B C 1
ATOM 2600 O O . THR B 1 30 ? -37.349 -30.670 -1.900 1.00 45.07 30 THR B O 1
ATOM 2604 N N . ILE B 1 31 ? -36.984 -29.722 -3.961 1.00 44.76 31 ILE B N 1
ATOM 2605 C CA . ILE B 1 31 ? -38.250 -28.939 -3.942 1.00 43.52 31 ILE B CA 1
ATOM 2606 C C . ILE B 1 31 ? -39.293 -29.739 -4.719 1.00 45.86 31 ILE B C 1
ATOM 2607 O O . ILE B 1 31 ? -39.246 -29.692 -5.933 1.00 49.44 31 ILE B O 1
ATOM 2612 N N . GLU B 1 32 ? -40.185 -30.437 -4.021 1.00 46.79 32 GLU B N 1
ATOM 2613 C CA . GLU B 1 32 ? -41.285 -31.233 -4.619 1.00 48.84 32 GLU B CA 1
ATOM 2614 C C . GLU B 1 32 ? -42.598 -30.537 -4.291 1.00 51.47 32 GLU B C 1
ATOM 2615 O O . GLU B 1 32 ? -42.569 -29.586 -3.508 1.00 50.59 32 GLU B O 1
ATOM 2621 N N . HIS B 1 33 ? -43.711 -31.000 -4.874 1.00 56.44 33 HIS B N 1
ATOM 2622 C CA . HIS B 1 33 ? -45.053 -30.406 -4.621 1.00 54.79 33 HIS B CA 1
ATOM 2623 C C . HIS B 1 33 ? -46.145 -31.462 -4.525 1.00 56.58 33 HIS B C 1
ATOM 2624 O O . HIS B 1 33 ? -46.036 -32.530 -5.169 1.00 65.12 33 HIS B O 1
ATOM 2631 N N . SER B 1 34 ? -47.160 -31.143 -3.733 1.00 54.53 34 SER B N 1
ATOM 2632 C CA . SER B 1 34 ? -48.370 -31.974 -3.556 1.00 55.92 34 SER B CA 1
ATOM 2633 C C . SER B 1 34 ? -49.502 -31.308 -4.285 1.00 56.42 34 SER B C 1
ATOM 2634 O O . SER B 1 34 ? -49.434 -30.131 -4.575 1.00 51.73 34 SER B O 1
ATOM 2637 N N . PRO B 1 35 ? -50.568 -32.055 -4.588 1.00 68.17 35 PRO B N 1
ATOM 2638 C CA . PRO B 1 35 ? -51.688 -31.522 -5.378 1.00 74.16 35 PRO B CA 1
ATOM 2639 C C . PRO B 1 35 ? -52.217 -30.174 -4.864 1.00 75.17 35 PRO B C 1
ATOM 2640 O O . PRO B 1 35 ? -52.340 -29.939 -3.645 1.00 73.83 35 PRO B O 1
ATOM 2644 N N . GLY B 1 36 ? -52.524 -29.298 -5.808 1.00 75.08 36 GLY B N 1
ATOM 2645 C CA . GLY B 1 36 ? -53.095 -27.986 -5.461 1.00 78.93 36 GLY B CA 1
ATOM 2646 C C . GLY B 1 36 ? -52.012 -26.964 -5.149 1.00 77.88 36 GLY B C 1
ATOM 2647 O O . GLY B 1 36 ? -52.361 -25.801 -4.893 1.00 90.42 36 GLY B O 1
ATOM 2648 N N . ALA B 1 37 ? -50.743 -27.365 -5.167 1.00 66.44 37 ALA B N 1
ATOM 2649 C CA . ALA B 1 37 ? -49.622 -26.440 -4.943 1.00 57.75 37 ALA B CA 1
ATOM 2650 C C . ALA B 1 37 ? -49.543 -25.524 -6.156 1.00 54.01 37 ALA B C 1
ATOM 2651 O O . ALA B 1 37 ? -49.910 -26.016 -7.228 1.00 53.80 37 ALA B O 1
ATOM 2653 N N . VAL B 1 38 ? -49.097 -24.279 -5.999 1.00 49.58 38 VAL B N 1
ATOM 2654 C CA . VAL B 1 38 ? -48.921 -23.325 -7.126 1.00 46.16 38 VAL B CA 1
ATOM 2655 C C . VAL B 1 38 ? -47.508 -22.779 -7.008 1.00 45.96 38 VAL B C 1
ATOM 2656 O O . VAL B 1 38 ? -47.141 -22.452 -5.887 1.00 51.71 38 VAL B O 1
ATOM 2660 N N . MET B 1 39 ? -46.781 -22.698 -8.117 1.00 46.84 39 MET B N 1
ATOM 2661 C CA . MET B 1 39 ? -45.454 -22.024 -8.156 1.00 45.59 39 MET B CA 1
ATOM 2662 C C . MET B 1 39 ? -45.434 -20.888 -9.186 1.00 44.99 39 MET B C 1
ATOM 2663 O O . MET B 1 39 ? -45.890 -21.061 -10.299 1.00 50.14 39 MET B O 1
ATOM 2668 N N . THR B 1 40 ? -44.906 -19.733 -8.815 1.00 43.75 40 THR B N 1
ATOM 2669 C CA . THR B 1 40 ? -44.806 -18.561 -9.708 1.00 44.10 40 THR B CA 1
ATOM 2670 C C . THR B 1 40 ? -43.342 -18.197 -9.846 1.00 42.37 40 THR B C 1
ATOM 2671 O O . THR B 1 40 ? -42.576 -18.584 -8.984 1.00 41.91 40 THR B O 1
ATOM 2675 N N . PHE B 1 41 ? -43.005 -17.477 -10.905 1.00 44.88 41 PHE B N 1
ATOM 2676 C CA . PHE B 1 41 ? -41.696 -16.791 -11.084 1.00 45.86 41 PHE B CA 1
ATOM 2677 C C . PHE B 1 41 ? -41.830 -15.356 -10.568 1.00 43.83 41 PHE B C 1
ATOM 2678 O O . PHE B 1 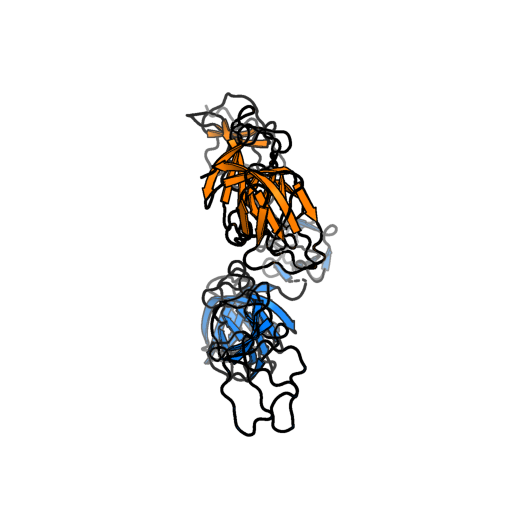41 ? -42.889 -14.740 -10.704 1.00 41.21 41 PHE B O 1
ATOM 2686 N N . PRO B 1 42 ? -40.781 -14.772 -9.962 1.00 44.86 42 PRO B N 1
ATOM 2687 C CA . PRO B 1 42 ? -40.827 -13.367 -9.585 1.00 47.48 42 PRO B CA 1
ATOM 2688 C C . PRO B 1 42 ? -41.066 -12.478 -10.797 1.00 49.04 42 PRO B C 1
ATOM 2689 O O . PRO B 1 42 ? -40.501 -12.778 -11.806 1.00 54.79 42 PRO B O 1
ATOM 2693 N N . GLU B 1 43 ? -41.880 -11.443 -10.641 1.00 51.76 43 GLU B N 1
ATOM 2694 C CA . GLU B 1 43 ? -42.066 -10.380 -11.655 1.00 56.42 43 GLU B CA 1
ATOM 2695 C C . GLU B 1 43 ? -40.832 -9.458 -11.656 1.00 57.52 43 GLU B C 1
ATOM 2696 O O . GLU B 1 43 ? -40.380 -8.996 -10.584 1.00 57.33 43 GLU B O 1
ATOM 2702 N N . ASP B 1 44 ? -40.280 -9.183 -12.825 1.00 56.81 44 ASP B N 1
ATOM 2703 C CA . ASP B 1 44 ? -39.040 -8.378 -12.886 1.00 57.08 44 ASP B CA 1
ATOM 2704 C C . ASP B 1 44 ? -38.814 -7.843 -14.279 1.00 57.59 44 ASP B C 1
ATOM 2705 O O . ASP B 1 44 ? -39.241 -8.485 -15.250 1.00 57.99 44 ASP B O 1
ATOM 2710 N N . THR B 1 45 ? -38.155 -6.695 -14.320 1.00 60.53 45 THR B N 1
ATOM 2711 C CA . THR B 1 45 ? -38.010 -5.858 -15.527 1.00 61.17 45 THR B CA 1
ATOM 2712 C C . THR B 1 45 ? -36.554 -5.534 -15.806 1.00 59.95 45 THR B C 1
ATOM 2713 O O . THR B 1 45 ? -36.320 -5.225 -16.958 1.00 61.93 45 THR B O 1
ATOM 2717 N N . GLU B 1 46 ? -35.644 -5.600 -14.820 1.00 59.23 46 GLU B N 1
ATOM 2718 C CA . GLU B 1 46 ? -34.292 -4.953 -14.912 1.00 63.37 46 GLU B CA 1
ATOM 2719 C C . GLU B 1 46 ? -33.430 -5.744 -15.916 1.00 58.77 46 GLU B C 1
ATOM 2720 O O . GLU B 1 46 ? -33.761 -6.897 -16.137 1.00 55.15 46 GLU B O 1
ATOM 2726 N N . VAL B 1 47 ? -32.381 -5.129 -16.483 1.00 56.80 47 VAL B N 1
ATOM 2727 C CA . VAL B 1 47 ? -31.460 -5.763 -17.484 1.00 57.13 47 VAL B CA 1
ATOM 2728 C C . VAL B 1 47 ? -30.460 -6.669 -16.761 1.00 57.99 47 VAL B C 1
ATOM 2729 O O . VAL B 1 47 ? -29.908 -7.609 -17.387 1.00 56.31 47 VAL B O 1
ATOM 2733 N N . THR B 1 48 ? -30.256 -6.368 -15.485 1.00 56.67 48 THR B N 1
ATOM 2734 C CA . THR B 1 48 ? -29.261 -7.038 -14.643 1.00 55.04 48 THR B CA 1
ATOM 2735 C C . THR B 1 48 ? -29.829 -8.365 -14.178 1.00 55.45 48 THR B C 1
ATOM 2736 O O . THR B 1 48 ? -31.049 -8.514 -14.169 1.00 57.48 48 THR B O 1
ATOM 2740 N N . GLY B 1 49 ? -28.939 -9.272 -13.815 1.00 58.00 49 GLY B N 1
ATOM 2741 C CA . GLY B 1 49 ? -29.308 -10.562 -13.222 1.00 59.43 49 GLY B CA 1
ATOM 2742 C C . GLY B 1 49 ? -28.141 -11.516 -13.174 1.00 60.83 49 GLY B C 1
ATOM 2743 O O . GLY B 1 49 ? -27.028 -11.151 -13.617 1.00 61.12 49 GLY B O 1
ATOM 2744 N N . LEU B 1 50 ? -28.382 -12.708 -12.653 1.00 61.86 50 LEU B N 1
ATOM 2745 C CA . LEU B 1 50 ? -27.316 -13.712 -12.541 1.00 60.56 50 LEU B CA 1
ATOM 2746 C C . LEU B 1 50 ? -27.682 -14.928 -13.368 1.00 55.12 50 LEU B C 1
ATOM 2747 O O . LEU B 1 50 ? -28.837 -15.369 -13.408 1.00 48.45 50 LEU B O 1
ATOM 2752 N N . PRO B 1 51 ? -26.715 -15.541 -14.073 1.00 55.71 51 PRO B N 1
ATOM 2753 C CA . PRO B 1 51 ? -27.027 -16.738 -14.841 1.00 56.08 51 PRO B CA 1
ATOM 2754 C C . PRO B 1 51 ? -27.630 -17.766 -13.874 1.00 57.43 51 PRO B C 1
ATOM 2755 O O . PRO B 1 51 ? -27.121 -17.942 -12.791 1.00 58.62 51 PRO B O 1
ATOM 2759 N N . SER B 1 52 ? -28.711 -18.388 -14.361 1.00 57.20 52 SER B N 1
ATOM 2760 C CA . SER B 1 52 ? -29.625 -19.404 -13.767 1.00 51.06 52 SER B CA 1
ATOM 2761 C C . SER B 1 52 ? -30.870 -18.729 -13.177 1.00 44.89 52 SER B C 1
ATOM 2762 O O . SER B 1 52 ? -31.782 -19.442 -12.696 1.00 42.33 52 SER B O 1
ATOM 2765 N N . SER B 1 53 ? -30.914 -17.401 -13.210 1.00 43.69 53 SER B N 1
ATOM 2766 C CA . SER B 1 53 ? -32.117 -16.681 -12.705 1.00 42.38 53 SER B CA 1
ATOM 2767 C C . SER B 1 53 ? -33.291 -16.893 -13.669 1.00 40.38 53 SER B C 1
ATOM 2768 O O . SER B 1 53 ? -33.107 -17.058 -14.823 1.00 39.14 53 SER B O 1
ATOM 2771 N N . VAL B 1 54 ? -34.505 -16.889 -13.187 1.00 42.75 54 VAL B N 1
ATOM 2772 C CA . VAL B 1 54 ? -35.706 -17.021 -14.051 1.00 44.14 54 VAL B CA 1
ATOM 2773 C C . VAL B 1 54 ? -36.679 -15.960 -13.597 1.00 45.20 54 VAL B C 1
ATOM 2774 O O . VAL B 1 54 ? -36.590 -15.538 -12.471 1.00 50.59 54 VAL B O 1
ATOM 2778 N N . ARG B 1 55 ? -37.577 -15.554 -14.459 1.00 45.25 55 ARG B N 1
ATOM 2779 C CA . ARG B 1 55 ? -38.541 -14.515 -14.056 1.00 46.01 55 ARG B CA 1
ATOM 2780 C C . ARG B 1 55 ? -39.720 -14.539 -15.002 1.00 47.10 55 ARG B C 1
ATOM 2781 O O . ARG B 1 55 ? -39.596 -15.089 -16.055 1.00 50.14 55 ARG B O 1
ATOM 2789 N N . TYR B 1 56 ? -40.809 -13.940 -14.582 1.00 47.41 56 TYR B N 1
ATOM 2790 C CA . TYR B 1 56 ? -41.923 -13.536 -15.457 1.00 49.44 56 TYR B CA 1
ATOM 2791 C C . TYR B 1 56 ? -41.861 -12.019 -15.673 1.00 49.62 56 TYR B C 1
ATOM 2792 O O . TYR B 1 56 ? -41.781 -11.282 -14.689 1.00 48.61 56 TYR B O 1
ATOM 2801 N N . ASN B 1 57 ? -41.898 -11.574 -16.935 1.00 51.07 57 ASN B N 1
ATOM 2802 C CA . ASN B 1 57 ? -41.798 -10.139 -17.322 1.00 51.18 57 ASN B CA 1
ATOM 2803 C C . ASN B 1 57 ? -43.188 -9.547 -17.635 1.00 53.72 57 ASN B C 1
ATOM 2804 O O . ASN B 1 57 ? -43.759 -9.769 -18.688 1.00 59.74 57 ASN B O 1
ATOM 2809 N N . PRO B 1 58 ? -43.829 -8.755 -16.757 1.00 54.82 58 PRO B N 1
ATOM 2810 C CA . PRO B 1 58 ? -45.233 -8.390 -16.947 1.00 61.05 58 PRO B CA 1
ATOM 2811 C C . PRO B 1 58 ? -45.427 -7.379 -18.092 1.00 66.05 58 PRO B C 1
ATOM 2812 O O . PRO B 1 58 ? -46.532 -7.294 -18.644 1.00 67.84 58 PRO B O 1
ATOM 2816 N N . ASP B 1 59 ? -44.355 -6.643 -18.418 1.00 64.75 59 ASP B N 1
ATOM 2817 C CA . ASP B 1 59 ? -44.261 -5.802 -19.643 1.00 66.21 59 ASP B CA 1
ATOM 2818 C C . ASP B 1 59 ? -44.431 -6.665 -20.900 1.00 65.46 59 ASP B C 1
ATOM 2819 O O . ASP B 1 59 ? -45.331 -6.351 -21.681 1.00 65.47 59 ASP B O 1
ATOM 2824 N N . SER B 1 60 ? -43.596 -7.704 -21.084 1.00 62.56 60 SER B N 1
ATOM 2825 C CA . SER B 1 60 ? -43.678 -8.580 -22.288 1.00 63.21 60 SER B CA 1
ATOM 2826 C C . SER B 1 60 ? -44.721 -9.721 -22.141 1.00 61.09 60 SER B C 1
ATOM 2827 O O . SER B 1 60 ? -45.059 -10.358 -23.144 1.00 59.00 60 SER B O 1
ATOM 2830 N N . ASP B 1 61 ? -45.233 -9.993 -20.949 1.00 60.69 61 ASP B N 1
ATOM 2831 C CA . ASP B 1 61 ? -46.098 -11.190 -20.711 1.00 64.24 61 ASP B CA 1
ATOM 2832 C C . ASP B 1 61 ? -45.316 -12.417 -21.223 1.00 62.59 61 ASP B C 1
AT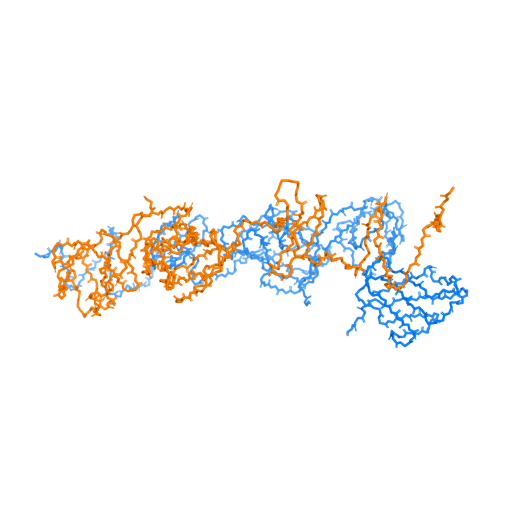OM 2833 O O . ASP B 1 61 ? -45.831 -13.198 -22.009 1.00 69.15 61 ASP B O 1
ATOM 2838 N N . GLU B 1 62 ? -44.085 -12.542 -20.753 1.00 60.18 62 GLU B N 1
ATOM 2839 C CA . GLU B 1 62 ? -43.059 -13.475 -21.272 1.00 59.23 62 GLU B CA 1
ATOM 2840 C C . GLU B 1 62 ? -42.285 -14.064 -20.084 1.00 53.07 62 GLU B C 1
ATOM 2841 O O . GLU B 1 62 ? -41.867 -13.338 -19.182 1.00 51.66 62 GLU B O 1
ATOM 2847 N N . PHE B 1 63 ? -42.102 -15.370 -20.093 1.00 50.82 63 PHE B N 1
ATOM 2848 C CA . PHE B 1 63 ? -41.263 -16.090 -19.100 1.00 46.65 63 PHE B CA 1
ATOM 2849 C C . PHE B 1 63 ? -39.830 -16.050 -19.607 1.00 45.59 63 PHE B C 1
ATOM 2850 O O . PHE B 1 63 ? -39.621 -16.360 -20.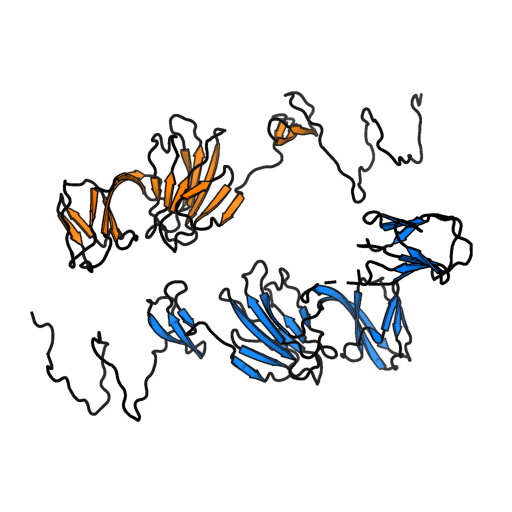796 1.00 47.25 63 PHE B O 1
ATOM 2858 N N . GLU B 1 64 ? -38.893 -15.685 -18.742 1.00 44.85 64 GLU B N 1
ATOM 2859 C CA . GLU B 1 64 ? -37.504 -15.377 -19.153 1.00 47.68 64 GLU B CA 1
ATOM 2860 C C . GLU B 1 64 ? -36.496 -16.101 -18.252 1.00 45.79 64 GLU B C 1
ATOM 2861 O O . GLU B 1 64 ? -36.752 -16.202 -17.060 1.00 47.16 64 GLU B O 1
ATOM 2867 N N . GLY B 1 65 ? -35.411 -16.562 -18.857 1.00 46.02 65 GLY B N 1
ATOM 2868 C CA . GLY B 1 65 ? -34.234 -17.151 -18.207 1.00 47.48 65 GLY B CA 1
ATOM 2869 C C . GLY B 1 65 ? -33.079 -16.202 -18.410 1.00 49.66 65 GLY B C 1
ATOM 2870 O O . GLY B 1 65 ? -32.998 -15.598 -19.508 1.00 55.70 65 GLY B O 1
ATOM 2871 N N . TYR B 1 66 ? -32.195 -16.035 -17.437 1.00 48.14 66 TYR B N 1
ATOM 2872 C CA . TYR B 1 66 ? -31.040 -15.128 -17.630 1.00 48.57 66 TYR B CA 1
ATOM 2873 C C . TYR B 1 66 ? -29.828 -15.986 -17.991 1.00 49.97 66 TYR B C 1
ATOM 2874 O O . TYR B 1 66 ? -29.375 -16.781 -17.132 1.00 55.61 66 TYR B O 1
ATOM 2883 N N . TYR B 1 67 ? -29.347 -15.807 -19.221 1.00 49.25 67 TYR B N 1
ATOM 2884 C CA . TYR B 1 67 ? -28.217 -16.563 -19.790 1.00 53.05 67 TYR B CA 1
ATOM 2885 C C . TYR B 1 67 ? -26.890 -15.816 -19.603 1.00 59.43 67 TYR B C 1
ATOM 2886 O O . TYR B 1 67 ? -26.927 -14.556 -19.521 1.00 60.05 67 TYR B O 1
ATOM 2895 N N . GLU B 1 68 ? -25.771 -16.573 -19.543 1.00 65.36 68 GLU B N 1
ATOM 2896 C CA . GLU B 1 68 ? -24.375 -16.049 -19.454 1.00 67.57 68 GLU B CA 1
ATOM 2897 C C . GLU B 1 68 ? -24.061 -15.265 -20.721 1.00 67.99 68 GLU B C 1
ATOM 2898 O O . GLU B 1 68 ? -23.506 -14.149 -20.568 1.00 65.02 68 GLU B O 1
ATOM 2904 N N . ASN B 1 69 ? -24.400 -15.825 -21.894 1.00 70.78 69 ASN B N 1
ATOM 2905 C CA . ASN B 1 69 ? -24.368 -15.097 -23.197 1.00 76.82 69 ASN B CA 1
ATOM 2906 C C . ASN B 1 69 ? -25.788 -14.622 -23.497 1.00 72.97 69 ASN B C 1
ATOM 2907 O O . ASN B 1 69 ? -26.588 -15.487 -23.925 1.00 68.93 69 ASN B O 1
ATOM 2912 N N . GLY B 1 70 ? -26.060 -13.316 -23.277 1.00 71.80 70 GLY B N 1
ATOM 2913 C CA . GLY B 1 70 ? -27.289 -12.601 -23.719 1.00 69.61 70 GLY B CA 1
ATOM 2914 C C . GLY B 1 70 ? -28.184 -12.072 -22.583 1.00 67.23 70 GLY B C 1
ATOM 2915 O O . GLY B 1 70 ? -29.046 -11.204 -22.839 1.00 68.27 70 GLY B O 1
ATOM 2916 N N . GLY B 1 71 ? -28.005 -12.565 -21.352 1.00 61.44 71 GLY B N 1
ATOM 2917 C CA . GLY B 1 71 ? -28.916 -12.237 -20.251 1.00 57.29 71 GLY B CA 1
ATOM 2918 C C . GLY B 1 71 ? -30.340 -12.706 -20.515 1.00 57.04 71 GLY B C 1
ATOM 2919 O O . GLY B 1 71 ? -30.529 -13.794 -21.103 1.00 59.55 71 GLY B O 1
ATOM 2920 N N . TRP B 1 72 ? -31.315 -11.902 -20.085 1.00 53.04 72 TRP B N 1
ATOM 2921 C CA . TRP B 1 72 ? -32.748 -12.271 -20.038 1.00 50.33 72 TRP B CA 1
ATOM 2922 C C . TRP B 1 72 ? -33.278 -12.529 -21.457 1.00 51.97 72 TRP B C 1
ATOM 2923 O O . TRP B 1 72 ? -33.274 -11.594 -22.283 1.00 52.26 72 TRP B O 1
ATOM 2934 N N . LEU B 1 73 ? -33.714 -13.762 -21.720 1.00 51.98 73 LEU B N 1
ATOM 2935 C CA . LEU B 1 73 ? -34.265 -14.201 -23.032 1.00 54.63 73 LEU B CA 1
ATOM 2936 C C . LEU B 1 73 ? -35.493 -15.102 -22.826 1.00 57.19 73 LEU B C 1
ATOM 2937 O O . LEU B 1 73 ? -35.566 -15.766 -21.816 1.00 54.70 73 LEU B O 1
ATOM 2942 N N . SER B 1 74 ? -36.426 -15.108 -23.778 1.00 64.71 74 SER B N 1
ATOM 2943 C CA . SER B 1 74 ? -37.683 -15.909 -23.717 1.00 68.98 74 SER B CA 1
ATOM 2944 C C . SER B 1 74 ? -37.388 -17.413 -23.543 1.00 68.25 74 SER B C 1
ATOM 2945 O O . SER B 1 74 ? -36.326 -17.910 -23.947 1.00 71.38 74 SER B O 1
ATOM 2948 N N . LEU B 1 75 ? -38.324 -18.124 -22.948 1.00 67.03 75 LEU B N 1
ATOM 2949 C CA . LEU B 1 75 ? -38.270 -19.594 -22.826 1.00 72.22 75 LEU B CA 1
ATOM 2950 C C . LEU B 1 75 ? -39.409 -20.203 -23.636 1.00 75.36 75 LEU B C 1
ATOM 2951 O O . LEU B 1 75 ? -39.208 -21.298 -24.171 1.00 100.59 75 LEU B O 1
ATOM 2956 N N . GLY B 1 76 ? -40.545 -19.511 -23.710 1.00 92.20 76 GLY B N 1
ATOM 2957 C CA . GLY B 1 76 ? -41.632 -19.875 -24.638 1.00 94.75 76 GLY B CA 1
ATOM 2958 C C . GLY B 1 76 ? -41.092 -20.584 -25.876 1.00 92.60 76 GLY B C 1
ATOM 2959 O O . GLY B 1 76 ? -41.380 -21.798 -26.092 1.00 90.09 76 GLY B O 1
ATOM 2960 N N . GLY B 1 77 ? -40.330 -19.851 -26.668 1.00 90.29 77 GLY B N 1
ATOM 2961 C CA . GLY B 1 77 ? -39.712 -20.403 -27.884 1.00 96.90 77 GLY B CA 1
ATOM 2962 C C . GLY B 1 77 ? -40.739 -20.605 -28.983 1.00 93.25 77 GLY B C 1
ATOM 2963 O O . GLY B 1 77 ? -41.907 -20.868 -28.636 1.00 90.05 77 GLY B O 1
ATOM 2964 N N . GLY B 1 78 ? -40.299 -20.482 -30.245 1.00 92.38 78 GLY B N 1
ATOM 2965 C CA . GLY B 1 78 ? -41.135 -20.235 -31.437 1.00 87.73 78 GLY B CA 1
ATOM 2966 C C . GLY B 1 78 ? -41.582 -21.520 -32.117 1.00 86.23 78 GLY B C 1
ATOM 2967 O O . GLY B 1 78 ? -42.071 -22.477 -31.436 1.00 85.03 78 GLY B O 1
ATOM 2968 N N . GLY B 1 79 ? -41.425 -21.558 -33.436 1.00 84.83 79 GLY B N 1
ATOM 2969 C CA . GLY B 1 79 ? -42.133 -22.548 -34.269 1.00 77.74 79 GLY B CA 1
ATOM 2970 C C . GLY B 1 79 ? -43.609 -22.175 -34.439 1.00 70.24 79 GLY B C 1
ATOM 2971 O O . GLY B 1 79 ? -44.254 -21.656 -33.498 1.00 66.81 79 GLY B O 1
ATOM 2972 N N . ILE B 1 80 ? -44.114 -22.445 -35.630 1.00 60.68 80 ILE B N 1
ATOM 2973 C CA . ILE B 1 80 ? -45.410 -21.956 -36.168 1.00 56.16 80 ILE B CA 1
ATOM 2974 C C . ILE B 1 80 ? -46.557 -22.583 -35.366 1.00 53.94 80 ILE B C 1
ATOM 2975 O O . ILE B 1 80 ? -46.482 -23.766 -35.100 1.00 55.30 80 ILE B O 1
ATOM 2980 N N . ARG B 1 81 ? -47.561 -21.795 -35.010 1.00 54.56 81 ARG B N 1
ATOM 2981 C CA . ARG B 1 81 ? -48.792 -22.269 -34.340 1.00 60.04 81 ARG B CA 1
ATOM 2982 C C . ARG B 1 81 ? -49.788 -22.444 -35.485 1.00 54.25 81 ARG B C 1
ATOM 2983 O O . ARG B 1 81 ? -50.530 -21.540 -35.832 1.00 52.77 81 ARG B O 1
ATOM 2991 N N . TRP B 1 82 ? -49.777 -23.622 -36.054 1.00 54.65 82 TRP B N 1
ATOM 2992 C CA . TRP B 1 82 ? -50.661 -23.975 -37.197 1.00 57.00 82 TRP B CA 1
ATOM 2993 C C . TRP B 1 82 ? -52.114 -24.154 -36.754 1.00 61.46 82 TRP B C 1
ATOM 2994 O O . TRP B 1 82 ? -52.338 -24.705 -35.643 1.00 60.08 82 TRP B O 1
ATOM 3005 N N . GLU B 1 83 ? -53.034 -23.693 -37.621 1.00 64.81 83 GLU B N 1
ATOM 3006 C CA . GLU B 1 83 ? -54.513 -23.822 -37.508 1.00 64.72 83 GLU B CA 1
ATOM 3007 C C . GLU B 1 83 ? -55.145 -23.989 -38.885 1.00 64.52 83 GLU B C 1
ATOM 3008 O O . GLU B 1 83 ? -54.580 -23.476 -39.874 1.00 67.18 83 GLU B O 1
ATOM 3014 N N . THR B 1 84 ? -56.278 -24.682 -38.950 1.00 65.91 84 THR B N 1
ATOM 3015 C CA . THR B 1 84 ? -57.205 -24.606 -40.112 1.00 62.19 84 THR B CA 1
ATOM 3016 C C . THR B 1 84 ? -57.929 -23.266 -39.996 1.00 58.71 84 THR B C 1
ATOM 3017 O O . THR B 1 84 ? -58.423 -22.959 -38.910 1.00 53.64 84 THR B O 1
ATOM 3021 N N . LEU B 1 85 ? -57.985 -22.506 -41.080 1.00 56.64 85 LEU B N 1
ATOM 3022 C CA . LEU B 1 85 ? -58.824 -21.292 -41.102 1.00 57.22 85 LEU B CA 1
ATOM 3023 C C . LEU B 1 85 ? -60.185 -21.605 -41.724 1.00 60.96 85 LEU B C 1
ATOM 3024 O O . LEU B 1 85 ? -60.247 -21.929 -42.906 1.00 62.66 85 LEU B O 1
ATOM 3029 N N . PRO B 1 86 ? -61.307 -21.520 -40.972 1.00 63.76 86 PRO B N 1
ATOM 3030 C CA . PRO B 1 86 ? -62.635 -21.660 -41.592 1.00 66.21 86 PRO B CA 1
ATOM 3031 C C . PRO B 1 86 ? -62.722 -20.640 -42.746 1.00 62.10 86 PRO B C 1
ATOM 3032 O O . PRO B 1 86 ? -62.274 -19.516 -42.557 1.00 58.70 86 PRO B O 1
ATOM 3036 N N . HIS B 1 87 ? -63.281 -21.031 -43.894 1.00 61.71 87 HIS B N 1
ATOM 3037 C CA . HIS B 1 87 ? -63.459 -20.134 -45.069 1.00 61.35 87 HIS B CA 1
ATOM 3038 C C . HIS B 1 87 ? -64.286 -18.929 -44.649 1.00 59.60 87 HIS B C 1
ATOM 3039 O O . HIS B 1 87 ? -65.217 -19.105 -43.842 1.00 61.97 87 HIS B O 1
ATOM 3046 N N . ALA B 1 88 ? -63.943 -17.761 -45.189 1.00 56.90 88 ALA B N 1
ATOM 3047 C CA . ALA B 1 88 ? -64.593 -16.470 -44.866 1.00 58.85 88 ALA B CA 1
ATOM 3048 C C . ALA B 1 88 ? -64.165 -15.418 -45.888 1.00 60.63 88 ALA B C 1
ATOM 3049 O O . ALA B 1 88 ? -63.009 -15.348 -46.321 1.00 57.37 88 ALA B O 1
ATOM 3051 N N . PRO B 1 89 ? -65.083 -14.531 -46.337 1.00 66.97 89 PRO B N 1
ATOM 3052 C CA . PRO B 1 89 ? -64.723 -13.492 -47.303 1.00 65.86 89 PRO B CA 1
ATOM 3053 C C . PRO B 1 89 ? -63.387 -12.867 -46.888 1.00 61.85 89 PRO B C 1
ATOM 3054 O O . PRO B 1 89 ? -62.561 -12.605 -47.709 1.00 62.63 89 PRO B O 1
ATOM 3058 N N . SER B 1 90 ? -63.212 -12.644 -45.598 1.00 62.07 90 SER B N 1
ATOM 3059 C CA . SER B 1 90 ? -62.008 -11.958 -45.051 1.00 61.62 90 SER B CA 1
ATOM 3060 C C . SER B 1 90 ? -61.734 -12.523 -43.666 1.00 60.10 90 SER B C 1
ATOM 3061 O O . SER B 1 90 ? -62.676 -12.733 -42.959 1.00 62.23 90 SER B O 1
ATOM 3064 N N . SER B 1 91 ? -60.483 -12.765 -43.288 1.00 61.49 91 SER B N 1
ATOM 3065 C CA . SER B 1 91 ? -60.142 -13.135 -41.893 1.00 59.40 91 SER B CA 1
ATOM 3066 C C . SER B 1 91 ? -58.899 -12.351 -41.472 1.00 57.66 91 SER B C 1
ATOM 3067 O O . SER B 1 91 ? -58.083 -12.017 -42.344 1.00 56.61 91 SER B O 1
ATOM 3070 N N . ASN B 1 92 ? -58.780 -12.081 -40.179 1.00 57.15 92 ASN B N 1
ATOM 3071 C CA . ASN B 1 92 ? -57.630 -11.344 -39.600 1.00 56.70 92 ASN B CA 1
ATOM 3072 C C . ASN B 1 92 ? -56.602 -12.289 -39.001 1.00 55.96 92 ASN B C 1
ATOM 3073 O O . ASN B 1 92 ? -56.985 -12.997 -38.100 1.00 61.44 92 ASN B O 1
ATOM 3078 N N . LEU B 1 93 ? -55.361 -12.274 -39.501 1.00 56.66 93 LEU B N 1
ATOM 3079 C CA . LEU B 1 93 ? -54.282 -13.235 -39.101 1.00 55.49 93 LEU B CA 1
ATOM 3080 C C . LEU B 1 93 ? -53.432 -12.686 -37.945 1.00 56.33 93 LEU B C 1
ATOM 3081 O O . LEU B 1 93 ? -53.294 -11.458 -37.875 1.00 59.75 93 LEU B O 1
ATOM 3086 N N . LEU B 1 94 ? -52.904 -13.584 -37.096 1.00 56.38 94 LEU B N 1
ATOM 3087 C CA . LEU B 1 94 ? -52.111 -13.264 -35.870 1.00 52.42 94 LEU B CA 1
ATOM 3088 C C . LEU B 1 94 ? -50.644 -13.652 -36.029 1.00 51.98 94 LEU B C 1
ATOM 3089 O O . LEU B 1 94 ? -50.375 -14.724 -36.590 1.00 53.77 94 LEU B O 1
ATOM 3094 N N . GLU B 1 95 ? -49.736 -12.801 -35.547 1.00 49.66 95 GLU B N 1
ATOM 3095 C CA . GLU B 1 95 ? -48.281 -13.050 -35.576 1.00 46.76 95 GLU B CA 1
ATOM 3096 C C . GLU B 1 95 ? -48.018 -14.456 -35.000 1.00 48.46 95 GLU B C 1
ATOM 3097 O O . GLU B 1 95 ? -48.679 -14.847 -34.102 1.00 51.27 95 GLU B O 1
ATOM 3103 N N . GLY B 1 96 ? -47.055 -15.193 -35.531 1.00 48.11 96 GLY B N 1
ATOM 3104 C CA . GLY B 1 96 ? -46.606 -16.467 -34.956 1.00 51.30 96 GLY B CA 1
ATOM 3105 C C . GLY B 1 96 ? -47.428 -17.664 -35.410 1.00 54.22 96 GLY B C 1
ATOM 3106 O O . GLY B 1 96 ? -47.202 -18.820 -34.909 1.00 52.11 96 GLY B O 1
ATOM 3107 N N . ARG B 1 97 ? -48.357 -17.424 -36.328 1.00 56.10 97 ARG B N 1
ATOM 3108 C CA . ARG B 1 97 ? -49.396 -18.432 -36.675 1.00 56.60 97 ARG B CA 1
ATOM 3109 C C . ARG B 1 97 ? -49.271 -18.891 -38.143 1.00 54.63 97 ARG B C 1
ATOM 3110 O O . ARG B 1 97 ? -48.961 -18.074 -39.064 1.00 47.29 97 ARG B O 1
ATOM 3118 N N . GLY B 1 98 ? -49.512 -20.191 -38.346 1.00 53.18 98 GLY B N 1
ATOM 3119 C CA . GLY B 1 98 ? -49.650 -20.793 -39.678 1.00 51.53 98 GLY B CA 1
ATOM 3120 C C . GLY B 1 98 ? -51.108 -21.013 -39.977 1.00 51.63 98 GLY B C 1
ATOM 3121 O O . GLY B 1 98 ? -51.824 -21.477 -39.058 1.00 50.85 98 GLY B O 1
ATOM 3122 N N . TYR B 1 99 ? -51.545 -20.701 -41.196 1.00 47.62 99 TYR B N 1
ATOM 3123 C CA . TYR B 1 99 ? -52.964 -20.831 -41.580 1.00 46.80 99 TYR B CA 1
ATOM 3124 C C . TYR B 1 99 ? -53.053 -21.755 -42.786 1.00 46.42 99 TYR B C 1
ATOM 3125 O O . TYR B 1 99 ? -52.560 -21.421 -43.872 1.00 44.83 99 TYR B O 1
ATOM 3134 N N . LEU B 1 100 ? -53.681 -22.903 -42.568 1.00 49.74 100 LEU B N 1
ATOM 3135 C CA . LEU B 1 100 ? -54.173 -23.807 -43.639 1.00 50.93 100 LEU B CA 1
ATOM 3136 C C . LEU B 1 100 ? -55.495 -23.223 -44.116 1.00 51.58 100 LEU B C 1
ATOM 3137 O O . LEU B 1 100 ? -56.530 -23.348 -43.395 1.00 56.02 100 LEU B O 1
ATOM 3142 N N . ILE B 1 101 ? -55.412 -22.614 -45.294 1.00 49.37 101 ILE B N 1
ATOM 3143 C CA . ILE B 1 101 ? -56.507 -21.951 -46.031 1.00 50.97 101 ILE B CA 1
ATOM 3144 C C . ILE B 1 101 ? -57.242 -23.026 -46.820 1.00 54.02 101 ILE B C 1
ATOM 3145 O O . ILE B 1 101 ? -56.581 -23.904 -47.404 1.00 51.24 101 ILE B O 1
ATOM 3150 N N . ASN B 1 102 ? -58.570 -22.938 -46.820 1.00 58.13 102 ASN B N 1
ATOM 3151 C CA . ASN B 1 102 ? -59.442 -23.875 -47.585 1.00 61.99 102 ASN B CA 1
ATOM 3152 C C . ASN B 1 102 ? -60.334 -23.045 -48.513 1.00 62.10 102 ASN B C 1
ATOM 3153 O O . ASN B 1 102 ? -61.291 -22.458 -47.981 1.00 59.35 102 ASN B O 1
ATOM 3158 N N . ASN B 1 103 ? -59.997 -23.029 -49.813 1.00 59.95 103 ASN B N 1
ATOM 3159 C CA . ASN B 1 103 ? -60.626 -22.161 -50.843 1.00 60.94 103 ASN B CA 1
ATOM 3160 C C . ASN B 1 103 ? -61.437 -23.031 -51.814 1.00 67.19 103 ASN B C 1
ATOM 3161 O O . ASN B 1 103 ? -61.733 -22.512 -52.927 1.00 66.90 103 ASN B O 1
ATOM 3166 N N . THR B 1 104 ? -61.780 -24.276 -51.428 1.00 68.98 104 THR B N 1
ATOM 3167 C CA . THR B 1 104 ? -62.602 -25.171 -52.299 1.00 75.28 104 THR B CA 1
ATOM 3168 C C . THR B 1 104 ? -63.898 -24.444 -52.718 1.00 77.71 104 THR B C 1
ATOM 3169 O O . THR B 1 104 ? -64.282 -24.575 -53.907 1.00 83.35 104 THR B O 1
ATOM 3173 N N . THR B 1 105 ? -64.541 -23.717 -51.801 1.00 74.62 105 THR B N 1
ATOM 3174 C CA . THR B 1 105 ? -65.850 -23.034 -52.071 1.00 77.32 105 THR B CA 1
ATOM 3175 C C . THR B 1 105 ? -65.680 -21.625 -52.675 1.00 77.21 105 THR B C 1
ATOM 3176 O O . THR B 1 105 ? -66.710 -20.919 -52.802 1.00 83.21 105 THR B O 1
ATOM 3180 N N . GLY B 1 106 ? -64.464 -21.211 -53.035 1.00 73.51 106 GLY B N 1
ATOM 3181 C CA . GLY B 1 106 ? -64.240 -19.896 -53.673 1.00 71.47 106 GLY B CA 1
ATOM 3182 C C . GLY B 1 106 ? -63.113 -19.086 -53.033 1.00 69.09 106 GLY B C 1
ATOM 3183 O O . GLY B 1 106 ? -62.504 -19.512 -52.013 1.00 65.55 106 GLY B O 1
ATOM 3184 N N . THR B 1 107 ? -62.831 -17.924 -53.620 1.00 67.22 107 THR B N 1
ATOM 3185 C CA . THR B 1 107 ? -61.798 -16.960 -53.144 1.00 64.15 107 THR B CA 1
ATOM 3186 C C . THR B 1 107 ? -61.974 -16.647 -51.655 1.00 65.35 107 THR B C 1
ATOM 3187 O O . THR B 1 107 ? -63.071 -16.834 -51.112 1.00 67.61 107 THR B O 1
ATOM 3191 N N . SER B 1 108 ? -60.903 -16.177 -51.018 1.00 62.38 108 SER B N 1
ATOM 3192 C CA . SER B 1 108 ? -60.986 -15.436 -49.738 1.00 61.81 108 SER B CA 1
ATOM 3193 C C . SER B 1 108 ? -59.884 -14.381 -49.653 1.00 61.38 108 SER B C 1
ATOM 3194 O O . SER B 1 108 ? -58.953 -14.379 -50.504 1.00 61.15 108 SER B O 1
ATOM 3197 N N . THR B 1 109 ? -60.015 -13.524 -48.643 1.00 60.92 109 THR B N 1
ATOM 3198 C CA . THR B 1 109 ? -59.009 -12.499 -48.264 1.00 57.68 109 THR B CA 1
ATOM 3199 C C . THR B 1 109 ? -58.462 -12.833 -46.869 1.00 54.70 109 THR B C 1
ATOM 3200 O O . THR B 1 109 ? -59.228 -13.176 -45.954 1.00 52.46 109 THR B O 1
ATOM 3204 N N . VAL B 1 110 ? -57.152 -12.736 -46.701 1.00 52.47 110 VAL B N 1
ATOM 3205 C CA . VAL B 1 110 ? -56.572 -12.735 -45.339 1.00 50.59 110 VAL B CA 1
ATOM 3206 C C . VAL B 1 110 ? -55.827 -11.416 -45.154 1.00 50.71 110 VAL B C 1
ATOM 3207 O O . VAL B 1 110 ? -55.169 -10.884 -46.104 1.00 49.98 110 VAL B O 1
ATOM 3211 N N . VAL B 1 111 ? -55.947 -10.917 -43.937 1.00 49.11 111 VAL B N 1
ATOM 321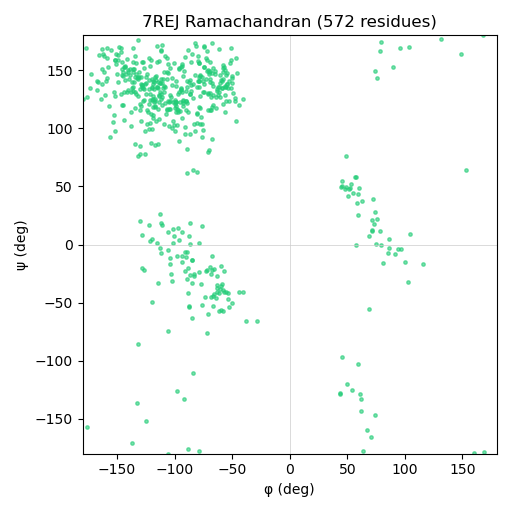2 C CA . VAL B 1 111 ? -55.406 -9.603 -43.553 1.00 48.57 111 VAL B CA 1
ATOM 3213 C C . VAL B 1 111 ? -54.261 -9.885 -42.594 1.00 46.61 111 VAL B C 1
ATOM 3214 O O . VAL B 1 111 ? -54.509 -10.495 -41.536 1.00 43.24 111 VAL B O 1
ATOM 3218 N N . LEU B 1 112 ? -53.061 -9.440 -42.987 1.00 50.12 112 LEU B N 1
ATOM 3219 C CA . LEU B 1 112 ? -51.831 -9.511 -42.167 1.00 48.70 112 LEU B CA 1
ATOM 3220 C C . LEU B 1 112 ? -52.022 -8.633 -40.941 1.00 49.87 112 LEU B C 1
ATOM 3221 O O . LEU B 1 112 ? -52.731 -7.629 -40.981 1.00 50.91 112 LEU B O 1
ATOM 3226 N N . PRO B 1 113 ? -51.397 -8.976 -39.802 1.00 48.57 113 PRO B N 1
ATOM 3227 C CA . PRO B 1 113 ? -51.589 -8.190 -38.589 1.00 50.71 113 PRO B CA 1
ATOM 3228 C C . PRO B 1 113 ? -50.829 -6.851 -38.634 1.00 49.66 113 PRO B C 1
ATOM 3229 O O . PRO B 1 113 ? -50.030 -6.647 -39.538 1.00 44.20 113 PRO B O 1
ATOM 3233 N N . SER B 1 114 ? -51.107 -5.984 -37.649 1.00 48.44 114 SER B N 1
ATOM 3234 C CA . SER B 1 114 ? -50.339 -4.741 -37.419 1.00 46.96 114 SER B CA 1
ATOM 3235 C C . SER B 1 114 ? -48.981 -5.135 -36.879 1.00 44.96 114 SER B C 1
ATOM 3236 O O . SER B 1 114 ? -48.952 -5.678 -35.802 1.00 46.76 114 SER B O 1
ATOM 3239 N N . PRO B 1 115 ? -47.846 -4.890 -37.572 1.00 46.09 115 PRO B N 1
ATOM 3240 C CA . PRO B 1 115 ? -46.536 -5.335 -37.097 1.00 49.45 115 PRO B CA 1
ATOM 3241 C C . PRO B 1 115 ? -46.054 -4.591 -35.855 1.00 51.80 115 PRO B C 1
ATOM 3242 O O . PRO B 1 115 ? -46.104 -3.377 -35.868 1.00 54.19 115 PRO B O 1
ATOM 3246 N N . THR B 1 116 ? -45.616 -5.360 -34.854 1.00 53.82 116 THR B N 1
ATOM 3247 C CA . THR B 1 116 ? -44.917 -4.878 -33.623 1.00 56.56 116 THR B CA 1
ATOM 3248 C C . THR B 1 116 ? -43.411 -4.785 -33.868 1.00 57.24 116 THR B C 1
ATOM 3249 O O . THR B 1 116 ? -42.825 -3.722 -33.622 1.00 62.15 116 THR B O 1
ATOM 3253 N N . ARG B 1 117 ? -42.808 -5.868 -34.339 1.00 61.07 117 ARG B N 1
ATOM 3254 C CA . ARG B 1 117 ? -41.345 -6.122 -34.229 1.00 62.97 117 ARG B CA 1
ATOM 3255 C C . ARG B 1 117 ? -40.843 -6.635 -35.583 1.00 58.77 117 ARG B C 1
ATOM 3256 O O . ARG B 1 117 ? -41.530 -7.437 -36.234 1.00 58.24 117 ARG B O 1
ATOM 3264 N N . ILE B 1 118 ? -39.667 -6.175 -35.991 1.00 57.46 118 ILE B N 1
ATOM 3265 C CA . ILE B 1 118 ? -38.894 -6.775 -37.125 1.00 56.70 118 ILE B CA 1
ATOM 3266 C C . ILE B 1 118 ? -38.892 -8.294 -36.892 1.00 53.60 118 ILE B C 1
ATOM 3267 O O . ILE B 1 118 ? -38.499 -8.699 -35.813 1.00 56.89 118 ILE B O 1
ATOM 3272 N N . GLY B 1 119 ? -39.317 -9.103 -37.863 1.00 49.33 119 GLY B N 1
ATOM 3273 C CA . GLY B 1 119 ? -39.330 -10.571 -37.737 1.00 47.74 119 GLY B CA 1
ATOM 3274 C C . GLY B 1 119 ? -40.701 -11.126 -37.406 1.00 47.11 119 GLY B C 1
ATOM 3275 O O . GLY B 1 119 ? -40.894 -12.353 -37.549 1.00 43.94 119 GLY B O 1
ATOM 3276 N N . ASP B 1 120 ? -41.635 -10.279 -36.978 1.00 47.20 120 ASP B N 1
ATOM 3277 C CA . ASP B 1 120 ? -43.063 -10.664 -36.900 1.00 47.79 120 ASP B CA 1
ATOM 3278 C C . ASP B 1 120 ? -43.410 -11.494 -38.147 1.00 46.34 120 ASP B C 1
ATOM 3279 O O . ASP B 1 120 ? -43.180 -11.025 -39.290 1.00 49.10 120 ASP B O 1
ATOM 3284 N N . SER B 1 121 ? -43.945 -12.686 -37.955 1.00 42.89 121 SER B N 1
ATOM 3285 C CA . SER B 1 121 ? -44.145 -13.649 -39.068 1.00 44.79 121 SER B CA 1
ATOM 3286 C C . SER B 1 121 ? -45.525 -14.317 -39.088 1.00 43.51 121 SER B C 1
ATOM 3287 O O . SER B 1 121 ? -46.105 -14.615 -38.028 1.00 41.39 121 SER B O 1
ATOM 3290 N N . VAL B 1 122 ? -46.036 -14.546 -40.292 1.00 45.56 122 VAL B N 1
ATOM 3291 C CA . VAL B 1 122 ? -47.339 -15.249 -40.501 1.00 46.23 122 VAL B CA 1
ATOM 3292 C C . VAL B 1 122 ? -47.232 -16.119 -41.736 1.00 44.92 122 VAL B C 1
ATOM 3293 O O . VAL B 1 122 ? -46.591 -15.674 -42.717 1.00 41.83 122 VAL B O 1
ATOM 3297 N N . THR B 1 123 ? -47.839 -17.297 -41.667 1.00 43.54 123 THR B N 1
ATOM 3298 C CA . THR B 1 123 ? -47.691 -18.290 -42.745 1.00 47.08 123 THR B CA 1
ATOM 3299 C C . THR B 1 123 ? -49.068 -18.735 -43.217 1.00 49.80 123 THR B C 1
ATOM 3300 O O . THR B 1 123 ? -49.916 -19.021 -42.373 1.00 52.36 123 THR B O 1
ATOM 3304 N N . ILE B 1 124 ? -49.226 -18.771 -44.542 1.00 51.48 124 ILE B N 1
ATOM 3305 C CA . ILE B 1 124 ? -50.448 -19.286 -45.210 1.00 52.70 124 ILE B CA 1
ATOM 3306 C C . ILE B 1 124 ? -50.057 -20.509 -46.046 1.00 51.86 124 ILE B C 1
ATOM 3307 O O . ILE B 1 124 ? -48.937 -20.505 -46.619 1.00 48.42 124 ILE B O 1
ATOM 3312 N N . CYS B 1 125 ? -50.968 -21.491 -46.087 1.00 48.55 125 CYS B N 1
ATOM 3313 C CA . CYS B 1 125 ? -50.874 -22.646 -47.009 1.00 53.32 125 CYS B CA 1
ATOM 3314 C C . CYS B 1 125 ? -52.230 -22.899 -47.690 1.00 52.88 125 CYS B C 1
ATOM 3315 O O . CYS B 1 125 ? -53.252 -22.981 -46.969 1.00 48.32 125 CYS B O 1
ATOM 3318 N N . ASP B 1 126 ? -52.204 -23.011 -49.033 1.00 54.24 126 ASP B N 1
ATOM 3319 C CA . ASP B 1 126 ? -53.239 -23.659 -49.893 1.00 53.32 126 ASP B CA 1
ATOM 3320 C C . ASP B 1 126 ? -53.198 -25.180 -49.665 1.00 56.24 126 ASP B C 1
ATOM 3321 O O . ASP B 1 126 ? -52.575 -25.963 -50.483 1.00 56.93 126 ASP B O 1
ATOM 3326 N N . ALA B 1 127 ? -53.836 -25.621 -48.587 1.00 55.11 127 ALA B N 1
ATOM 3327 C CA . ALA B 1 127 ? -53.925 -27.051 -48.229 1.00 59.99 127 ALA B CA 1
ATOM 3328 C C . ALA B 1 127 ? -54.593 -27.868 -49.354 1.00 60.97 127 ALA B C 1
ATOM 3329 O O . ALA B 1 127 ? -54.207 -29.045 -49.562 1.00 68.15 127 ALA B O 1
ATOM 3331 N N . TYR B 1 128 ? -55.553 -27.273 -50.050 1.00 56.53 128 TYR B N 1
ATOM 3332 C CA . TYR B 1 128 ? -56.462 -27.982 -50.989 1.00 57.80 128 TYR B CA 1
ATOM 3333 C C . TYR B 1 128 ? -56.055 -27.818 -52.465 1.00 57.57 128 TYR B C 1
ATOM 3334 O O . TYR B 1 128 ? -56.791 -28.241 -53.333 1.00 64.59 128 TYR B O 1
ATOM 3343 N N . GLY B 1 129 ? -54.906 -27.218 -52.762 1.00 57.03 129 GLY B N 1
ATOM 3344 C CA . GLY B 1 129 ? -54.487 -26.844 -54.133 1.00 58.48 129 GLY B CA 1
ATOM 3345 C C . GLY B 1 129 ? -55.622 -26.191 -54.932 1.00 60.16 129 GLY B C 1
ATOM 3346 O O . GLY B 1 129 ? -55.866 -26.604 -56.059 1.00 58.08 129 GLY B O 1
ATOM 3347 N N . LYS B 1 130 ? -56.300 -25.194 -54.362 1.00 63.48 130 LYS B N 1
ATOM 3348 C CA . LYS B 1 130 ? -57.468 -24.519 -55.001 1.00 66.07 130 LYS B CA 1
ATOM 3349 C C . LYS B 1 130 ? -57.108 -23.137 -55.552 1.00 63.94 130 LYS B C 1
ATOM 3350 O O . LYS B 1 130 ? -57.884 -22.636 -56.362 1.00 70.53 130 LYS B O 1
ATOM 3356 N N . PHE B 1 131 ? -55.997 -22.546 -55.143 1.00 61.23 131 PHE B N 1
ATOM 3357 C CA . PHE B 1 131 ? -55.721 -21.099 -55.337 1.00 60.55 131 PHE B CA 1
ATOM 3358 C C . PHE B 1 131 ? -55.651 -20.759 -56.824 1.00 62.01 131 PHE B C 1
ATOM 3359 O O . PHE B 1 131 ? -56.088 -19.649 -57.141 1.00 65.38 131 PHE B O 1
ATOM 3367 N N . ALA B 1 132 ? -55.142 -21.641 -57.687 1.00 62.66 132 ALA B N 1
ATOM 3368 C CA . ALA B 1 132 ? -55.168 -21.431 -59.166 1.00 69.78 132 ALA B CA 1
ATOM 3369 C C . ALA B 1 132 ? -56.594 -21.058 -59.616 1.00 71.77 132 ALA B C 1
ATOM 3370 O O . ALA B 1 132 ? -56.772 -20.080 -60.326 1.00 74.48 132 ALA B O 1
ATOM 3372 N N . THR B 1 133 ? -57.570 -21.847 -59.189 1.00 73.89 133 THR B N 1
ATOM 3373 C CA . THR B 1 133 ? -59.013 -21.626 -59.429 1.00 76.92 133 THR B CA 1
ATOM 3374 C C . THR B 1 133 ? -59.532 -20.479 -58.564 1.00 73.89 133 THR B C 1
ATOM 3375 O O . THR B 1 133 ? -60.261 -19.618 -59.054 1.00 77.59 133 THR B O 1
ATOM 3379 N N . TYR B 1 134 ? -59.166 -20.466 -57.304 1.00 70.15 134 TYR B N 1
ATOM 3380 C CA . TYR B 1 134 ? -59.821 -19.583 -56.311 1.00 68.91 134 TYR B CA 1
ATOM 3381 C C . TYR B 1 134 ? -58.741 -18.869 -55.506 1.00 65.26 134 TYR B C 1
ATOM 3382 O O . TYR B 1 134 ? -58.447 -19.200 -54.349 1.00 61.23 134 TYR B O 1
ATOM 3391 N N . PRO B 1 135 ? -58.093 -17.843 -56.089 1.00 64.34 135 PRO B N 1
ATOM 3392 C CA . PRO B 1 135 ? -56.961 -17.203 -55.441 1.00 60.65 135 PRO B CA 1
ATOM 3393 C C . PRO B 1 135 ? -57.287 -16.678 -54.040 1.00 59.48 135 PRO B C 1
ATOM 3394 O O . PRO B 1 135 ? -58.433 -16.291 -53.733 1.00 57.96 135 PRO B O 1
ATOM 3398 N N . LEU B 1 136 ? -56.237 -16.685 -53.225 1.00 56.63 136 LEU B N 1
ATOM 3399 C CA . LEU B 1 136 ? -56.187 -15.970 -51.943 1.00 54.71 136 LEU B CA 1
ATOM 3400 C C . LEU B 1 136 ? -55.661 -14.578 -52.214 1.00 57.06 136 LEU B C 1
ATOM 3401 O O . LEU B 1 136 ? -54.680 -14.497 -52.974 1.00 56.92 136 LEU B O 1
ATOM 3406 N N . THR B 1 137 ? -56.300 -13.564 -51.611 1.00 58.15 137 THR B N 1
ATOM 3407 C CA . THR B 1 137 ? -55.796 -12.165 -51.534 1.00 57.18 137 THR B CA 1
ATOM 3408 C C . THR B 1 137 ? -55.205 -11.926 -50.140 1.00 54.58 137 THR B C 1
ATOM 3409 O O . THR B 1 137 ? -55.906 -12.106 -49.131 1.00 50.78 137 THR B O 1
ATOM 3413 N N . VAL B 1 138 ? -53.943 -11.530 -50.122 1.00 55.01 138 VAL B N 1
ATOM 3414 C CA . VAL B 1 138 ? -53.222 -11.078 -48.909 1.00 54.04 138 VAL B CA 1
ATOM 3415 C C . VAL B 1 138 ? -53.252 -9.561 -48.890 1.00 55.74 138 VAL B C 1
ATOM 3416 O O . VAL B 1 138 ? -52.680 -8.928 -49.812 1.00 53.08 138 VAL B O 1
ATOM 3420 N N . SER B 1 139 ? -53.903 -9.025 -47.866 1.00 56.41 139 SER B N 1
ATOM 3421 C CA . SER B 1 139 ? -53.905 -7.574 -47.604 1.00 60.68 139 SER B CA 1
ATOM 3422 C C . SER B 1 139 ? -52.814 -7.220 -46.595 1.00 58.92 139 SER B C 1
ATOM 3423 O O . SER B 1 139 ? -52.832 -7.757 -45.501 1.00 60.23 139 SER B O 1
ATOM 3426 N N . PRO B 1 140 ? -51.857 -6.324 -46.928 1.00 56.97 140 PRO B N 1
ATOM 3427 C CA . PRO B 1 140 ? -50.969 -5.728 -45.930 1.00 58.86 140 PRO B CA 1
ATOM 3428 C C . PRO B 1 140 ? -51.634 -4.631 -45.082 1.00 62.18 140 PRO B C 1
ATOM 3429 O O . PRO B 1 140 ? -50.949 -3.879 -44.451 1.00 60.63 140 PRO B O 1
ATOM 3433 N N . SER B 1 141 ? -52.962 -4.595 -45.114 1.00 67.11 141 SER B N 1
ATOM 3434 C CA . SER B 1 141 ? -53.816 -3.493 -44.586 1.00 72.53 141 SER B CA 1
ATOM 3435 C C . SER B 1 141 ? -53.269 -2.163 -45.148 1.00 71.54 141 SER B C 1
ATOM 3436 O O . SER B 1 141 ? -53.241 -2.024 -46.425 1.00 81.75 141 SER B O 1
ATOM 3439 N N . GLY B 1 142 ? -52.850 -1.215 -44.305 1.00 63.89 142 GLY B N 1
ATOM 3440 C CA . GLY B 1 142 ? -52.325 0.084 -44.786 1.00 62.63 142 GLY B CA 1
ATOM 3441 C C . GLY B 1 142 ? -50.817 0.124 -44.848 1.00 59.63 142 GLY B C 1
ATOM 3442 O O . GLY B 1 142 ? -50.279 1.198 -44.973 1.00 67.88 142 GLY B O 1
ATOM 3443 N N . ASN B 1 143 ? -50.140 -1.015 -44.763 1.00 59.22 143 ASN B N 1
ATOM 3444 C CA . ASN B 1 143 ? -48.661 -1.095 -44.603 1.00 56.47 143 ASN B CA 1
ATOM 3445 C C . ASN B 1 143 ? -47.997 -1.673 -45.866 1.00 57.07 143 ASN B C 1
ATOM 3446 O O . ASN B 1 143 ? -48.699 -2.218 -46.737 1.00 56.48 143 ASN B O 1
ATOM 3451 N N . ASN B 1 144 ? -46.669 -1.555 -45.961 1.00 57.16 144 ASN B N 1
ATOM 3452 C CA . ASN B 1 144 ? -45.941 -2.029 -47.160 1.00 55.48 144 ASN B CA 1
ATOM 3453 C C . ASN B 1 144 ? -45.962 -3.546 -47.187 1.00 53.27 144 ASN B C 1
ATOM 3454 O O . ASN B 1 144 ? -45.937 -4.169 -46.123 1.00 47.78 144 ASN B O 1
ATOM 3459 N N . LEU B 1 145 ? -46.011 -4.051 -48.418 1.00 55.18 145 LEU B N 1
ATOM 3460 C CA . LEU B 1 145 ? -45.828 -5.457 -48.827 1.00 52.05 145 LEU B CA 1
ATOM 3461 C C . LEU B 1 145 ? -44.964 -5.397 -50.080 1.00 53.38 145 LEU B C 1
ATOM 3462 O O . LEU B 1 145 ? -45.470 -5.088 -51.150 1.00 57.52 145 LEU B O 1
ATOM 3467 N N . TYR B 1 146 ? -43.687 -5.689 -49.926 1.00 53.40 146 TYR B N 1
ATOM 3468 C CA . TYR B 1 146 ? -42.684 -5.531 -51.006 1.00 56.50 146 TYR B CA 1
ATOM 3469 C C . TYR B 1 146 ? -42.602 -4.058 -51.385 1.00 57.62 146 TYR B C 1
ATOM 3470 O O . TYR B 1 146 ? -42.441 -3.757 -52.543 1.00 63.87 146 TYR B O 1
ATOM 3479 N N . GLY B 1 147 ? -42.712 -3.170 -50.405 1.00 57.87 147 GLY B N 1
ATOM 3480 C CA . GLY B 1 147 ? -42.572 -1.714 -50.599 1.00 60.60 147 GLY B CA 1
ATOM 3481 C C . GLY B 1 147 ? -43.768 -1.118 -51.324 1.00 62.70 147 GLY B C 1
ATOM 3482 O O . GLY B 1 147 ? -43.564 -0.250 -52.158 1.00 68.63 147 GLY B O 1
ATOM 3483 N N . SER B 1 148 ? -44.982 -1.571 -51.015 1.00 60.95 148 SER B N 1
ATOM 3484 C CA . SER B 1 148 ? -46.226 -1.118 -51.683 1.00 62.95 148 SER B CA 1
ATOM 3485 C C . SER B 1 148 ? -47.446 -1.585 -50.889 1.00 58.83 148 SER B C 1
ATOM 3486 O O . SER B 1 148 ? -47.482 -2.768 -50.513 1.00 55.72 148 SER B O 1
ATOM 3489 N N . THR B 1 149 ? -48.406 -0.685 -50.647 1.00 59.88 149 THR B N 1
ATOM 3490 C CA . THR B 1 149 ? -49.598 -0.942 -49.770 1.00 62.26 149 THR B CA 1
ATOM 3491 C C . THR B 1 149 ? -50.685 -1.755 -50.486 1.00 63.22 149 THR B C 1
ATOM 3492 O O . THR B 1 149 ? -51.769 -2.028 -49.882 1.00 63.75 149 THR B O 1
ATOM 3496 N N . GLU B 1 150 ? -50.419 -2.134 -51.726 1.00 67.43 150 GLU B N 1
ATOM 3497 C CA . GLU B 1 150 ? -51.389 -2.882 -52.553 1.00 68.16 150 GLU B CA 1
ATOM 3498 C C . GLU B 1 150 ? -51.564 -4.296 -51.993 1.00 63.19 150 GLU B C 1
ATOM 3499 O O . GLU B 1 150 ? -50.580 -4.901 -51.530 1.00 58.27 150 GLU B O 1
ATOM 3505 N N . ASP B 1 151 ? -52.807 -4.779 -52.052 1.00 65.40 151 ASP B N 1
ATOM 3506 C CA . ASP B 1 151 ? -53.188 -6.201 -51.869 1.00 62.03 151 ASP B CA 1
ATOM 3507 C C . ASP B 1 151 ? -52.434 -7.035 -52.900 1.00 63.59 151 ASP B C 1
ATOM 3508 O O . ASP B 1 151 ? -52.052 -6.522 -53.948 1.00 65.34 151 ASP B O 1
ATOM 3513 N N . MET B 1 152 ? -52.227 -8.311 -52.595 1.00 65.99 152 MET B N 1
ATOM 3514 C CA . MET B 1 152 ? -51.479 -9.266 -53.465 1.00 65.70 152 MET B CA 1
ATOM 3515 C C . MET B 1 152 ? -52.267 -10.591 -53.557 1.00 63.16 152 MET B C 1
ATOM 3516 O O . MET B 1 152 ? -52.469 -11.284 -52.519 1.00 58.12 152 MET B O 1
ATOM 3521 N N . ALA B 1 153 ? -52.703 -10.937 -54.776 1.00 62.83 153 ALA B N 1
ATOM 3522 C CA . ALA B 1 153 ? -53.472 -12.174 -55.042 1.00 60.35 153 ALA B CA 1
ATOM 3523 C C . ALA B 1 153 ? -52.485 -13.296 -55.338 1.00 58.47 153 ALA B C 1
ATOM 3524 O O . ALA B 1 153 ? -51.491 -13.031 -56.009 1.00 56.21 153 ALA B O 1
ATOM 3526 N N . ILE B 1 154 ? -52.780 -14.497 -54.835 1.00 59.57 154 ILE B N 1
ATOM 3527 C CA . ILE B 1 154 ? -51.903 -15.695 -54.949 1.00 62.07 154 ILE B CA 1
ATOM 3528 C C . ILE B 1 154 ? -52.664 -16.774 -55.719 1.00 63.95 154 ILE B C 1
ATOM 3529 O O . ILE B 1 154 ? -53.723 -17.228 -55.242 1.00 67.06 154 ILE B O 1
ATOM 3534 N N . THR B 1 155 ? -52.094 -17.131 -56.866 1.00 65.42 155 THR B N 1
ATOM 3535 C CA . THR B 1 155 ? -52.813 -17.682 -58.023 1.00 69.13 155 THR B CA 1
ATOM 3536 C C . THR B 1 155 ? -52.267 -19.038 -58.416 1.00 69.85 155 THR B C 1
ATOM 3537 O O . THR B 1 155 ? -52.536 -19.468 -59.531 1.00 78.92 155 THR B O 1
ATOM 3541 N N . THR B 1 156 ? -51.526 -19.660 -57.505 1.00 66.04 156 THR B N 1
ATOM 3542 C CA . THR B 1 156 ? -50.772 -20.912 -57.756 1.00 65.01 156 THR B CA 1
ATOM 3543 C C . THR B 1 156 ? -51.313 -21.982 -56.835 1.00 60.52 156 THR B C 1
ATOM 3544 O O . THR B 1 156 ? -51.331 -21.739 -55.670 1.00 59.79 156 THR B O 1
ATOM 3548 N N . ASP B 1 157 ? -51.732 -23.120 -57.362 1.00 64.05 157 ASP B N 1
ATOM 3549 C CA . ASP B 1 157 ? -52.201 -24.273 -56.542 1.00 63.06 157 ASP B CA 1
ATOM 3550 C C . ASP B 1 157 ? -51.052 -24.683 -55.625 1.00 61.16 157 ASP B C 1
ATOM 3551 O O . ASP B 1 157 ? -49.897 -24.781 -56.126 1.00 63.67 157 ASP B O 1
ATOM 3556 N N . ASN B 1 158 ? -51.352 -24.910 -54.342 1.00 60.70 158 ASN B N 1
ATOM 3557 C CA . ASN B 1 158 ? -50.464 -25.605 -53.361 1.00 58.16 158 ASN B CA 1
ATOM 3558 C C . ASN B 1 158 ? -49.362 -24.663 -52.840 1.00 56.29 158 ASN B C 1
ATOM 3559 O O . ASN B 1 158 ? -48.405 -25.121 -52.180 1.00 52.19 158 ASN B O 1
ATOM 3564 N N . VAL B 1 159 ? -49.477 -23.374 -53.120 1.00 57.53 159 VAL B N 1
ATOM 3565 C CA . VAL B 1 159 ? -48.469 -22.400 -52.629 1.00 57.81 159 VAL B CA 1
ATOM 3566 C C . VAL B 1 159 ? -48.435 -22.527 -51.106 1.00 56.30 159 VAL B C 1
ATOM 3567 O O . VAL B 1 159 ? -49.485 -22.844 -50.503 1.00 55.39 159 VAL B O 1
ATOM 3571 N N . SER B 1 160 ? -47.261 -22.286 -50.519 1.00 59.00 160 SER B N 1
ATOM 3572 C CA . SER B 1 160 ? -47.061 -21.991 -49.072 1.00 59.09 160 SER B CA 1
ATOM 3573 C C . SER B 1 160 ? -46.228 -20.706 -48.987 1.00 54.40 160 SER B C 1
ATOM 3574 O O . SER B 1 160 ? -45.282 -20.617 -49.779 1.00 55.59 160 SER B O 1
ATOM 3577 N N . ALA B 1 161 ? -46.568 -19.773 -48.080 1.00 49.56 161 ALA B N 1
ATOM 3578 C CA . ALA B 1 161 ? -45.895 -18.461 -47.968 1.00 48.69 161 ALA B CA 1
ATOM 3579 C C . ALA B 1 161 ? -45.785 -17.973 -46.525 1.00 45.56 161 ALA B C 1
ATOM 3580 O O . ALA B 1 161 ? -46.821 -17.799 -45.883 1.00 48.02 161 ALA B O 1
ATOM 3582 N N . THR B 1 162 ? -44.570 -17.763 -46.044 1.00 43.22 162 THR B N 1
ATOM 3583 C CA . THR B 1 162 ? -44.325 -17.036 -44.773 1.00 42.16 162 THR B CA 1
ATOM 3584 C C . THR B 1 162 ? -43.993 -15.548 -44.993 1.00 43.76 162 THR B C 1
ATOM 3585 O O . THR B 1 162 ? -42.929 -15.226 -45.576 1.00 43.68 162 THR B O 1
ATOM 3589 N N . PHE B 1 163 ? -44.886 -14.661 -44.534 1.00 42.26 163 PHE B N 1
ATOM 3590 C CA . PHE B 1 163 ? -44.675 -13.206 -44.628 1.00 45.38 163 PHE B CA 1
ATOM 3591 C C . PHE B 1 163 ? -43.947 -12.817 -43.345 1.00 46.00 163 PHE B C 1
ATOM 3592 O O . PHE B 1 163 ? -44.421 -13.248 -42.320 1.00 45.74 163 PHE B O 1
ATOM 3600 N N . THR B 1 164 ? -42.862 -12.048 -43.441 1.00 47.15 164 THR B N 1
ATOM 3601 C CA . THR B 1 164 ? -42.029 -11.558 -42.312 1.00 45.73 164 THR B CA 1
ATOM 3602 C C . THR B 1 164 ? -41.956 -10.041 -42.406 1.00 44.33 164 THR B C 1
ATOM 3603 O O . THR B 1 164 ? -41.821 -9.541 -43.508 1.00 43.46 164 THR B O 1
ATOM 3607 N N . TRP B 1 165 ? -42.043 -9.359 -41.279 1.00 44.50 165 TRP B N 1
ATOM 3608 C CA . TRP B 1 165 ? -41.950 -7.886 -41.215 1.00 46.31 165 TRP B CA 1
ATOM 3609 C C . TRP B 1 165 ? -40.493 -7.456 -41.259 1.00 46.46 165 TRP B C 1
ATOM 3610 O O . TRP B 1 165 ? -39.781 -7.722 -40.318 1.00 47.93 165 TRP B O 1
ATOM 3621 N N . SER B 1 166 ? -40.089 -6.808 -42.340 1.00 51.68 166 SER B N 1
ATOM 3622 C CA . SER B 1 166 ? -38.716 -6.281 -42.597 1.00 54.35 166 SER B CA 1
ATOM 3623 C C . SER B 1 166 ? -38.554 -4.858 -42.063 1.00 56.41 166 SER B C 1
ATOM 3624 O O . SER B 1 166 ? -37.406 -4.332 -42.094 1.00 59.07 166 SER B O 1
ATOM 3627 N N . GLY B 1 167 ? -39.660 -4.264 -41.594 1.00 56.74 167 GLY B N 1
ATOM 3628 C CA . GLY B 1 167 ? -39.724 -2.852 -41.182 1.00 55.36 167 GLY B CA 1
ATOM 3629 C C . GLY B 1 167 ? -40.420 -1.988 -42.226 1.00 56.37 167 GLY B C 1
ATOM 3630 O O . GLY B 1 167 ? -40.704 -2.408 -43.342 1.00 54.90 167 GLY B O 1
ATOM 3631 N N . PRO B 1 168 ? -40.715 -0.727 -41.877 1.00 60.95 168 PRO B N 1
ATOM 3632 C CA . PRO B 1 168 ? -41.642 0.108 -42.629 1.00 61.59 168 PRO B CA 1
ATOM 3633 C C . PRO B 1 168 ? -41.353 0.340 -44.115 1.00 60.63 168 PRO B C 1
ATOM 3634 O O . PRO B 1 168 ? -42.280 0.309 -44.834 1.00 61.81 168 PRO B O 1
ATOM 3638 N N . GLU B 1 169 ? -40.123 0.563 -44.554 1.00 63.87 169 GLU B N 1
ATOM 3639 C CA . GLU B 1 169 ? -39.893 0.941 -45.987 1.00 67.19 169 GLU B CA 1
ATOM 3640 C C . GLU B 1 169 ? -40.377 -0.196 -46.917 1.00 63.48 169 GLU B C 1
ATOM 3641 O O . GLU B 1 169 ? -41.227 0.058 -47.765 1.00 58.99 169 GLU B O 1
ATOM 3647 N N . GLN B 1 170 ? -39.845 -1.413 -46.755 1.00 62.04 170 GLN B N 1
ATOM 3648 C CA . GLN B 1 170 ? -40.216 -2.570 -47.626 1.00 61.89 170 GLN B CA 1
ATOM 3649 C C . GLN B 1 170 ? -41.433 -3.290 -47.057 1.00 56.91 170 GLN B C 1
ATOM 3650 O O . GLN B 1 170 ? -42.092 -4.005 -47.796 1.00 54.17 170 GLN B O 1
ATOM 3656 N N . GLY B 1 171 ? -41.709 -3.094 -45.772 1.00 56.16 171 GLY B N 1
ATOM 3657 C CA . GLY B 1 171 ? -42.847 -3.765 -45.101 1.00 53.36 171 GLY B CA 1
ATOM 3658 C C . GLY B 1 171 ? -42.680 -5.272 -45.115 1.00 50.81 171 GLY B C 1
ATOM 3659 O O . GLY B 1 171 ? -41.546 -5.759 -44.779 1.00 51.38 171 GLY B O 1
ATOM 3660 N N . TRP B 1 172 ? -43.731 -6.013 -45.481 1.00 48.30 172 TRP B N 1
ATOM 3661 C CA . TRP B 1 172 ? -43.707 -7.500 -45.401 1.00 46.29 172 TRP B CA 1
ATOM 3662 C C . TRP B 1 172 ? -42.949 -8.114 -46.600 1.00 47.04 172 TRP B C 1
ATOM 3663 O O . TRP B 1 172 ? -43.093 -7.597 -47.750 1.00 46.90 172 TRP B O 1
ATOM 3674 N N . VAL B 1 173 ? -42.173 -9.171 -46.354 1.00 46.02 173 VAL B N 1
ATOM 3675 C CA . VAL B 1 173 ? -41.520 -9.979 -47.426 1.00 48.60 173 VAL B CA 1
ATOM 3676 C C . VAL B 1 173 ? -41.687 -11.471 -47.151 1.00 50.46 173 VAL B C 1
ATOM 3677 O O . VAL B 1 173 ? -42.009 -11.888 -46.004 1.00 52.68 173 VAL B O 1
ATOM 3681 N N . ILE B 1 174 ? -41.479 -12.272 -48.167 1.00 48.05 174 ILE B N 1
ATOM 3682 C CA . ILE B 1 174 ? -41.641 -13.723 -47.972 1.00 50.63 174 ILE B CA 1
ATOM 3683 C C . ILE B 1 174 ? -40.227 -14.261 -47.772 1.00 50.77 174 ILE B C 1
ATOM 3684 O O . ILE B 1 174 ? -39.372 -14.068 -48.643 1.00 46.63 174 ILE B O 1
ATOM 3689 N N . THR B 1 175 ? -40.036 -14.915 -46.626 1.00 49.99 175 THR B N 1
ATOM 3690 C CA . THR B 1 175 ? -38.736 -15.435 -46.136 1.00 46.89 175 THR B CA 1
ATOM 3691 C C . THR B 1 175 ? -38.710 -16.952 -46.297 1.00 46.46 175 THR B C 1
ATOM 3692 O O . THR B 1 175 ? -37.671 -17.552 -46.031 1.00 45.54 175 THR B O 1
ATOM 3696 N N . SER B 1 176 ? -39.827 -17.546 -46.724 1.00 47.31 176 SER B N 1
ATOM 3697 C CA . SER B 1 176 ? -40.019 -19.016 -46.796 1.00 50.12 176 SER B CA 1
ATOM 3698 C C . SER B 1 176 ? -41.351 -19.327 -47.484 1.00 50.03 176 SER B C 1
ATOM 3699 O O . SER B 1 176 ? -42.358 -18.698 -47.170 1.00 50.97 176 SER B O 1
ATOM 3702 N N . GLY B 1 177 ? -41.336 -20.285 -48.407 1.00 51.68 177 GLY B N 1
ATOM 3703 C CA . GLY B 1 177 ? -42.545 -20.959 -48.917 1.00 51.18 177 GLY B CA 1
ATOM 3704 C C . GLY B 1 177 ? -42.261 -22.085 -49.900 1.00 47.67 177 GLY B C 1
ATOM 3705 O O . GLY B 1 177 ? -41.185 -22.633 -49.898 1.00 56.42 177 GLY B O 1
ATOM 3706 N N . VAL B 1 178 ? -43.236 -22.394 -50.711 1.00 45.15 178 VAL B N 1
ATOM 3707 C CA . VAL B 1 178 ? -43.138 -23.344 -51.855 1.00 51.35 178 VAL B CA 1
ATOM 3708 C C . VAL B 1 178 ? -44.174 -22.900 -52.884 1.00 53.12 178 VAL B C 1
ATOM 3709 O O . VAL B 1 178 ? -45.136 -22.186 -52.468 1.00 49.75 178 VAL B O 1
ATOM 3713 N N . GLY B 1 179 ? -43.984 -23.301 -54.145 1.00 56.81 179 GLY B N 1
ATOM 3714 C CA . GLY B 1 179 ? -44.982 -23.140 -55.222 1.00 62.55 179 GLY B CA 1
ATOM 3715 C C . GLY B 1 179 ? -45.308 -21.678 -55.441 1.00 68.05 179 GLY B C 1
ATOM 3716 O O . GLY B 1 179 ? -46.524 -21.292 -55.501 1.00 78.88 179 GLY B O 1
ATOM 3717 N N . LEU B 1 180 ? -44.264 -20.877 -55.556 1.00 67.51 180 LEU B N 1
ATOM 3718 C CA . LEU B 1 180 ? -44.418 -19.421 -55.684 1.00 69.59 180 LEU B CA 1
ATOM 3719 C C . LEU B 1 180 ? -44.042 -19.045 -57.110 1.00 79.55 180 LEU B C 1
ATOM 3720 O O . LEU B 1 180 ? -42.824 -19.007 -57.425 1.00 81.64 180 LEU B O 1
ATOM 3725 N N . GLY B 1 181 ? -45.061 -18.779 -57.929 1.00 87.60 181 GLY B N 1
ATOM 3726 C CA . GLY B 1 181 ? -44.884 -18.088 -59.218 1.00 94.03 181 GLY B CA 1
ATOM 3727 C C . GLY B 1 181 ? -44.868 -16.578 -59.035 1.00 98.68 181 GLY B C 1
ATOM 3728 O O . GLY B 1 181 ? -43.900 -16.015 -58.448 1.00 98.41 181 GLY B O 1
ATOM 3729 N N . GLN B 1 182 ? -45.919 -15.928 -59.525 1.00 99.25 182 GLN B N 1
ATOM 3730 C CA . GLN B 1 182 ? -46.066 -14.462 -59.429 1.00 94.48 182 GLN B CA 1
ATOM 3731 C C . GLN B 1 182 ? -47.261 -14.126 -58.546 1.00 87.23 182 GLN B C 1
ATOM 3732 O O . GLN B 1 182 ? -48.321 -14.794 -58.631 1.00 86.33 182 GLN B O 1
ATOM 3738 N N . GLY B 1 183 ? -47.075 -13.109 -57.723 1.00 81.96 183 GLY B N 1
ATOM 3739 C CA . GLY B 1 183 ? -48.196 -12.388 -57.110 1.00 78.35 183 GLY B CA 1
ATOM 3740 C C . GLY B 1 183 ? -48.864 -11.541 -58.162 1.00 81.24 183 GLY B C 1
ATOM 3741 O O . GLY B 1 183 ? -48.242 -11.266 -59.198 1.00 87.51 183 GLY B O 1
ATOM 3742 N N . ARG B 1 184 ? -50.094 -11.145 -57.892 1.00 78.63 184 ARG B N 1
ATOM 3743 C CA . ARG B 1 184 ? -50.870 -10.240 -58.753 1.00 78.41 184 ARG B CA 1
ATOM 3744 C C . ARG B 1 184 ? -51.239 -9.033 -57.912 1.00 78.41 184 ARG B C 1
ATOM 3745 O O . ARG B 1 184 ? -52.131 -9.159 -57.084 1.00 79.72 184 ARG B O 1
ATOM 3753 N N . VAL B 1 185 ? -50.570 -7.909 -58.123 1.00 83.47 185 VAL B N 1
ATOM 3754 C CA . VAL B 1 185 ? -51.096 -6.595 -57.640 1.00 88.54 185 VAL B CA 1
ATOM 3755 C C . VAL B 1 185 ? -52.186 -6.162 -58.625 1.00 91.07 185 VAL B C 1
ATOM 3756 O O . VAL B 1 185 ? -51.813 -5.702 -59.722 1.00 92.73 185 VAL B O 1
ATOM 3760 N N . TYR B 1 186 ? -53.462 -6.309 -58.234 1.00 93.88 186 TYR B N 1
ATOM 3761 C CA . TYR B 1 186 ? -54.650 -5.993 -59.080 1.00 103.19 186 TYR B CA 1
ATOM 3762 C C . TYR B 1 186 ? -54.903 -4.471 -59.151 1.00 104.07 186 TYR B C 1
ATOM 3763 O O . TYR B 1 186 ? -55.318 -3.836 -58.161 1.00 103.36 186 TYR B O 1
ATOM 3772 N N . SER B 1 187 ? -54.647 -3.898 -60.332 1.00 105.28 187 SER B N 1
ATOM 3773 C CA . SER B 1 187 ? -55.079 -2.534 -60.739 1.00 109.75 187 SER B CA 1
ATOM 3774 C C . SER B 1 187 ? -56.546 -2.585 -61.199 1.00 115.85 187 SER B C 1
ATOM 3775 O O . SER B 1 187 ? -56.833 -2.278 -62.385 1.00 113.02 187 SER B O 1
ATOM 3778 N N . ARG B 1 188 ? -57.428 -2.966 -60.263 1.00 120.48 188 ARG B N 1
ATOM 3779 C CA . ARG B 1 188 ? -58.914 -2.919 -60.360 1.00 126.90 188 ARG B CA 1
ATOM 3780 C C . ARG B 1 188 ? -59.472 -3.834 -61.473 1.00 128.86 188 ARG B C 1
ATOM 3781 O O . ARG B 1 188 ? -58.705 -4.554 -62.168 1.00 128.71 188 ARG B O 1
ATOM 3789 N N . GLU B 1 189 ? -60.798 -3.785 -61.616 1.00 127.48 189 GLU B N 1
ATOM 3790 C CA . GLU B 1 189 ? -61.551 -4.649 -62.559 1.00 125.82 189 GLU B CA 1
ATOM 3791 C C . GLU B 1 189 ? -62.007 -3.777 -63.722 1.00 131.00 189 GLU B C 1
ATOM 3792 O O . GLU B 1 189 ? -62.805 -2.864 -63.468 1.00 140.73 189 GLU B O 1
ATOM 3798 N N . ILE B 1 190 ? -61.515 -4.055 -64.938 1.00 131.81 190 ILE B N 1
ATOM 3799 C CA . ILE B 1 190 ? -61.769 -3.190 -66.138 1.00 137.53 190 ILE B CA 1
ATOM 3800 C C . ILE B 1 190 ? -63.104 -3.571 -66.802 1.00 137.19 190 ILE B C 1
ATOM 3801 O O . ILE B 1 190 ? -63.793 -2.665 -67.363 1.00 142.78 190 ILE B O 1
ATOM 3806 N N . PHE B 1 191 ? -63.463 -4.854 -66.748 1.00 128.78 191 PHE B N 1
ATOM 3807 C CA . PHE B 1 191 ? -64.662 -5.390 -67.448 1.00 130.51 191 PHE B CA 1
ATOM 3808 C C . PHE B 1 191 ? -65.358 -6.425 -66.564 1.00 126.59 191 PHE B C 1
ATOM 3809 O O . PHE B 1 191 ? -64.677 -7.320 -66.048 1.00 122.63 191 PHE B O 1
ATOM 3817 N N . THR B 1 192 ? -66.678 -6.276 -66.420 1.00 130.22 192 THR B N 1
ATOM 3818 C CA . THR B 1 192 ? -67.549 -7.145 -65.581 1.00 130.18 192 THR B CA 1
ATOM 3819 C C . THR B 1 192 ? -68.973 -7.135 -66.130 1.00 134.78 192 THR B C 1
ATOM 3820 O O . THR B 1 192 ? -69.663 -6.122 -65.941 1.00 135.92 192 THR B O 1
ATOM 3824 N N . GLN B 1 193 ? -69.381 -8.227 -66.781 1.00 138.18 193 GLN B N 1
ATOM 3825 C CA . GLN B 1 193 ? -70.604 -8.261 -67.639 1.00 146.64 193 GLN B CA 1
ATOM 3826 C C . GLN B 1 193 ? -71.189 -9.687 -67.698 1.00 148.72 193 GLN B C 1
ATOM 3827 O O . GLN B 1 193 ? -70.532 -10.577 -68.295 1.00 152.19 193 GLN B O 1
ATOM 3833 N N . ILE B 1 194 ? -72.381 -9.874 -67.094 1.00 147.24 194 ILE B N 1
ATOM 3834 C CA . ILE B 1 194 ? -73.230 -11.114 -67.134 1.00 143.61 194 ILE B CA 1
ATOM 3835 C C . ILE B 1 194 ? -73.494 -11.470 -68.597 1.00 146.24 194 ILE B C 1
ATOM 3836 O O . ILE B 1 194 ? -74.013 -10.604 -69.292 1.00 150.37 194 ILE B O 1
ATOM 3838 N N . LEU B 1 195 ? -73.148 -12.691 -69.027 1.00 147.86 195 LEU B N 1
ATOM 3839 C CA . LEU B 1 195 ? -73.037 -13.063 -70.469 1.00 157.49 195 LEU B CA 1
ATOM 3840 C C . LEU B 1 195 ? -74.389 -13.520 -71.061 1.00 161.60 195 LEU B C 1
ATOM 3841 O O . LEU B 1 195 ? -74.781 -14.701 -70.956 1.00 160.06 195 LEU B O 1
ATOM 3846 N N . ALA B 1 196 ? -75.094 -12.581 -71.682 1.00 166.10 196 ALA B N 1
ATOM 3847 C CA . ALA B 1 196 ? -76.401 -12.816 -72.340 1.00 176.35 196 ALA B CA 1
ATOM 3848 C C . ALA B 1 196 ? -76.300 -13.991 -73.325 1.00 183.57 196 ALA B C 1
ATOM 3849 O O . ALA B 1 196 ? -77.112 -14.938 -73.215 1.00 193.16 196 ALA B O 1
ATOM 3851 N N . SER B 1 197 ? -75.336 -13.925 -74.251 1.00 184.36 197 SER B N 1
ATOM 3852 C CA . SER B 1 197 ? -75.127 -14.935 -75.336 1.00 184.16 197 SER B CA 1
ATOM 3853 C C . SER B 1 197 ? -73.653 -15.373 -75.394 1.00 180.88 197 SER B C 1
ATOM 3854 O O . SER B 1 197 ? -72.773 -14.539 -75.071 1.00 181.18 197 SER B O 1
ATOM 3857 N N . GLU B 1 198 ? -73.406 -16.633 -75.789 1.00 177.78 198 GLU B N 1
ATOM 3858 C CA . GLU B 1 198 ? -72.057 -17.267 -75.890 1.00 169.86 198 GLU B CA 1
ATOM 3859 C C . GLU B 1 198 ? -71.075 -16.296 -76.558 1.00 168.42 198 GLU B C 1
ATOM 3860 O O . GLU B 1 198 ? -71.324 -15.893 -77.724 1.00 172.64 198 GLU B O 1
ATOM 3866 N N . THR B 1 199 ? -70.006 -15.945 -75.832 1.00 159.57 199 THR B N 1
ATOM 3867 C CA . THR B 1 199 ? -69.069 -14.845 -76.203 1.00 158.51 199 THR B CA 1
ATOM 3868 C C . THR B 1 199 ? -68.015 -15.375 -77.170 1.00 160.77 199 THR B C 1
ATOM 3869 O O . THR B 1 199 ? -67.958 -14.914 -78.323 1.00 171.59 199 THR B O 1
ATOM 3871 N N . SER B 1 200 ? -67.219 -16.315 -76.687 1.00 155.93 200 SER B N 1
ATOM 3872 C CA . SER B 1 200 ? -66.075 -16.937 -77.402 1.00 157.68 200 SER B CA 1
ATOM 3873 C C . SER B 1 200 ? -65.078 -15.849 -77.816 1.00 160.21 200 SER B C 1
ATOM 3874 O O . SER B 1 200 ? -64.042 -16.185 -78.431 1.00 159.38 200 SER B O 1
ATOM 3877 N N . ALA B 1 201 ? -65.392 -14.594 -77.482 1.00 163.73 201 ALA B N 1
ATOM 3878 C CA . ALA B 1 201 ? -64.533 -13.417 -77.752 1.00 168.26 201 ALA B CA 1
ATOM 3879 C C . ALA B 1 201 ? -64.987 -12.261 -76.860 1.00 170.13 201 ALA B C 1
ATOM 3880 O O . ALA B 1 201 ? -66.108 -12.368 -76.327 1.00 172.17 201 ALA B O 1
ATOM 3882 N N . VAL B 1 202 ? -64.174 -11.210 -76.698 1.00 171.71 202 VAL B N 1
ATOM 3883 C CA . VAL B 1 202 ? -64.565 -10.085 -75.788 1.00 168.65 202 VAL B CA 1
ATOM 3884 C C . VAL B 1 202 ? -64.052 -8.740 -76.307 1.00 172.62 202 VAL B C 1
ATOM 3885 O O . VAL B 1 202 ? -63.192 -8.738 -77.208 1.00 176.55 202 VAL B O 1
ATOM 3887 N N . THR B 1 203 ? -64.575 -7.640 -75.746 1.00 172.55 203 THR B N 1
ATOM 3888 C CA . THR B 1 203 ? -64.144 -6.257 -76.094 1.00 173.25 203 THR B CA 1
ATOM 3889 C C . THR B 1 203 ? -64.150 -5.349 -74.864 1.00 171.57 203 THR B C 1
ATOM 3890 O O . THR B 1 203 ? -65.265 -4.983 -74.417 1.00 174.54 203 THR B O 1
ATOM 3894 N N . LEU B 1 204 ? -62.950 -5.014 -74.363 1.00 168.47 204 LEU B N 1
ATOM 3895 C CA . LEU B 1 204 ? -62.732 -4.107 -73.192 1.00 163.17 204 LEU B CA 1
ATOM 3896 C C . LEU B 1 204 ? -62.885 -2.640 -73.633 1.00 170.53 204 LEU B C 1
ATOM 3897 O O . LEU B 1 204 ? -62.709 -2.358 -74.853 1.00 176.68 204 LEU B O 1
ATOM 3899 N N . ASN B 1 205 ? -63.201 -1.743 -72.683 1.00 168.09 205 ASN B N 1
ATOM 3900 C CA . ASN B 1 205 ? -63.383 -0.279 -72.924 1.00 170.23 205 ASN B CA 1
ATOM 3901 C C . ASN B 1 205 ? -62.084 0.311 -73.482 1.00 169.75 205 ASN B C 1
ATOM 3902 O O . ASN B 1 205 ? -62.164 1.218 -74.329 1.00 174.29 205 ASN B O 1
ATOM 3907 N N . THR B 1 206 ? -60.942 -0.199 -73.010 1.00 163.29 206 THR B N 1
ATOM 3908 C CA . THR B 1 206 ? -59.592 0.357 -73.292 1.00 163.23 206 THR B CA 1
ATOM 3909 C C . THR B 1 206 ? -58.627 -0.829 -73.426 1.00 160.34 206 THR B C 1
ATOM 3910 O O . THR B 1 206 ? -58.886 -1.881 -72.827 1.00 153.58 206 THR B O 1
ATOM 3914 N N . PRO B 1 207 ? -57.506 -0.715 -74.197 1.00 161.00 207 PRO B N 1
ATOM 3915 C CA . PRO B 1 207 ? -56.538 -1.818 -74.338 1.00 155.98 207 PRO B CA 1
ATOM 3916 C C . PRO B 1 207 ? -55.674 -2.141 -73.113 1.00 148.34 207 PRO B C 1
ATOM 3917 O O . PRO B 1 207 ? -55.058 -1.245 -72.534 1.00 145.14 207 PRO B O 1
ATOM 3921 N N . PRO B 1 208 ? -55.599 -3.429 -72.680 1.00 143.61 208 PRO B N 1
ATOM 3922 C CA . PRO B 1 208 ? -54.800 -3.815 -71.511 1.00 137.40 208 PRO B CA 1
ATOM 3923 C C . PRO B 1 208 ? -53.323 -4.173 -71.789 1.00 137.08 208 PRO B C 1
ATOM 3924 O O . PRO B 1 208 ? -52.844 -4.064 -72.922 1.00 136.25 208 PRO B O 1
ATOM 3928 N N . THR B 1 209 ? -52.625 -4.598 -70.730 1.00 132.89 209 THR B N 1
ATOM 3929 C CA . THR B 1 209 ? -51.169 -4.919 -70.737 1.00 132.10 209 THR B CA 1
ATOM 3930 C C . THR B 1 209 ? -50.992 -6.402 -70.335 1.00 128.44 209 THR B C 1
ATOM 3931 O O . THR B 1 209 ? -50.253 -7.120 -71.064 1.00 130.81 209 THR B O 1
ATOM 3935 N N . ILE B 1 210 ? -51.633 -6.843 -69.237 1.00 120.24 210 ILE B N 1
ATOM 3936 C CA . ILE B 1 210 ? -51.599 -8.247 -68.712 1.00 113.77 210 ILE B CA 1
ATOM 3937 C C . ILE B 1 210 ? -52.804 -8.435 -67.777 1.00 110.57 210 ILE B C 1
ATOM 3938 O O . ILE B 1 210 ? -52.997 -7.602 -66.865 1.00 107.90 210 ILE B O 1
ATOM 3943 N N . VAL B 1 211 ? -53.591 -9.496 -67.995 1.00 111.64 211 VAL B N 1
ATOM 3944 C CA . VAL B 1 211 ? -54.918 -9.667 -67.317 1.00 110.58 211 VAL B CA 1
ATOM 3945 C C . VAL B 1 211 ? -55.216 -11.124 -66.954 1.00 107.16 211 VAL B C 1
ATOM 3946 O O . VAL B 1 211 ? -54.695 -12.020 -67.613 1.00 111.15 211 VAL B O 1
ATOM 3950 N N . ASP B 1 212 ? -56.042 -11.312 -65.921 1.00 102.57 212 ASP B N 1
ATOM 3951 C CA . ASP B 1 212 ? -56.711 -12.593 -65.570 1.00 101.00 212 ASP B CA 1
ATOM 3952 C C . ASP B 1 212 ? -58.211 -12.447 -65.796 1.00 104.68 212 ASP B C 1
ATOM 3953 O O . ASP B 1 212 ? -58.656 -11.301 -65.964 1.00 108.75 212 ASP B O 1
ATOM 3958 N N . VAL B 1 213 ? -58.942 -13.569 -65.798 1.00 103.83 213 VAL B N 1
ATOM 3959 C CA . VAL B 1 213 ? -60.369 -13.641 -66.239 1.00 104.41 213 VAL B CA 1
ATOM 3960 C C . VAL B 1 213 ? -61.152 -14.518 -65.267 1.00 100.10 213 VAL B C 1
ATOM 3961 O O . VAL B 1 213 ? -60.659 -15.609 -64.980 1.00 95.26 213 VAL B O 1
ATOM 3965 N N . TYR B 1 214 ? -62.313 -14.045 -64.797 1.00 99.88 214 TYR B N 1
ATOM 3966 C CA . TYR B 1 214 ? -63.129 -14.752 -63.766 1.00 99.12 214 TYR B CA 1
ATOM 3967 C C . TYR B 1 214 ? -64.483 -15.163 -64.327 1.00 102.94 214 TYR B C 1
ATOM 3968 O O . TYR B 1 214 ? -65.348 -14.295 -64.504 1.00 105.92 214 TYR B O 1
ATOM 3977 N N . ALA B 1 215 ? -64.628 -16.462 -64.588 1.00 104.52 215 ALA B N 1
ATOM 3978 C CA . ALA B 1 215 ? -65.863 -17.083 -65.116 1.00 109.62 215 ALA B CA 1
ATOM 3979 C C . ALA B 1 215 ? -66.577 -17.852 -63.997 1.00 110.07 215 ALA B C 1
ATOM 3980 O O . ALA B 1 215 ? -66.005 -18.821 -63.479 1.00 111.71 215 ALA B O 1
ATOM 3982 N N . ASP B 1 216 ? -67.788 -17.438 -63.632 1.00 113.25 216 ASP B N 1
ATOM 3983 C CA . ASP B 1 216 ? -68.599 -18.055 -62.545 1.00 111.96 216 ASP B CA 1
ATOM 3984 C C . ASP B 1 216 ? -67.835 -17.984 -61.238 1.00 101.40 216 ASP B C 1
ATOM 3985 O O . ASP B 1 216 ? -67.857 -18.995 -60.538 1.00 96.91 216 ASP B O 1
ATOM 3990 N N . GLY B 1 217 ? -67.210 -16.840 -60.957 1.00 100.29 217 GLY B N 1
ATOM 3991 C CA . GLY B 1 217 ? -66.480 -16.629 -59.681 1.00 99.17 217 GLY B CA 1
ATOM 3992 C C . GLY B 1 217 ? -65.218 -17.491 -59.582 1.00 95.30 217 GLY B C 1
ATOM 3993 O O . GLY B 1 217 ? -64.591 -17.497 -58.493 1.00 86.24 217 GLY B O 1
ATOM 3994 N N . LYS B 1 218 ? -64.896 -18.171 -60.695 1.00 98.30 218 LYS B N 1
ATOM 3995 C CA . LYS B 1 218 ? -63.718 -19.067 -60.879 1.00 92.54 218 LYS B CA 1
ATOM 3996 C C . LYS B 1 218 ? -62.729 -18.403 -61.824 1.00 89.26 218 LYS B C 1
ATOM 3997 O O . LYS B 1 218 ? -63.153 -17.859 -62.842 1.00 91.39 218 LYS B O 1
ATOM 4003 N N . ARG 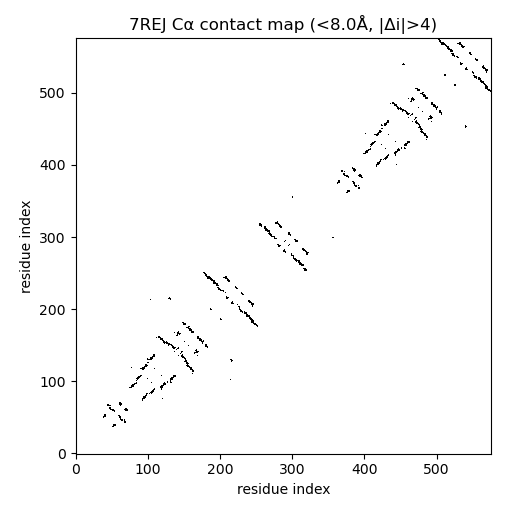B 1 219 ? -61.454 -18.461 -61.475 1.00 86.35 219 ARG B N 1
ATOM 4004 C CA . ARG B 1 219 ? -60.380 -17.920 -62.337 1.00 88.16 219 ARG B CA 1
ATOM 4005 C C . ARG B 1 219 ? -60.113 -18.936 -63.451 1.00 92.49 219 ARG B C 1
ATOM 4006 O O . ARG B 1 219 ? -60.136 -20.160 -63.158 1.00 93.31 219 ARG B O 1
ATOM 4014 N N . LEU B 1 220 ? -59.872 -18.433 -64.668 1.00 96.75 220 LEU B N 1
ATOM 4015 C CA . LEU B 1 220 ? -59.719 -19.221 -65.923 1.00 101.23 220 LEU B CA 1
ATOM 4016 C C . LEU B 1 220 ? -58.232 -19.379 -66.217 1.00 98.28 220 LEU B C 1
ATOM 4017 O O . LEU B 1 220 ? -57.561 -18.357 -66.362 1.00 96.33 220 LEU B O 1
ATOM 4022 N N . ALA B 1 221 ? -57.737 -20.604 -66.301 1.00 100.65 221 ALA B N 1
ATOM 4023 C CA . ALA B 1 221 ? -56.300 -20.854 -66.557 1.00 104.43 221 ALA B CA 1
ATOM 4024 C C . ALA B 1 221 ? -55.807 -19.972 -67.729 1.00 110.55 221 ALA B C 1
ATOM 4025 O O . ALA B 1 221 ? -56.664 -19.485 -68.535 1.00 108.56 221 ALA B O 1
ATOM 4027 N N . GLU B 1 222 ? -54.476 -19.782 -67.813 1.00 111.45 222 GLU B N 1
ATOM 4028 C CA . GLU B 1 222 ? -53.802 -18.871 -68.793 1.00 113.75 222 GLU B CA 1
ATOM 4029 C C . GLU B 1 222 ? -54.045 -19.349 -70.243 1.00 124.11 222 GLU B C 1
ATOM 4030 O O . GLU B 1 222 ? -54.017 -18.487 -71.162 1.00 133.68 222 GLU B O 1
ATOM 4032 N N . SER B 1 223 ? -54.275 -20.658 -70.459 1.00 126.13 223 SER B N 1
ATOM 4033 C CA . SER B 1 223 ? -54.275 -21.346 -71.784 1.00 127.48 223 SER B CA 1
ATOM 4034 C C . SER B 1 223 ? -55.675 -21.420 -72.395 1.00 130.42 223 SER B C 1
ATOM 4035 O O . SER B 1 223 ? -55.770 -21.797 -73.576 1.00 137.25 223 SER B O 1
ATOM 4038 N N . LYS B 1 224 ? -56.717 -21.078 -71.633 1.00 127.90 224 LYS B N 1
ATOM 4039 C CA . LYS B 1 224 ? -58.131 -21.169 -72.091 1.00 130.39 224 LYS B CA 1
ATOM 4040 C C . LYS B 1 224 ? -58.532 -19.903 -72.862 1.00 134.66 224 LYS B C 1
ATOM 4041 O O . LYS B 1 224 ? -59.602 -19.926 -73.529 1.00 135.55 224 LYS B O 1
ATOM 4047 N N . TYR B 1 225 ? -57.710 -18.846 -72.775 1.00 135.34 225 TYR B N 1
ATOM 4048 C CA . TYR B 1 225 ? -57.935 -17.556 -73.482 1.00 138.37 225 TYR B CA 1
ATOM 4049 C C . TYR B 1 225 ? -56.614 -16.977 -74.009 1.00 140.72 225 TYR B C 1
ATOM 4050 O O . TYR B 1 225 ? -55.549 -17.196 -73.377 1.00 134.06 225 TYR B O 1
ATOM 4059 N N . SER B 1 226 ? -56.708 -16.259 -75.138 1.00 147.72 226 SER B N 1
ATOM 4060 C CA . SER B 1 226 ? -55.611 -15.478 -75.785 1.00 151.24 226 SER B CA 1
ATOM 4061 C C . SER B 1 226 ? -55.932 -13.975 -75.791 1.00 153.53 226 SER B C 1
ATOM 4062 O O . SER B 1 226 ? -57.122 -13.618 -75.943 1.00 156.29 226 SER B O 1
ATOM 4064 N N . LEU B 1 227 ? -54.899 -13.137 -75.631 1.00 152.11 227 LEU B N 1
ATOM 4065 C CA . LEU B 1 227 ? -55.005 -11.650 -75.624 1.00 152.90 227 LEU B CA 1
ATOM 4066 C C . LEU B 1 227 ? -54.012 -11.064 -76.635 1.00 156.09 227 LEU B C 1
ATOM 4067 O O . LEU B 1 227 ? -52.846 -11.498 -76.674 1.00 155.22 227 LEU B O 1
ATOM 4072 N N . ASP B 1 228 ? -54.489 -10.106 -77.421 1.00 160.39 228 ASP B N 1
ATOM 4073 C CA . ASP B 1 228 ? -53.719 -9.440 -78.507 1.00 166.88 228 ASP B CA 1
ATOM 4074 C C . ASP B 1 228 ? -54.265 -8.017 -78.684 1.00 170.11 228 ASP B C 1
ATOM 4075 O O . ASP B 1 228 ? -55.290 -7.869 -79.382 1.00 174.66 228 ASP B O 1
ATOM 4080 N N . GLY B 1 229 ? -53.615 -7.013 -78.081 1.00 167.84 229 GLY B N 1
ATOM 4081 C CA . GLY B 1 229 ? -54.160 -5.642 -77.993 1.00 171.04 229 GLY B CA 1
ATOM 4082 C C . GLY B 1 229 ? -55.485 -5.619 -77.236 1.00 171.38 229 GLY B C 1
ATOM 4083 O O . GLY B 1 229 ? -55.519 -6.182 -76.108 1.00 161.87 229 GLY B O 1
ATOM 4084 N N . ASN B 1 230 ? -56.536 -5.002 -77.816 1.00 180.65 230 ASN B N 1
ATOM 4085 C CA . ASN B 1 230 ? -57.890 -4.855 -77.189 1.00 179.99 230 ASN B CA 1
ATOM 4086 C C . ASN B 1 230 ? -58.828 -5.999 -77.622 1.00 178.83 230 ASN B C 1
ATOM 4087 O O . ASN B 1 230 ? -60.049 -5.895 -77.349 1.00 176.98 230 ASN B O 1
ATOM 4092 N N . VAL B 1 231 ? -58.281 -7.040 -78.267 1.00 177.07 231 VAL B N 1
ATOM 4093 C CA . VAL B 1 231 ? -59.022 -8.241 -78.776 1.00 175.46 231 VAL B CA 1
ATOM 4094 C C . VAL B 1 231 ? -58.790 -9.421 -77.810 1.00 169.43 231 VAL B C 1
ATOM 4095 O O . VAL B 1 231 ? -57.708 -10.066 -77.884 1.00 169.23 231 VAL B O 1
ATOM 4099 N N . ILE B 1 232 ? -59.778 -9.685 -76.940 1.00 162.92 232 ILE B N 1
ATOM 4100 C CA . ILE B 1 232 ? -59.853 -10.921 -76.097 1.00 154.41 232 ILE B CA 1
ATOM 4101 C C . ILE B 1 232 ? -60.447 -12.048 -76.953 1.00 157.43 232 ILE B C 1
ATOM 4102 O O . ILE B 1 232 ? -61.314 -11.766 -77.804 1.00 167.40 232 ILE B O 1
ATOM 4107 N N . THR B 1 233 ? -59.985 -13.282 -76.725 1.00 152.55 233 THR B N 1
ATOM 4108 C CA . THR B 1 233 ? -60.372 -14.481 -77.518 1.00 153.72 233 THR B CA 1
ATOM 4109 C C . THR B 1 233 ? -60.406 -15.711 -76.596 1.00 150.74 233 THR B C 1
ATOM 4110 O O . THR B 1 233 ? -59.344 -16.057 -75.987 1.00 143.68 233 THR B O 1
ATOM 4114 N N . PHE B 1 234 ? -61.588 -16.339 -76.506 1.00 155.61 234 PHE B N 1
ATOM 4115 C CA . PHE B 1 234 ? -61.829 -17.587 -75.720 1.00 153.65 234 PHE B CA 1
ATOM 4116 C C . PHE B 1 234 ? -61.732 -18.796 -76.658 1.00 157.91 234 PHE B C 1
ATOM 4117 O O . PHE B 1 234 ? -62.359 -18.779 -77.751 1.00 161.02 234 PHE B O 1
ATOM 4125 N N . SER B 1 235 ? -60.967 -19.811 -76.236 1.00 156.85 235 SER B N 1
ATOM 4126 C CA . SER B 1 235 ? -60.635 -21.023 -77.045 1.00 161.61 235 SER B CA 1
ATOM 4127 C C . SER B 1 235 ? -60.273 -22.186 -76.115 1.00 155.01 235 SER B C 1
ATOM 4128 O O . SER B 1 235 ? -59.114 -22.336 -75.729 1.00 156.00 235 SER B O 1
ATOM 4131 N N . PRO B 1 236 ? -61.238 -23.054 -75.717 1.00 148.37 236 PRO B N 1
ATOM 4132 C CA . PRO B 1 236 ? -62.523 -23.182 -76.403 1.00 151.13 236 PRO B CA 1
ATOM 4133 C C . PRO B 1 236 ? -63.490 -22.006 -76.216 1.00 151.42 236 PRO B C 1
ATOM 4134 O O . PRO B 1 236 ? -63.277 -21.169 -75.342 1.00 142.44 236 PRO B O 1
ATOM 4138 N N . SER B 1 237 ? -64.532 -21.989 -77.057 1.00 159.16 237 SER B N 1
ATOM 4139 C CA . SER B 1 237 ? -65.660 -21.017 -76.974 1.00 162.49 237 SER B CA 1
ATOM 4140 C C . SER B 1 237 ? -66.233 -20.990 -75.535 1.00 159.15 237 SER B C 1
ATOM 4141 O O . SER B 1 237 ? -65.863 -21.882 -74.727 1.00 152.62 237 SER B O 1
ATOM 4144 N N . LEU B 1 238 ? -67.098 -20.013 -75.218 1.00 161.78 238 LEU B N 1
ATOM 4145 C CA . LEU B 1 238 ? -67.516 -19.666 -73.824 1.00 155.90 238 LEU B CA 1
ATOM 4146 C C . LEU B 1 238 ? -69.043 -19.737 -73.695 1.00 163.06 238 LEU B C 1
ATOM 4147 O O . LEU B 1 238 ? -69.758 -18.962 -74.347 1.00 168.49 238 LEU B O 1
ATOM 4152 N N . PRO B 1 239 ? -69.592 -20.665 -72.856 1.00 161.08 239 PRO B N 1
ATOM 4153 C CA . PRO B 1 239 ? -71.022 -20.687 -72.535 1.00 161.44 239 PRO B CA 1
ATOM 4154 C C . PRO B 1 239 ? -71.587 -19.370 -71.988 1.00 160.84 239 PRO B C 1
ATOM 4155 O O . PRO B 1 239 ? -70.854 -18.658 -71.306 1.00 156.14 239 PRO B O 1
ATOM 4159 N N . ALA B 1 240 ? -72.861 -19.113 -72.311 1.00 163.38 240 ALA B N 1
ATOM 4160 C CA . ALA B 1 240 ? -73.651 -17.946 -71.851 1.00 164.54 240 ALA B CA 1
ATOM 4161 C C . ALA B 1 240 ? -74.200 -18.199 -70.441 1.00 165.65 240 ALA B C 1
ATOM 4162 O O . ALA B 1 240 ? -74.088 -19.351 -69.949 1.00 168.07 240 ALA B O 1
ATOM 4164 N N . SER B 1 241 ? -74.767 -17.141 -69.841 1.00 167.24 241 SER B N 1
ATOM 4165 C CA . SER B 1 241 ? -75.463 -17.101 -68.519 1.00 161.26 241 SER B CA 1
ATOM 4166 C C . SER B 1 241 ? -74.432 -17.178 -67.382 1.00 153.18 241 SER B C 1
ATOM 4167 O O . SER B 1 241 ? -74.789 -17.677 -66.293 1.00 150.90 241 SER B O 1
ATOM 4170 N N . THR B 1 242 ? -73.207 -16.699 -67.638 1.00 150.25 242 THR B N 1
ATOM 4171 C CA . THR B 1 242 ? -72.053 -16.683 -66.684 1.00 146.47 242 THR B CA 1
ATOM 4172 C C . THR B 1 242 ? -71.805 -15.249 -66.172 1.00 145.75 242 THR B C 1
ATOM 4173 O O . THR B 1 242 ? -72.060 -14.296 -66.943 1.00 153.79 242 THR B O 1
ATOM 4177 N N . GLU B 1 243 ? -71.330 -15.082 -64.930 1.00 139.54 243 GLU B N 1
ATOM 4178 C CA . GLU B 1 243 ? -70.859 -13.760 -64.424 1.00 139.62 243 GLU B CA 1
ATOM 4179 C C . GLU B 1 243 ? -69.362 -13.631 -64.752 1.00 134.27 243 GLU B C 1
ATOM 4180 O O . GLU B 1 243 ? -68.517 -13.891 -63.868 1.00 133.94 243 GLU B O 1
ATOM 4186 N N . LEU B 1 244 ? -69.039 -13.241 -65.987 1.00 131.56 244 LEU B N 1
ATOM 4187 C CA . LEU B 1 244 ? -67.636 -13.043 -66.435 1.00 127.22 244 LEU B CA 1
ATOM 4188 C C . LEU B 1 244 ? -67.094 -11.703 -65.906 1.00 126.93 244 LEU B C 1
ATOM 4189 O O . LEU B 1 244 ? -67.749 -10.660 -66.114 1.00 129.76 244 LEU B O 1
ATOM 4194 N N . GLN B 1 245 ? -65.932 -11.738 -65.241 1.00 125.94 245 GLN B N 1
ATOM 4195 C CA . GLN B 1 245 ? -65.095 -10.545 -64.904 1.00 125.13 245 GLN B CA 1
ATOM 4196 C C . GLN B 1 245 ? -63.754 -10.661 -65.647 1.00 127.71 245 GLN B C 1
ATOM 4197 O O . GLN B 1 245 ? -63.374 -11.797 -66.006 1.00 135.22 245 GLN B O 1
ATOM 4203 N N . VAL B 1 246 ? -63.071 -9.534 -65.867 1.00 126.34 246 VAL B N 1
ATOM 4204 C CA . VAL B 1 246 ? -61.670 -9.494 -66.392 1.00 123.66 246 VAL B CA 1
ATOM 4205 C C . VAL B 1 246 ? -60.898 -8.460 -65.577 1.00 119.60 246 VAL B C 1
ATOM 4206 O O . VAL B 1 246 ? -61.452 -7.358 -65.417 1.00 122.61 246 VAL B O 1
ATOM 4210 N N . ILE B 1 247 ? -59.693 -8.800 -65.094 1.00 113.55 247 ILE B N 1
ATOM 4211 C CA . ILE B 1 247 ? -58.942 -7.913 -64.155 1.00 108.08 247 ILE B CA 1
ATOM 4212 C C . ILE B 1 247 ? -57.502 -7.683 -64.630 1.00 104.52 247 ILE B C 1
ATOM 4213 O O . ILE B 1 247 ? -56.717 -8.655 -64.751 1.00 102.13 247 ILE B O 1
ATOM 4218 N N . GLU B 1 248 ? -57.182 -6.416 -64.887 1.00 104.73 248 GLU B N 1
ATOM 4219 C CA . GLU B 1 248 ? -55.815 -5.947 -65.213 1.00 105.77 248 GLU B CA 1
ATOM 4220 C C . GLU B 1 248 ? -54.992 -6.027 -63.929 1.00 99.73 248 GLU B C 1
ATOM 4221 O O . GLU B 1 248 ? -55.578 -5.857 -62.839 1.00 98.16 248 GLU B O 1
ATOM 4227 N N . TYR B 1 249 ? -53.688 -6.277 -64.038 1.00 95.85 249 TYR B N 1
ATOM 4228 C CA . TYR B 1 249 ? -52.826 -6.545 -62.857 1.00 90.97 249 TYR B CA 1
ATOM 4229 C C . TYR B 1 249 ? -51.350 -6.458 -63.254 1.00 92.60 249 TYR B C 1
ATOM 4230 O O . TYR B 1 249 ? -51.022 -6.936 -64.361 1.00 93.51 249 TYR B O 1
ATOM 4239 N N . THR B 1 250 ? -50.517 -5.869 -62.371 1.00 94.01 250 THR B N 1
ATOM 4240 C CA . THR B 1 250 ? -49.028 -5.967 -62.393 1.00 95.13 250 THR B CA 1
ATOM 4241 C C . THR B 1 250 ? -48.573 -7.174 -61.571 1.00 90.96 250 THR B C 1
ATOM 4242 O O . THR B 1 250 ? -48.864 -7.275 -60.379 1.00 84.42 250 THR B O 1
ATOM 4246 N N . PRO B 1 251 ? -47.841 -8.136 -62.178 1.00 93.39 251 PRO B N 1
ATOM 4247 C CA . PRO B 1 251 ? -47.229 -9.221 -61.413 1.00 92.48 251 PRO B CA 1
ATOM 4248 C C . PRO B 1 251 ? -45.941 -8.840 -60.671 1.00 92.23 251 PRO B C 1
ATOM 4249 O O . PRO B 1 251 ? -45.195 -8.033 -61.196 1.00 96.28 251 PRO B O 1
ATOM 4253 N N . ILE B 1 252 ? -45.739 -9.435 -59.488 1.00 91.13 252 ILE B N 1
ATOM 4254 C CA . ILE B 1 252 ? -44.454 -9.448 -58.720 1.00 92.37 252 ILE B CA 1
ATOM 4255 C C . ILE B 1 252 ? -43.872 -10.868 -58.750 1.00 91.91 252 ILE B C 1
ATOM 4256 O O . ILE B 1 252 ? -44.658 -11.844 -58.534 1.00 85.26 252 ILE B O 1
ATOM 4261 N N . GLN B 1 253 ? -42.558 -10.979 -59.003 1.00 95.86 253 GLN B N 1
ATOM 4262 C CA . GLN B 1 253 ? -41.831 -12.278 -59.081 1.00 99.93 253 GLN B CA 1
ATOM 4263 C C . GLN B 1 253 ? -41.469 -12.736 -57.664 1.00 95.65 253 GLN B C 1
ATOM 4264 O O . GLN B 1 253 ? -40.446 -12.255 -57.141 1.00 92.62 253 GLN B O 1
ATOM 4270 N N . LEU B 1 254 ? -42.272 -13.628 -57.066 1.00 97.37 254 LEU B N 1
ATOM 4271 C CA . LEU B 1 254 ? -42.074 -14.088 -55.657 1.00 93.58 254 LEU B CA 1
ATOM 4272 C C . LEU B 1 254 ? -40.912 -15.084 -55.625 1.00 93.85 254 LEU B C 1
ATOM 4273 O O . LEU B 1 254 ? -39.982 -14.885 -54.806 1.00 87.95 254 LEU B O 1
ATOM 4278 N N . GLY B 1 255 ? -41.016 -16.094 -56.503 1.00 96.20 255 GLY B N 1
ATOM 4279 C CA . GLY B 1 255 ? -40.040 -17.175 -56.743 1.00 95.18 255 GLY B CA 1
ATOM 4280 C C . GLY B 1 255 ? -39.586 -17.214 -58.190 1.00 92.85 255 GLY B C 1
ATOM 4281 O O . GLY B 1 255 ? -38.576 -16.574 -58.420 1.00 89.37 255 GLY B O 1
#

Radius of gyration: 36.67 Å; Cα contacts (8 Å, |Δi|>4): 1246; chains: 2; bounding box: 70×79×113 Å

Foldseek 3Di:
DDPDDDDVVDDDDDDDDDDPDDDDDDDDDDDPVDDDFFAEDDDQDDDAPRWHQDPVQRATWGQHPPRTTAGPPHAAEAEDEDDADQEEEDAFRYEYEDACVPAAHEYEYDDDDDFFRKYKYFLNVQACLWHWYWYAPDCAAAQQHRFIKIFNGGGKMWMWTQRDRRRGTYTPDMDRGFWIWRWDDQQDWDQAAAWDQKDFTPAFADDKWKAWQRTTDDCVQWDRDGRMIGGVVTDGHRITITITHTDIDGDPPFKDWAPNQWAPWQDFKDADPDQAPDWQWKQKQNRIDGDPGQWDADRVRRIIGGPGIGHGRIGMMTGTPPPD/DCPDDDDPVDDDDPDDDDDPDDDDPDDDDDDPPDDDFFAEDDDQDDDAQHWHQDPVVSFTWGQHPPPGTDGPVDADAAEDEDDADQEEEFAFRHEYEYEQVVAAHEYEYDDDDDFFRKYKYWPPPQCCLWHWYKYQPPCAAAQQDRAIWTFNFGGKMFMWTQRDGRRGTATPDIPRFAWIWRWPDWQDWDQFAAFPQKDFTPAWADDKWKAKQSTTDHPPQWDDDTRIIGGVVTGGHRIGMTMIGTDIDGRD

InterPro domains:
  IPR040775 Tail spike TSP1/Gp66, N-terminal domain [PF18668] (416-481)